Protein 8K0B (pdb70)

Nearest PDB structures (foldseek):
  8k0b-assembly1_A  TM=1.001E+00  e=1.382E-97  Mus musculus
  8ehx-assembly1_A  TM=8.683E-01  e=2.900E-38  Homo sapiens
  8wg4-assembly1_A  TM=8.291E-01  e=2.347E-38  Mus musculus
  8wua-assembly1_A  TM=8.352E-01  e=6.625E-35  Homo sapiens
  8grs-assembly1_A  TM=8.278E-01  e=1.227E-29  Homo sapiens

GO terms:
  GO:0005886 plasma membrane (C, IDA)
  GO:1990760 osmolarity-sensing monoatomic cation channel activity (F, IDA)
  GO:0005886 plasma membrane (C, EXP)

InterPro domains:
  IPR003864 CSC1/OSCA1-like, 7TM region [PF02714] (407-678)
  IPR027815 CSC1/OSCA1-like, cytosolic domain [PF14703] (218-396)
  IPR032880 CSC1/OSCA1-like, N-terminal transmembrane domain [PF13967] (38-200)
  IPR045122 Calcium permeable stress-gated cation channel 1-like [PTHR13018] (34-715)

Organism: Mus musculus (NCBI:txid10090)

Solvent-accessible surface area: 38012 Å² total; per-residue (Å²): 123,107,32,66,25,27,80,130,8,0,16,64,57,0,56,71,56,1,93,95,46,95,85,124,20,34,95,106,38,12,144,55,30,72,43,46,187,40,74,32,14,74,6,33,48,42,37,96,90,72,49,131,52,57,58,141,59,147,170,85,155,183,75,90,109,88,95,114,45,95,109,29,28,179,125,9,168,23,122,97,46,46,107,150,156,23,91,110,29,181,113,157,32,24,74,128,88,25,39,53,13,13,132,25,7,38,47,2,1,65,45,0,20,76,3,5,85,68,0,20,114,25,0,46,48,86,0,26,62,38,0,88,132,17,117,33,15,60,204,133,15,52,24,0,34,5,6,6,1,0,5,35,73,160,38,152,66,18,99,51,0,5,81,26,5,38,88,7,0,78,58,0,52,64,36,3,30,114,8,43,153,53,11,94,29,136,94,66,62,123,100,37,155,40,0,39,0,22,101,1,25,58,142,4,144,60,49,126,48,0,35,105,0,0,106,77,7,0,101,74,3,83,26,75,181,33,87,18,7,73,29,27,97,74,25,62,54,18,30,90,83,84,122,54,1,57,51,1,88,85,79,4,27,46,74,28,176,176,111,34,179,35,122,22,67,62,93,88,64,10,121,152,56,191,39,205,71,204,121,61,38,155,78,52,33,1,46,101,75,9,36,81,60,29,110,112,19,40,85,108,35,70,55,12,86,115,101,9,146,150,64,33,51,36,8,0,12,0,26,0,97,70,23,198,16,0,138,116,0,54,72,26,1,97,105,18,144,107,64,167,162,11,84,116,16,73,26,14,110,90,0,77,7,119,97,1,75,1,26,44,7,39,112,84,185,44,13,65,99,70,58,28,35,64,55,151,178,69,46,184,76,113,43,107,58,33,42,58,119,8,55,113,68,6,77,157,48,4,39,49,2,17,112,61,17,73,116,43,64,124,113,70,123,167,30,150,120,169,124,54,55,50,72,67,17,7,27,97,0,0,24,50,4,31,39,44,6,24,57,7,2,111,54,0,48,118,5,1,125,113,4,4,12,114,46,32,35,41,10,69,57,43,10,8,56,8,5,13,90,9,0,4,79,5,0,3,39,13,2,5,126,26,1,58,47,47,93,32,158,78,149,24,120,118,58,117,72,155,57,138,14,27,54,27,15,24,41,18,7,16,11,16,33,7,7,1,3,6,1,0,2,3,2,0,11,0,16,14,10,4,1,38,17,18,54,45,32,12,15,74,74,14,91,69,43,64,133,163,59,47,74,31,57,8,21,89,79,63,16,104,34,64,28,4,52,46,22,68,17,14,52,6,2,4,22,1,4,3,5,7,0,6,7,6,3,11,0,6,3,6,0,32,4,0,44,37,0,39,73,10,6,58,19,3,33,63,9,2,21,27,1,32,40,14,13,18,13,83,64,186,34,57,27,72,6,5,28,5,1,3,38,20,0,10,57,0,2,21,37,6,2,120,10,13,22,63,14,10,76,77,34,31,24,79,169,83,71,10,1,71,49,0,71,42,0,22,103,74,0,56,85,56,0,129,42,21,37,123,114,16,112,98,126,43,61,108,67,104,150

B-factor: mean 89.5, std 50.49, range [33.24, 207.51]

Structure (mmCIF, N/CA/C/O backbone):
data_8K0B
#
_entry.id   8K0B
#
_cell.length_a   1.00
_cell.length_b   1.00
_cell.length_c   1.00
_cell.angle_alpha   90.00
_cell.angle_beta   90.00
_cell.angle_gamma   90.00
#
_symmetry.space_group_name_H-M   'P 1'
#
loop_
_atom_site.group_PDB
_atom_site.id
_atom_site.type_symbol
_atom_site.label_atom_id
_atom_site.label_alt_id
_atom_site.label_comp_id
_atom_site.label_asym_id
_atom_site.label_entity_id
_atom_site.label_seq_id
_atom_site.pdbx_PDB_ins_code
_atom_site.Cartn_x
_atom_site.Cartn_y
_atom_site.Cartn_z
_atom_site.occupancy
_atom_site.B_iso_or_equiv
_atom_site.auth_seq_id
_atom_site.auth_comp_id
_atom_site.auth_asym_id
_atom_site.auth_atom_id
_atom_site.pdbx_PDB_model_num
ATOM 1 N N . THR A 1 26 ? 165.562 119.073 150.520 1.00 38.19 26 THR A N 1
ATOM 2 C CA . THR A 1 26 ? 165.666 120.432 150.002 1.00 38.19 26 THR A CA 1
ATOM 3 C C . THR A 1 26 ? 164.294 121.081 149.892 1.00 38.19 26 THR A C 1
ATOM 4 O O . THR A 1 26 ? 163.576 120.873 148.915 1.00 38.19 26 THR A O 1
ATOM 8 N N . VAL A 1 27 ? 163.932 121.871 150.901 1.00 41.35 27 VAL A N 1
ATOM 9 C CA . VAL A 1 27 ? 162.647 122.559 150.949 1.00 41.35 27 VAL A CA 1
ATOM 10 C C . VAL A 1 27 ? 162.910 124.058 150.987 1.00 41.35 27 VAL A C 1
ATOM 11 O O . VAL A 1 27 ? 163.669 124.543 151.836 1.00 41.35 27 VAL A O 1
ATOM 15 N N . LEU A 1 28 ? 162.304 124.787 150.051 1.00 41.15 28 LEU A N 1
ATOM 16 C CA . LEU A 1 28 ? 162.427 126.238 150.007 1.00 41.15 28 LEU A CA 1
ATOM 17 C C . LEU A 1 28 ? 161.055 126.893 149.947 1.00 41.15 28 LEU A C 1
ATOM 18 O O . LEU A 1 28 ? 160.835 127.947 150.552 1.00 41.15 28 LEU A O 1
ATOM 23 N N . GLN A 1 29 ? 160.124 126.273 149.226 1.00 45.30 29 GLN A N 1
ATOM 24 C CA . GLN A 1 29 ? 158.789 126.823 149.058 1.00 45.30 29 GLN A CA 1
ATOM 25 C C . GLN A 1 29 ? 157.800 125.681 148.855 1.00 45.30 29 GLN A C 1
ATOM 26 O O . GLN A 1 29 ? 158.160 124.501 148.900 1.00 45.30 29 GLN A O 1
ATOM 32 N N . GLY A 1 30 ? 156.542 126.048 148.628 1.00 47.44 30 GLY A N 1
ATOM 33 C CA . GLY A 1 30 ? 155.471 125.080 148.522 1.00 47.44 30 GLY A CA 1
ATOM 34 C C . GLY A 1 30 ? 154.778 124.880 149.852 1.00 47.44 30 GLY A C 1
ATOM 35 O O . GLY A 1 30 ? 155.371 124.341 150.791 1.00 47.44 30 GLY A O 1
ATOM 36 N N . GLN A 1 31 ? 153.522 125.308 149.948 1.00 47.84 31 GLN A N 1
ATOM 37 C CA . GLN A 1 31 ? 152.782 125.214 151.199 1.00 47.84 31 GLN A CA 1
ATOM 38 C C . GLN A 1 31 ? 152.107 123.853 151.296 1.00 47.84 31 GLN A C 1
ATOM 39 O O . GLN A 1 31 ? 151.255 123.537 150.454 1.00 47.84 31 GLN A O 1
ATOM 45 N N . PRO A 1 32 ? 152.453 123.023 152.280 1.00 45.63 32 PRO A N 1
ATOM 46 C CA . PRO A 1 32 ? 151.761 121.739 152.434 1.00 45.63 32 PRO A CA 1
ATOM 47 C C . PRO A 1 32 ? 150.287 121.942 152.749 1.00 45.63 32 PRO A C 1
ATOM 48 O O . PRO A 1 32 ? 149.910 122.850 153.493 1.00 45.63 32 PRO A O 1
ATOM 52 N N . PHE A 1 33 ? 149.452 121.086 152.162 1.00 44.29 33 PHE A N 1
ATOM 53 C CA . PHE A 1 33 ? 147.999 121.100 152.313 1.00 44.29 33 PHE A CA 1
ATOM 54 C C . PHE A 1 33 ? 147.366 122.411 151.864 1.00 44.29 33 PHE A C 1
ATOM 55 O O . PHE A 1 33 ? 146.161 122.610 152.063 1.00 44.29 33 PHE A O 1
ATOM 63 N N . GLY A 1 34 ? 148.140 123.305 151.253 1.00 41.29 34 GLY A N 1
ATOM 64 C CA . GLY A 1 34 ? 147.641 124.588 150.814 1.00 41.29 34 GLY A CA 1
ATOM 65 C C . GLY A 1 34 ? 147.068 125.412 151.959 1.00 41.29 34 GLY A C 1
ATOM 66 O O . GLY A 1 34 ? 147.179 125.085 153.138 1.00 41.29 34 GLY A O 1
ATOM 67 N N . GLY A 1 35 ? 146.449 126.518 151.568 1.00 41.31 35 GLY A N 1
ATOM 68 C CA . GLY A 1 35 ? 145.696 127.344 152.483 1.00 41.31 35 GLY A CA 1
ATOM 69 C C . GLY A 1 35 ? 144.235 126.973 152.575 1.00 41.31 35 GLY A C 1
ATOM 70 O O . GLY A 1 35 ? 143.449 127.727 153.157 1.00 41.31 35 GLY A O 1
ATOM 71 N N . ILE A 1 36 ? 143.851 125.827 152.008 1.00 39.98 36 ILE A N 1
ATOM 72 C CA . ILE A 1 36 ? 142.437 125.457 151.958 1.00 39.98 36 ILE A CA 1
ATOM 73 C C . ILE A 1 36 ? 141.821 125.281 153.345 1.00 39.98 36 ILE A C 1
ATOM 74 O O . ILE A 1 36 ? 140.731 125.820 153.579 1.00 39.98 36 ILE A O 1
ATOM 79 N N . PRO A 1 37 ? 142.431 124.545 154.283 1.00 38.28 37 PRO A N 1
ATOM 80 C CA . PRO A 1 37 ? 141.757 124.374 155.584 1.00 38.28 37 PRO A CA 1
ATOM 81 C C . PRO A 1 37 ? 141.634 125.661 156.379 1.00 38.28 37 PRO A C 1
ATOM 82 O O . PRO A 1 37 ? 140.578 125.916 156.979 1.00 38.28 37 PRO A O 1
ATOM 86 N N . THR A 1 38 ? 142.690 126.476 156.417 1.00 39.65 38 THR A N 1
ATOM 87 C CA . THR A 1 38 ? 142.635 127.717 157.180 1.00 39.65 38 THR A CA 1
ATOM 88 C C . THR A 1 38 ? 141.574 128.654 156.621 1.00 39.65 38 THR A C 1
ATOM 89 O O . THR A 1 38 ? 140.745 129.191 157.367 1.00 39.65 38 THR A O 1
ATOM 93 N N . VAL A 1 39 ? 141.568 128.843 155.300 1.00 40.09 39 VAL A N 1
ATOM 94 C CA . VAL A 1 39 ? 140.557 129.704 154.699 1.00 40.09 39 VAL A CA 1
ATOM 95 C C . VAL A 1 39 ? 139.177 129.081 154.833 1.00 40.09 39 VAL A C 1
ATOM 96 O O . VAL A 1 39 ? 138.178 129.798 154.903 1.00 40.09 39 VAL A O 1
ATOM 100 N N . LEU A 1 40 ? 139.091 127.751 154.889 1.00 41.51 40 LEU A N 1
ATOM 101 C CA . LEU A 1 40 ? 137.797 127.103 155.061 1.00 41.51 40 LEU A CA 1
ATOM 102 C C . LEU A 1 40 ? 137.202 127.434 156.421 1.00 41.51 40 LEU A C 1
ATOM 103 O O . LEU A 1 40 ? 136.047 127.868 156.518 1.00 41.51 40 LEU A O 1
ATOM 108 N N . VAL A 1 41 ? 137.982 127.251 157.487 1.00 42.22 41 VAL A N 1
ATOM 109 C CA . VAL A 1 41 ? 137.469 127.589 158.812 1.00 42.22 41 VAL A CA 1
ATOM 110 C C . VAL A 1 41 ? 137.202 129.088 158.909 1.00 42.22 41 VAL A C 1
ATOM 111 O O . VAL A 1 41 ? 136.203 129.517 159.505 1.00 42.22 41 VAL A O 1
ATOM 115 N N . LEU A 1 42 ? 138.049 129.905 158.275 1.00 42.55 42 LEU A N 1
ATOM 116 C CA . LEU A 1 42 ? 137.847 131.348 158.323 1.00 42.55 42 LEU A CA 1
ATOM 117 C C . LEU A 1 42 ? 136.552 131.753 157.630 1.00 42.55 42 LEU A C 1
ATOM 118 O O . LEU A 1 42 ? 135.804 132.590 158.146 1.00 42.55 42 LEU A O 1
ATOM 123 N N . ASN A 1 43 ? 136.255 131.163 156.470 1.00 44.80 43 ASN A N 1
ATOM 124 C CA . ASN A 1 43 ? 135.055 131.562 155.748 1.00 44.80 43 ASN A CA 1
ATOM 125 C C . ASN A 1 43 ? 133.791 130.985 156.369 1.00 44.80 43 ASN A C 1
ATOM 126 O O . ASN A 1 43 ? 132.742 131.626 156.299 1.00 44.80 43 ASN A O 1
ATOM 131 N N . ILE A 1 44 ? 133.849 129.803 156.990 1.00 44.13 44 ILE A N 1
ATOM 132 C CA . ILE A 1 44 ? 132.668 129.349 157.723 1.00 44.13 44 ILE A CA 1
ATOM 133 C C . ILE A 1 44 ? 132.419 130.238 158.939 1.00 44.13 44 ILE A C 1
ATOM 134 O O . ILE A 1 44 ? 131.264 130.542 159.272 1.00 44.13 44 ILE A O 1
ATOM 139 N N . ILE A 1 45 ? 133.486 130.699 159.602 1.00 45.54 45 ILE A N 1
ATOM 140 C CA . ILE A 1 45 ? 133.310 131.656 160.692 1.00 45.54 45 ILE A CA 1
ATOM 141 C C . ILE A 1 45 ? 132.703 132.950 160.166 1.00 45.54 45 ILE A C 1
ATOM 142 O O . ILE A 1 45 ? 131.793 133.523 160.777 1.00 45.54 45 ILE A O 1
ATOM 147 N N . LEU A 1 46 ? 133.189 133.423 159.018 1.00 47.25 46 LEU A N 1
ATOM 148 C CA . LEU A 1 46 ? 132.641 134.638 158.426 1.00 47.25 46 LEU A CA 1
ATOM 149 C C . LEU A 1 46 ? 131.171 134.462 158.064 1.00 47.25 46 LEU A C 1
ATOM 150 O O . LEU A 1 46 ? 130.361 135.372 158.268 1.00 47.25 46 LEU A O 1
ATOM 155 N N . TRP A 1 47 ? 130.808 133.297 157.526 1.00 47.83 47 TRP A N 1
ATOM 156 C CA . TRP A 1 47 ? 129.428 133.058 157.120 1.00 47.83 47 TRP A CA 1
ATOM 157 C C . TRP A 1 47 ? 128.496 133.019 158.323 1.00 47.83 47 TRP A C 1
ATOM 158 O O . TRP A 1 47 ? 127.413 133.618 158.300 1.00 47.83 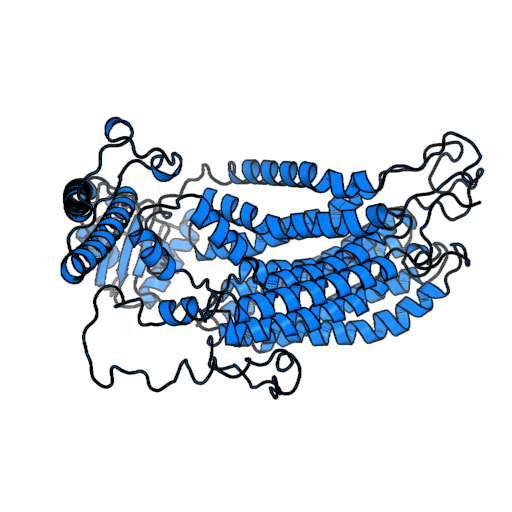47 TRP A O 1
ATOM 169 N N . VAL A 1 48 ? 128.890 132.315 159.388 1.00 49.26 48 VAL A N 1
ATOM 170 C CA . VAL A 1 48 ? 128.028 132.284 160.565 1.00 49.26 48 VAL A CA 1
ATOM 171 C C . VAL A 1 48 ? 127.941 133.672 161.189 1.00 49.26 48 VAL A C 1
ATOM 172 O O . VAL A 1 48 ? 126.871 134.093 161.649 1.00 49.26 48 VAL A O 1
ATOM 176 N N . PHE A 1 49 ? 129.045 134.426 161.174 1.00 54.20 49 PHE A N 1
ATOM 177 C CA . PHE A 1 49 ? 129.017 135.780 161.713 1.00 54.20 49 PHE A CA 1
ATOM 178 C C . PHE A 1 49 ? 128.074 136.676 160.920 1.00 54.20 49 PHE A C 1
ATOM 179 O O . PHE A 1 49 ? 127.299 137.439 161.505 1.00 54.20 49 PHE A O 1
ATOM 187 N N . VAL A 1 50 ? 128.115 136.594 159.588 1.00 54.09 50 VAL A N 1
ATOM 188 C CA . VAL A 1 50 ? 127.270 137.477 158.790 1.00 54.09 50 VAL A CA 1
ATOM 189 C C . VAL A 1 50 ? 125.808 137.053 158.864 1.00 54.09 50 VAL A C 1
ATOM 190 O O . VAL A 1 50 ? 124.913 137.904 158.833 1.00 54.09 50 VAL A O 1
ATOM 194 N N . VAL A 1 51 ? 125.527 135.752 158.977 1.00 57.93 51 VAL A N 1
ATOM 195 C CA . VAL A 1 51 ? 124.136 135.334 159.127 1.00 57.93 51 VAL A CA 1
ATOM 196 C C . VAL A 1 51 ? 123.594 135.765 160.488 1.00 57.93 51 VAL A C 1
ATOM 197 O O . VAL A 1 51 ? 122.438 136.194 160.602 1.00 57.93 51 VAL A O 1
ATOM 201 N N . LEU A 1 52 ? 124.426 135.702 161.534 1.00 65.53 52 LEU A N 1
ATOM 202 C CA . LEU A 1 52 ? 124.005 136.207 162.836 1.00 65.53 52 LEU A CA 1
ATOM 203 C C . LEU A 1 52 ? 123.795 137.715 162.796 1.00 65.53 52 LEU A C 1
ATOM 204 O O . LEU A 1 52 ? 122.854 138.233 163.408 1.00 65.53 52 LEU A O 1
ATOM 209 N N . LEU A 1 53 ? 124.665 138.434 162.084 1.00 67.16 53 LEU A N 1
ATOM 210 C CA . LEU A 1 53 ? 124.504 139.877 161.947 1.00 67.16 53 LEU A CA 1
ATOM 211 C C . LEU A 1 53 ? 123.215 140.219 161.215 1.00 67.16 53 LEU A C 1
ATOM 212 O O . LEU A 1 53 ? 122.508 141.156 161.597 1.00 67.16 53 LEU A O 1
ATOM 217 N N . TYR A 1 54 ? 122.869 139.461 160.169 1.00 76.84 54 TYR A N 1
ATOM 218 C CA . TYR A 1 54 ? 121.573 139.717 159.479 1.00 76.84 54 TYR A CA 1
ATOM 219 C C . TYR A 1 54 ? 120.457 139.503 160.476 1.00 76.84 54 TYR A C 1
ATOM 220 O O . TYR A 1 54 ? 119.619 140.385 160.686 1.00 76.84 54 TYR A O 1
ATOM 229 N N . SER A 1 55 ? 120.477 138.336 161.087 1.00 82.01 55 SER A N 1
ATOM 230 C CA . SER A 1 55 ? 119.369 138.030 161.985 1.00 82.01 55 SER A CA 1
ATOM 231 C C . SER A 1 55 ? 119.195 139.117 163.039 1.00 82.01 55 SER A C 1
ATOM 232 O O . SER A 1 55 ? 118.071 139.555 163.313 1.00 82.01 55 SER A O 1
ATOM 235 N N . PHE A 1 56 ? 120.299 139.580 163.629 1.00 85.16 56 PHE A N 1
ATOM 236 C CA . PHE A 1 56 ? 120.202 140.613 164.653 1.00 85.16 56 PHE A CA 1
ATOM 237 C C . PHE A 1 56 ? 119.794 141.956 164.062 1.00 85.16 56 PHE A C 1
ATOM 238 O O . PHE A 1 56 ? 119.158 142.760 164.748 1.00 85.16 56 PHE A O 1
ATOM 246 N N . LEU A 1 57 ? 120.152 142.221 162.805 1.00 89.59 57 LEU A N 1
ATOM 247 C CA . LEU A 1 57 ? 119.687 143.437 162.147 1.00 89.59 57 LEU A CA 1
ATOM 248 C C . LEU A 1 57 ? 118.188 143.381 161.893 1.00 89.59 57 LEU A C 1
ATOM 249 O O . LEU A 1 57 ? 117.482 144.378 162.081 1.00 89.59 57 LEU A O 1
ATOM 254 N N . ARG A 1 58 ? 117.682 142.222 161.467 1.00 97.70 58 ARG A N 1
ATOM 255 C CA . ARG A 1 58 ? 116.247 142.094 161.241 1.00 97.70 58 ARG A CA 1
ATOM 256 C C . ARG A 1 58 ? 115.458 142.044 162.543 1.00 97.70 58 ARG A C 1
ATOM 257 O O . ARG A 1 58 ? 114.259 142.342 162.537 1.00 97.70 58 ARG A O 1
ATOM 265 N N . LYS A 1 59 ? 116.098 141.676 163.655 1.00 96.83 59 LYS A N 1
ATOM 266 C CA . LYS A 1 59 ? 115.411 141.595 164.938 1.00 96.83 59 LYS A CA 1
ATOM 267 C C . LYS A 1 59 ? 115.579 142.835 165.808 1.00 96.83 59 LYS A C 1
ATOM 268 O O . LYS A 1 59 ? 114.800 143.017 166.750 1.00 96.83 59 LYS A O 1
ATOM 274 N N . ALA A 1 60 ? 116.563 143.683 165.525 1.00 102.29 60 ALA A N 1
ATOM 275 C CA . ALA A 1 60 ? 116.843 144.866 166.331 1.00 102.29 60 ALA A CA 1
ATOM 276 C C . ALA A 1 60 ? 116.656 146.167 165.572 1.00 102.29 60 ALA A C 1
ATOM 277 O O . ALA A 1 60 ? 116.089 147.116 166.118 1.00 102.29 60 ALA A O 1
ATOM 279 N N . ALA A 1 61 ? 117.122 146.243 164.326 1.00 102.47 61 ALA A N 1
ATOM 280 C CA . ALA A 1 61 ? 116.862 147.397 163.477 1.00 102.47 61 ALA A CA 1
ATOM 281 C C . ALA A 1 61 ? 115.476 147.356 162.850 1.00 102.47 61 ALA A C 1
ATOM 282 O O . ALA A 1 61 ? 115.221 148.098 161.894 1.00 102.47 61 ALA A O 1
ATOM 284 N N . TRP A 1 62 ? 114.595 146.494 163.361 1.00 109.37 62 TRP A N 1
ATOM 285 C CA . TRP A 1 62 ? 113.202 146.402 162.939 1.00 109.37 62 TRP A CA 1
ATOM 286 C C . TRP A 1 62 ? 113.091 146.028 161.467 1.00 109.37 62 TRP A C 1
ATOM 287 O O . TRP A 1 62 ? 113.953 145.326 160.930 1.00 109.37 62 TRP A O 1
ATOM 298 N N . ASP A 1 63 ? 112.033 146.497 160.808 1.00 117.05 63 ASP A N 1
ATOM 299 C CA . ASP A 1 63 ? 111.757 146.137 159.418 1.00 117.05 63 ASP A CA 1
ATOM 300 C C . ASP A 1 63 ? 112.565 147.019 158.463 1.00 117.05 63 ASP A C 1
ATOM 301 O O . ASP A 1 63 ? 112.029 147.735 157.618 1.00 117.05 63 ASP A O 1
ATOM 306 N N . TYR A 1 64 ? 113.889 146.956 158.620 1.00 117.19 64 TYR A N 1
ATOM 307 C CA . TYR A 1 64 ? 114.770 147.756 157.775 1.00 117.19 64 TYR A CA 1
ATOM 308 C C . TYR A 1 64 ? 114.698 147.316 156.318 1.00 117.19 64 TYR A C 1
ATOM 309 O O . TYR A 1 64 ? 114.647 148.155 155.411 1.00 117.19 64 TYR A O 1
ATOM 318 N N . GLY A 1 65 ? 114.692 146.010 156.073 1.00 121.52 65 GLY A N 1
ATOM 319 C CA . GLY A 1 65 ? 114.728 145.471 154.732 1.00 121.52 65 GLY A CA 1
ATOM 320 C C . GLY A 1 65 ? 113.398 145.061 154.140 1.00 121.52 65 GLY A C 1
ATOM 321 O O . GLY A 1 65 ? 113.380 144.473 153.053 1.00 121.52 65 GLY A O 1
ATOM 322 N N . ARG A 1 66 ? 112.281 145.344 154.810 1.00 120.12 66 ARG A N 1
ATOM 323 C CA . ARG A 1 66 ? 110.978 144.950 154.288 1.00 120.12 66 ARG A CA 1
ATOM 324 C C . ARG A 1 66 ? 110.027 146.138 154.206 1.00 120.12 66 ARG A C 1
ATOM 325 O O . ARG A 1 66 ? 109.174 146.194 153.313 1.00 120.12 66 ARG A O 1
ATOM 333 N N . LEU A 1 67 ? 110.160 147.093 155.131 1.00 125.03 67 LEU A N 1
ATOM 334 C CA . LEU A 1 67 ? 109.332 148.294 155.068 1.00 125.03 67 LEU A CA 1
ATOM 335 C C . LEU A 1 67 ? 109.632 149.102 153.813 1.00 125.03 67 LEU A C 1
ATOM 336 O O . LEU A 1 67 ? 108.718 149.645 153.181 1.00 125.03 67 LEU A O 1
ATOM 341 N N . ALA A 1 68 ? 110.910 149.196 153.437 1.00 127.87 68 ALA A N 1
ATOM 342 C CA . ALA A 1 68 ? 111.271 149.893 152.207 1.00 127.87 68 ALA A CA 1
ATOM 343 C C . ALA A 1 68 ? 110.677 149.200 150.987 1.00 127.87 68 ALA A C 1
ATOM 344 O O . ALA A 1 68 ? 110.185 149.861 150.065 1.00 127.87 68 ALA A O 1
ATOM 346 N N . LEU A 1 69 ? 110.718 147.865 150.965 1.00 127.66 69 LEU A N 1
ATOM 347 C CA . LEU A 1 69 ? 110.122 147.123 149.858 1.00 127.66 69 LEU A CA 1
ATOM 348 C C . LEU A 1 69 ? 108.618 147.352 149.790 1.00 127.66 69 LEU A C 1
ATOM 349 O O . LEU A 1 69 ? 108.057 147.526 148.701 1.00 127.66 69 LEU A O 1
ATOM 354 N N . LEU A 1 70 ? 107.947 147.350 150.944 1.00 132.69 70 LEU A N 1
ATOM 355 C CA . LEU A 1 70 ? 106.509 147.600 150.969 1.00 132.69 70 LEU A CA 1
ATOM 356 C C . LEU A 1 70 ? 106.183 149.007 150.483 1.00 132.69 70 LEU A C 1
ATOM 357 O O . LEU A 1 70 ? 105.208 149.209 149.749 1.00 132.69 70 LEU A O 1
ATOM 362 N N . ILE A 1 71 ? 106.985 149.994 150.888 1.00 134.79 71 ILE A N 1
ATOM 363 C CA . ILE A 1 71 ? 106.745 151.373 150.473 1.00 134.79 71 ILE A CA 1
ATOM 364 C C . ILE A 1 71 ? 106.966 151.531 148.973 1.00 134.79 71 ILE A C 1
ATOM 365 O O . ILE A 1 71 ? 106.207 152.229 148.290 1.00 134.79 71 ILE A O 1
ATOM 370 N N . HIS A 1 72 ? 108.002 150.880 148.435 1.00 135.76 72 HIS A N 1
ATOM 371 C CA . HIS A 1 72 ? 108.329 151.039 147.021 1.00 135.76 72 HIS A CA 1
ATOM 372 C C . HIS A 1 72 ? 107.202 150.541 146.124 1.00 135.76 72 HIS A C 1
ATOM 373 O O . HIS A 1 72 ? 106.880 151.173 145.111 1.00 135.76 72 HIS A O 1
ATOM 380 N N . ASN A 1 73 ? 106.589 149.414 146.477 1.00 141.80 73 ASN A N 1
ATOM 381 C CA . ASN A 1 73 ? 105.519 148.834 145.676 1.00 141.80 73 ASN A CA 1
ATOM 382 C C . ASN A 1 73 ? 104.142 149.377 146.036 1.00 141.80 73 ASN A C 1
ATOM 383 O O . ASN A 1 73 ? 103.145 148.921 145.467 1.00 141.80 73 ASN A O 1
ATOM 388 N N . ASP A 1 74 ? 104.061 150.334 146.961 1.00 147.93 74 ASP A N 1
ATOM 389 C CA . ASP A 1 74 ? 102.780 150.890 147.398 1.00 147.93 74 ASP A CA 1
ATOM 390 C C . ASP A 1 74 ? 102.322 152.004 146.452 1.00 147.93 74 ASP A C 1
ATOM 391 O O . ASP A 1 74 ? 102.124 153.155 146.841 1.00 147.93 74 ASP A O 1
ATOM 396 N N . SER A 1 75 ? 102.155 151.629 145.182 1.00 154.72 75 SER A N 1
ATOM 397 C CA . SER A 1 75 ? 101.655 152.525 144.138 1.00 154.72 75 SER A CA 1
ATOM 398 C C . SER A 1 75 ? 102.529 153.776 144.018 1.00 154.72 75 SER A C 1
ATOM 399 O O . SER A 1 75 ? 102.097 154.901 144.279 1.00 154.72 75 SER A O 1
ATOM 402 N N . LEU A 1 76 ? 103.784 153.554 143.617 1.00 155.71 76 LEU A N 1
ATOM 403 C CA . LEU A 1 76 ? 104.720 154.665 143.466 1.00 155.71 76 LEU A CA 1
ATOM 404 C C . LEU A 1 76 ? 104.270 155.644 142.389 1.00 155.71 76 LEU A C 1
ATOM 405 O O . LEU A 1 76 ? 104.648 156.821 142.426 1.00 155.71 76 LEU A O 1
ATOM 410 N N . THR A 1 77 ? 103.474 155.181 141.422 1.00 165.09 77 THR A N 1
ATOM 411 C CA . THR A 1 77 ? 102.961 156.083 140.395 1.00 165.09 77 THR A CA 1
ATOM 412 C C . THR A 1 77 ? 102.020 157.125 140.986 1.00 165.09 77 THR A C 1
ATOM 413 O O . THR A 1 77 ? 101.942 158.250 140.479 1.00 165.09 77 THR A O 1
ATOM 417 N N . SER A 1 78 ? 101.304 156.774 142.051 1.00 167.79 78 SER A N 1
ATOM 418 C CA . SER A 1 78 ? 100.382 157.675 142.737 1.00 167.79 78 SER A CA 1
ATOM 419 C C . SER A 1 78 ? 100.645 157.654 144.237 1.00 167.79 78 SER A C 1
ATOM 420 O O . SER A 1 78 ? 99.732 157.541 145.057 1.00 167.79 78 SER A O 1
ATOM 423 N N . LEU A 1 79 ? 101.920 157.756 144.613 1.00 167.16 79 LEU A N 1
ATOM 424 C CA . LEU A 1 79 ? 102.310 157.731 146.017 1.00 167.16 79 LEU A CA 1
ATOM 425 C C . LEU A 1 79 ? 102.342 159.124 146.636 1.00 167.16 79 LEU A C 1
ATOM 426 O O . LEU A 1 79 ? 102.018 159.282 147.818 1.00 167.16 79 LEU A O 1
ATOM 431 N N . ILE A 1 80 ? 102.729 160.138 145.858 1.00 169.70 80 ILE A N 1
ATOM 432 C CA . ILE A 1 80 ? 102.785 161.500 146.384 1.00 169.70 80 ILE A CA 1
ATOM 433 C C . ILE A 1 80 ? 101.391 161.988 146.757 1.00 169.70 80 ILE A C 1
ATOM 434 O O . ILE A 1 80 ? 101.192 162.596 147.816 1.00 169.70 80 ILE A O 1
ATOM 439 N N . TYR A 1 81 ? 100.408 161.730 145.900 1.00 176.32 81 TYR A N 1
ATOM 440 C CA . TYR A 1 81 ? 99.021 162.098 146.149 1.00 176.32 81 TYR A CA 1
ATOM 441 C C . TYR A 1 81 ? 98.199 160.834 146.359 1.00 176.32 81 TYR A C 1
ATOM 442 O O . TYR A 1 81 ? 98.258 159.907 145.545 1.00 176.32 81 TYR A O 1
ATOM 451 N N . GLY A 1 82 ? 97.439 160.799 147.451 1.00 186.53 82 GLY A N 1
ATOM 452 C CA . GLY A 1 82 ? 96.657 159.625 147.780 1.00 186.53 82 GLY A CA 1
ATOM 453 C C . GLY A 1 82 ? 95.172 159.894 147.908 1.00 186.53 82 GLY A C 1
ATOM 454 O O . GLY A 1 82 ? 94.760 160.856 148.562 1.00 186.53 82 GLY A O 1
ATOM 455 N N . GLU A 1 83 ? 94.359 159.045 147.285 1.00 192.87 83 GLU A N 1
ATOM 456 C CA . GLU A 1 83 ? 92.909 159.147 147.343 1.00 192.87 83 GLU A CA 1
ATOM 457 C C . GLU A 1 83 ? 92.329 157.840 147.865 1.00 192.87 83 GLU A C 1
ATOM 458 O O . GLU A 1 83 ? 92.801 156.755 147.511 1.00 192.87 83 GLU A O 1
ATOM 464 N N . GLN A 1 84 ? 91.304 157.949 148.707 1.00 199.47 84 GLN A N 1
ATOM 465 C CA . GLN A 1 84 ? 90.671 156.779 149.306 1.00 199.47 84 GLN A CA 1
ATOM 466 C C . GLN A 1 84 ? 89.753 156.128 148.278 1.00 199.47 84 GLN A C 1
ATOM 467 O O . GLN A 1 84 ? 88.691 156.669 147.951 1.00 199.47 84 GLN A O 1
ATOM 473 N N . SER A 1 85 ? 90.159 154.971 147.769 1.00 203.33 85 SER A N 1
ATOM 474 C CA . SER A 1 85 ? 89.379 154.217 146.803 1.00 203.33 85 SER A CA 1
ATOM 475 C C . SER A 1 85 ? 88.693 153.043 147.501 1.00 203.33 85 SER A C 1
ATOM 476 O O . SER A 1 85 ? 88.749 152.899 148.727 1.00 203.33 85 SER A O 1
ATOM 479 N N . GLU A 1 86 ? 88.034 152.194 146.717 1.00 207.51 86 GLU A N 1
ATOM 480 C CA . GLU A 1 86 ? 87.374 151.022 147.274 1.00 207.51 86 GLU A CA 1
ATOM 481 C C . GLU A 1 86 ? 88.405 150.026 147.790 1.00 207.51 86 GLU A C 1
ATOM 482 O O . GLU A 1 86 ? 89.410 149.750 147.129 1.00 207.51 86 GLU A O 1
ATOM 488 N N . LYS A 1 87 ? 88.145 149.486 148.983 1.00 205.58 87 LYS A N 1
ATOM 489 C CA . LYS A 1 87 ? 89.040 148.539 149.647 1.00 205.58 87 LYS A CA 1
ATOM 490 C C . LYS A 1 87 ? 90.445 149.128 149.796 1.00 205.58 87 LYS A C 1
ATOM 491 O O . LYS A 1 87 ? 91.428 148.622 149.251 1.00 205.58 87 LYS A O 1
ATOM 497 N N . SER A 1 88 ? 90.516 150.230 150.549 1.00 204.58 88 SER A N 1
ATOM 498 C CA . SER A 1 88 ? 91.794 150.903 150.760 1.00 204.58 88 SER A CA 1
ATOM 499 C C . SER A 1 88 ? 92.776 150.007 151.505 1.00 204.58 88 SER A C 1
ATOM 500 O O . SER A 1 88 ? 93.967 149.968 151.174 1.00 204.58 88 SER A O 1
ATOM 503 N N . SER A 1 89 ? 92.300 149.287 152.513 1.00 201.00 89 SER A N 1
ATOM 504 C CA . SER A 1 89 ? 93.170 148.387 153.259 1.00 201.00 89 SER A CA 1
ATOM 505 C C . SER A 1 89 ? 93.559 147.201 152.383 1.00 201.00 89 SER A C 1
ATOM 506 O O . SER A 1 89 ? 92.677 146.521 151.843 1.00 201.00 89 SER A O 1
ATOM 509 N N . PRO A 1 90 ? 94.851 146.927 152.208 1.00 192.68 90 PRO A N 1
ATOM 510 C CA . PRO A 1 90 ? 95.256 145.785 151.380 1.00 192.68 90 PRO A CA 1
ATOM 511 C C . PRO A 1 90 ? 94.808 144.467 151.993 1.00 192.68 90 PRO A C 1
ATOM 512 O O . PRO A 1 90 ? 94.716 144.320 153.213 1.00 192.68 90 PRO A O 1
ATOM 516 N N . SER A 1 91 ? 94.527 143.500 151.123 1.00 176.41 91 SER A N 1
ATOM 517 C CA . SER A 1 91 ? 94.094 142.170 151.550 1.00 176.41 91 SER A CA 1
ATOM 518 C C . SER A 1 91 ? 95.285 141.247 151.791 1.00 176.41 91 SER A C 1
ATOM 519 O O . SER A 1 91 ? 95.368 140.152 151.236 1.00 176.41 91 SER A O 1
ATOM 522 N N . GLU A 1 92 ? 96.222 141.715 152.624 1.00 165.22 92 GLU A N 1
ATOM 523 C CA . GLU A 1 92 ? 97.429 140.999 153.038 1.00 165.22 92 GLU A CA 1
ATOM 524 C C . GLU A 1 92 ? 98.124 140.283 151.883 1.00 165.22 92 GLU A C 1
ATOM 525 O O . GLU A 1 92 ? 98.725 139.220 152.074 1.00 165.22 92 GLU A O 1
ATOM 531 N N . VAL A 1 93 ? 98.067 140.867 150.684 1.00 161.55 93 VAL A N 1
ATOM 532 C CA . VAL A 1 93 ? 98.737 140.267 149.533 1.00 161.55 93 VAL A CA 1
ATOM 533 C C . VAL A 1 93 ? 100.247 140.278 149.733 1.00 161.55 93 VAL A C 1
ATOM 534 O O . VAL A 1 93 ? 100.925 139.264 149.532 1.00 161.55 93 VAL A O 1
ATOM 538 N N . SER A 1 94 ? 100.797 141.427 150.132 1.00 152.90 94 SER A N 1
ATOM 539 C CA . SER A 1 94 ? 102.220 141.505 150.438 1.00 152.90 94 SER A CA 1
ATOM 540 C C . SER A 1 94 ? 102.543 140.898 151.797 1.00 152.90 94 SER A C 1
ATOM 541 O O . SER A 1 94 ? 103.640 140.360 151.986 1.00 152.90 94 SER A O 1
ATOM 544 N N . LEU A 1 95 ? 101.609 140.977 152.748 1.00 149.22 95 LEU A N 1
ATOM 545 C CA . LEU A 1 95 ? 101.849 140.424 154.077 1.00 149.22 95 LEU A CA 1
ATOM 546 C C . LEU A 1 95 ? 101.941 138.904 154.051 1.00 149.22 95 LEU A C 1
ATOM 547 O O . LEU A 1 95 ? 102.707 138.320 154.825 1.00 149.22 95 LEU A O 1
ATOM 552 N N . GLU A 1 96 ? 101.169 138.249 153.179 1.00 146.72 96 GLU A N 1
ATOM 553 C CA . GLU A 1 96 ? 101.185 136.790 153.125 1.00 146.72 96 GLU A CA 1
ATOM 554 C C . GLU A 1 96 ? 102.559 136.262 152.732 1.00 146.72 96 GLU A C 1
ATOM 555 O O . GLU A 1 96 ? 103.049 135.288 153.315 1.00 146.72 96 GLU A O 1
ATOM 561 N N . ALA A 1 97 ? 103.196 136.890 151.742 1.00 136.74 97 ALA A N 1
ATOM 562 C CA . ALA A 1 97 ? 104.506 136.427 151.298 1.00 136.74 97 ALA A CA 1
ATOM 563 C C . ALA A 1 97 ? 105.586 136.755 152.323 1.00 136.74 97 ALA A C 1
ATOM 564 O O . ALA A 1 97 ? 106.426 135.907 152.647 1.00 136.74 97 ALA A O 1
ATOM 566 N N . GLU A 1 98 ? 105.579 137.978 152.845 1.00 124.70 98 GLU A N 1
ATOM 567 C CA . GLU A 1 98 ? 106.614 138.427 153.777 1.00 124.70 98 GLU A CA 1
ATOM 568 C C . GLU A 1 98 ? 106.210 138.205 155.233 1.00 124.70 98 GLU A C 1
ATOM 569 O O . GLU A 1 98 ? 106.272 139.112 156.061 1.00 124.70 98 GLU A O 1
ATOM 575 N N . ARG A 1 99 ? 105.784 136.979 155.557 1.00 124.78 99 ARG A N 1
ATOM 576 C CA . ARG A 1 99 ? 105.511 136.624 156.945 1.00 124.78 99 ARG A CA 1
ATOM 577 C C . ARG A 1 99 ? 105.927 135.191 157.264 1.00 124.78 99 ARG A C 1
ATOM 578 O O . ARG A 1 99 ? 105.470 134.633 158.269 1.00 124.78 99 ARG A O 1
ATOM 586 N N . ARG A 1 100 ? 106.778 134.582 156.440 1.00 112.62 100 ARG A N 1
ATOM 587 C CA . ARG A 1 100 ? 107.174 133.193 156.636 1.00 112.62 100 ARG A CA 1
ATOM 588 C C . ARG A 1 100 ? 108.484 133.073 157.408 1.00 112.62 100 ARG A C 1
ATOM 589 O O . ARG A 1 100 ? 108.558 132.342 158.400 1.00 112.62 100 ARG A O 1
ATOM 597 N N . ASP A 1 101 ? 109.521 133.783 156.967 1.00 108.47 101 ASP A N 1
ATOM 598 C CA . ASP A 1 101 ? 110.843 133.702 157.587 1.00 108.47 101 ASP A CA 1
ATOM 599 C C . ASP A 1 101 ? 110.899 134.696 158.739 1.00 108.47 101 ASP A C 1
ATOM 600 O O . ASP A 1 101 ? 111.267 135.860 158.570 1.00 108.47 101 ASP A O 1
ATOM 605 N N . ARG A 1 102 ? 110.528 134.229 159.930 1.00 109.25 102 ARG A N 1
ATOM 606 C CA . ARG A 1 102 ? 110.595 135.038 161.141 1.00 109.25 102 ARG A CA 1
ATOM 607 C C . ARG A 1 102 ? 111.546 134.455 162.172 1.00 109.25 102 ARG A C 1
ATOM 608 O O . ARG A 1 102 ? 112.361 135.190 162.742 1.00 109.25 102 ARG A O 1
ATOM 616 N N . GLY A 1 103 ? 111.466 133.151 162.431 1.00 107.99 103 GLY A N 1
ATOM 617 C CA . GLY A 1 103 ? 112.358 132.535 163.390 1.00 107.99 103 GLY A CA 1
ATOM 618 C C . GLY A 1 103 ? 113.791 132.480 162.898 1.00 107.99 103 GLY A C 1
ATOM 619 O O . GLY A 1 103 ? 114.075 132.487 161.699 1.00 107.99 103 GLY A O 1
ATOM 620 N N . PHE A 1 104 ? 114.715 132.431 163.860 1.00 107.97 104 PHE A N 1
ATOM 621 C CA . PHE A 1 104 ? 116.135 132.386 163.523 1.00 107.97 104 PHE A CA 1
ATOM 622 C C . PHE A 1 104 ? 116.493 131.099 162.789 1.00 107.97 104 PHE A C 1
ATOM 623 O O . PHE A 1 104 ? 117.268 131.122 161.826 1.00 107.97 104 PHE A O 1
ATOM 631 N N . SER A 1 105 ? 115.942 129.967 163.229 1.00 110.41 105 SER A N 1
ATOM 632 C CA . SER A 1 105 ? 116.247 128.682 162.612 1.00 110.41 105 SER A CA 1
ATOM 633 C C . SER A 1 105 ? 115.427 128.411 161.358 1.00 110.41 105 SER A C 1
ATOM 634 O O . SER A 1 105 ? 115.740 127.463 160.629 1.00 110.41 105 SER A O 1
ATOM 637 N N . SER A 1 106 ? 114.396 129.209 161.087 1.00 107.93 106 SER A N 1
ATOM 638 C CA . SER A 1 106 ? 113.557 129.020 159.904 1.00 107.93 106 SER A CA 1
ATOM 639 C C . SER A 1 106 ? 114.101 129.832 158.727 1.00 107.93 106 SER A C 1
ATOM 640 O O . SER A 1 106 ? 113.481 130.774 158.234 1.00 107.93 106 SER A O 1
ATOM 643 N N . TRP A 1 107 ? 115.293 129.442 158.278 1.00 100.15 107 TRP A N 1
ATOM 644 C CA . TRP A 1 107 ? 115.954 130.137 157.180 1.00 100.15 107 TRP A CA 1
ATOM 645 C C . TRP A 1 107 ? 116.427 129.163 156.109 1.00 100.15 107 TRP A C 1
ATOM 646 O O . TRP A 1 107 ? 116.558 129.537 154.939 1.00 100.15 107 TRP A O 1
ATOM 657 N N . PHE A 1 108 ? 116.686 127.915 156.493 1.00 97.06 108 PHE A N 1
ATOM 658 C CA . PHE A 1 108 ? 117.224 126.919 155.574 1.00 97.06 108 PHE A CA 1
ATOM 659 C C . PHE A 1 108 ? 116.276 125.753 155.343 1.00 97.06 108 PHE A C 1
ATOM 660 O O . PHE A 1 108 ? 115.977 125.425 154.188 1.00 97.06 108 PHE A O 1
ATOM 668 N N . PHE A 1 109 ? 115.794 125.116 156.404 1.00 99.96 109 PHE A N 1
ATOM 669 C CA . PHE A 1 109 ? 114.936 123.946 156.289 1.00 99.96 109 PHE A CA 1
ATOM 670 C C . PHE A 1 109 ? 113.466 124.341 156.382 1.00 99.96 109 PHE A C 1
ATOM 671 O O . PHE A 1 109 ? 113.109 125.374 156.954 1.00 99.96 109 PHE A O 1
ATOM 679 N N . ASN A 1 110 ? 112.614 123.490 155.803 1.00 96.05 110 ASN A N 1
ATOM 680 C CA . ASN A 1 110 ? 111.168 123.713 155.754 1.00 96.05 110 ASN A CA 1
ATOM 681 C C . ASN A 1 110 ? 110.827 125.055 155.114 1.00 96.05 110 ASN A C 1
ATOM 682 O O . ASN A 1 110 ? 109.884 125.732 155.530 1.00 96.05 110 ASN A O 1
ATOM 687 N N . SER A 1 111 ? 111.589 125.448 154.095 1.00 91.44 111 SER A N 1
ATOM 688 C CA . SER A 1 111 ? 111.413 126.746 153.461 1.00 91.44 111 SER A CA 1
ATOM 689 C C . SER A 1 111 ? 111.354 126.705 151.944 1.00 91.44 111 SER A C 1
ATOM 690 O O . SER A 1 111 ? 110.825 127.652 151.349 1.00 91.44 111 SER A O 1
ATOM 693 N N . LEU A 1 112 ? 111.870 125.663 151.293 1.00 94.33 112 LEU A N 1
ATOM 694 C CA . LEU A 1 112 ? 111.874 125.644 149.835 1.00 94.33 112 LEU A CA 1
ATOM 695 C C . LEU A 1 112 ? 110.639 124.943 149.275 1.00 94.33 112 LEU A C 1
ATOM 696 O O . LEU A 1 112 ? 109.791 125.588 148.651 1.00 94.33 112 LEU A O 1
ATOM 701 N N . THR A 1 113 ? 110.506 123.636 149.537 1.00 94.12 113 THR A N 1
ATOM 702 C CA . THR A 1 113 ? 109.413 122.814 149.020 1.00 94.12 113 THR A CA 1
ATOM 703 C C . THR A 1 113 ? 109.078 123.190 147.581 1.00 94.12 113 THR A C 1
ATOM 704 O O . THR A 1 113 ? 107.903 123.286 147.213 1.00 94.12 113 THR A O 1
ATOM 708 N N . MET A 1 114 ? 110.108 123.402 146.763 1.00 86.86 114 MET A N 1
ATOM 709 C CA . MET A 1 114 ? 109.982 124.177 145.534 1.00 86.86 114 MET A CA 1
ATOM 710 C C . MET A 1 114 ? 109.846 123.300 144.291 1.00 86.86 114 MET A C 1
ATOM 711 O O . MET A 1 114 ? 108.961 123.546 143.466 1.00 86.86 114 MET A O 1
ATOM 716 N N . ARG A 1 115 ? 110.688 122.271 144.157 1.00 84.27 115 ARG A N 1
ATOM 717 C CA . ARG A 1 115 ? 110.612 121.275 143.078 1.00 84.27 115 ARG A CA 1
ATOM 718 C C . ARG A 1 115 ? 110.279 121.905 141.719 1.00 84.27 115 ARG A C 1
ATOM 719 O O . ARG A 1 115 ? 109.372 121.473 141.003 1.00 84.27 115 ARG A O 1
ATOM 727 N N . ASP A 1 116 ? 111.047 122.937 141.362 1.00 87.73 116 ASP A N 1
ATOM 728 C CA . ASP A 1 116 ? 110.955 123.677 140.102 1.00 87.73 116 ASP A CA 1
ATOM 729 C C . ASP A 1 116 ? 109.700 124.534 139.996 1.00 87.73 116 ASP A C 1
ATOM 730 O O . ASP A 1 116 ? 109.386 125.020 138.901 1.00 87.73 116 ASP A O 1
ATOM 735 N N . ARG A 1 117 ? 108.968 124.741 141.094 1.00 78.36 117 ARG A N 1
ATOM 736 C CA . ARG A 1 117 ? 107.802 125.628 141.070 1.00 78.36 117 ARG A CA 1
ATOM 737 C C . ARG A 1 117 ? 107.642 126.238 142.466 1.00 78.36 117 ARG A C 1
ATOM 738 O O . ARG A 1 117 ? 106.997 125.657 143.341 1.00 78.36 117 ARG A O 1
ATOM 746 N N . ASP A 1 118 ? 108.250 127.400 142.663 1.00 72.70 118 ASP A N 1
ATOM 747 C CA . ASP A 1 118 ? 108.032 128.169 143.885 1.00 72.70 118 ASP A CA 1
ATOM 748 C C . ASP A 1 118 ? 107.721 129.635 143.627 1.00 72.70 118 ASP A C 1
ATOM 749 O O . ASP A 1 118 ? 106.908 130.220 144.347 1.00 72.70 118 ASP A O 1
ATOM 754 N N . LEU A 1 119 ? 108.347 130.243 142.616 1.00 72.25 119 LEU A N 1
ATOM 755 C CA . LEU A 1 119 ? 108.344 131.694 142.472 1.00 72.25 119 LEU A CA 1
ATOM 756 C C . LEU A 1 119 ? 108.200 132.125 141.016 1.00 72.25 119 LEU A C 1
ATOM 757 O O . LEU A 1 119 ? 108.657 133.209 140.638 1.00 72.25 119 LEU A O 1
ATOM 762 N N . ILE A 1 120 ? 107.556 131.299 140.190 1.00 74.02 120 ILE A N 1
ATOM 763 C CA . ILE A 1 120 ? 107.427 131.622 138.771 1.00 74.02 120 ILE A CA 1
ATOM 764 C C . ILE A 1 120 ? 106.652 132.920 138.584 1.00 74.02 120 ILE A C 1
ATOM 765 O O . ILE A 1 120 ? 107.026 133.772 137.767 1.00 74.02 120 ILE A O 1
ATOM 770 N N . ASN A 1 121 ? 105.567 133.096 139.333 1.00 77.73 121 ASN A N 1
ATOM 771 C CA . ASN A 1 121 ? 104.711 134.275 139.198 1.00 77.73 121 ASN A CA 1
ATOM 772 C C . ASN A 1 121 ? 105.113 135.388 140.163 1.00 77.73 121 ASN A C 1
ATOM 773 O O . ASN A 1 121 ? 104.280 135.933 140.886 1.00 77.73 121 ASN A O 1
ATOM 778 N N . LYS A 1 122 ? 106.397 135.744 140.178 1.00 73.94 122 LYS A N 1
ATOM 779 C CA . LYS A 1 122 ? 106.884 136.830 141.020 1.00 73.94 122 LYS A CA 1
ATOM 780 C C . LYS A 1 122 ? 107.491 137.970 140.220 1.00 73.94 122 LYS A C 1
ATOM 781 O O . LYS A 1 122 ? 107.092 139.127 140.398 1.00 73.94 122 LYS A O 1
ATOM 787 N N . CYS A 1 123 ? 108.446 137.678 139.339 1.00 67.55 123 CYS A N 1
ATOM 788 C CA . CYS A 1 123 ? 109.103 138.697 138.533 1.00 67.55 123 CYS A CA 1
ATOM 789 C C . CYS A 1 123 ? 108.730 138.639 137.060 1.00 67.55 123 CYS A C 1
ATOM 790 O O . CYS A 1 123 ? 108.985 139.608 136.337 1.00 67.55 123 CYS A O 1
ATOM 793 N N . GLY A 1 124 ? 108.134 137.543 136.600 1.00 68.58 124 GLY A N 1
ATOM 794 C CA . GLY A 1 124 ? 107.810 137.392 135.196 1.00 68.58 124 GLY A CA 1
ATOM 795 C C . GLY A 1 124 ? 108.672 136.351 134.515 1.00 68.58 124 GLY A C 1
ATOM 796 O O . GLY A 1 124 ? 109.189 135.441 135.169 1.00 68.58 124 GLY A O 1
ATOM 797 N N . ASP A 1 125 ? 108.837 136.475 133.197 1.00 67.09 125 ASP A N 1
ATOM 798 C CA . ASP A 1 125 ? 109.628 135.495 132.462 1.00 67.09 125 ASP A CA 1
ATOM 799 C C . ASP A 1 125 ? 111.123 135.699 132.672 1.00 67.09 125 ASP A C 1
ATOM 800 O O . ASP A 1 125 ? 111.908 134.768 132.461 1.00 67.09 125 ASP A O 1
ATOM 805 N N . ASP A 1 126 ? 111.536 136.902 133.076 1.00 61.71 126 ASP A N 1
ATOM 806 C CA . ASP A 1 126 ? 112.959 137.176 133.250 1.00 61.71 126 ASP A CA 1
ATOM 807 C C . ASP A 1 126 ? 113.547 136.319 134.365 1.00 61.71 126 ASP A C 1
ATOM 808 O O . ASP A 1 126 ? 114.630 135.740 134.218 1.00 61.71 126 ASP A O 1
ATOM 813 N N . ALA A 1 127 ? 112.835 136.213 135.485 1.00 59.71 127 ALA A N 1
ATOM 814 C CA . ALA A 1 127 ? 113.272 135.372 136.590 1.00 59.71 127 ALA A CA 1
ATOM 815 C C . ALA A 1 127 ? 113.268 133.914 136.158 1.00 59.71 127 ALA A C 1
ATOM 816 O O . ALA A 1 127 ? 114.119 133.130 136.586 1.00 59.71 127 ALA A O 1
ATOM 818 N N . ARG A 1 128 ? 112.310 133.547 135.308 1.00 56.98 128 ARG A N 1
ATOM 819 C CA . ARG A 1 128 ? 112.236 132.195 134.772 1.00 56.98 128 ARG A CA 1
ATOM 820 C C . ARG A 1 128 ? 113.510 131.860 134.007 1.00 56.98 128 ARG A C 1
ATOM 821 O O . ARG A 1 128 ? 114.149 130.838 134.274 1.00 56.98 128 ARG A O 1
ATOM 829 N N . ILE A 1 129 ? 114.073 132.785 133.249 1.00 57.00 129 ILE A N 1
ATOM 830 C CA . ILE A 1 129 ? 115.265 132.387 132.461 1.00 57.00 129 ILE A CA 1
ATOM 831 C C . ILE A 1 129 ? 116.467 132.417 133.373 1.00 57.00 129 ILE A C 1
ATOM 832 O O . ILE A 1 129 ? 117.496 131.811 133.007 1.00 57.00 129 ILE A O 1
ATOM 837 N N . TYR A 1 130 ? 116.362 133.122 134.492 1.00 57.26 130 TYR A N 1
ATOM 838 C CA . TYR A 1 130 ? 117.567 133.280 135.337 1.00 57.26 130 TYR A CA 1
ATOM 839 C C . TYR A 1 130 ? 118.004 131.927 135.745 1.00 57.26 130 TYR A C 1
ATOM 840 O O . TYR A 1 130 ? 119.098 131.577 135.471 1.00 57.26 130 TYR A O 1
ATOM 849 N N . ILE A 1 131 ? 117.124 131.272 136.457 1.00 57.11 131 ILE A N 1
ATOM 850 C CA . ILE A 1 131 ? 117.532 129.970 137.026 1.00 57.11 131 ILE A CA 1
ATOM 851 C C . ILE A 1 131 ? 117.431 128.992 135.883 1.00 57.11 131 ILE A C 1
ATOM 852 O O . ILE A 1 131 ? 117.936 127.890 136.029 1.00 57.11 131 ILE A O 1
ATOM 857 N N . THR A 1 132 ? 116.721 129.347 134.828 1.00 55.83 132 THR A N 1
ATOM 858 C CA . THR A 1 132 ? 116.823 128.345 133.754 1.00 55.83 132 THR A CA 1
ATOM 859 C C . THR A 1 132 ? 118.334 128.205 133.532 1.00 55.83 132 THR A C 1
ATOM 860 O O . THR A 1 132 ? 118.851 127.089 133.720 1.00 55.83 132 THR A O 1
ATOM 864 N N . PHE A 1 133 ? 119.034 129.314 133.248 1.00 52.59 133 PHE A N 1
ATOM 865 C CA . PHE A 1 133 ? 120.482 129.233 132.939 1.00 52.59 133 PHE A CA 1
ATOM 866 C C . PHE A 1 133 ? 121.268 128.864 134.182 1.00 52.59 133 PHE A C 1
ATOM 867 O O . PHE A 1 133 ? 122.352 128.268 134.079 1.00 52.59 133 PHE A O 1
ATOM 875 N N . GLN A 1 134 ? 120.744 129.209 135.340 1.00 54.85 134 GLN A N 1
ATOM 876 C CA . GLN A 1 134 ? 121.508 128.965 136.579 1.00 54.85 134 GLN A CA 1
ATOM 877 C C . GLN A 1 134 ? 121.661 127.483 136.726 1.00 54.85 134 GLN A C 1
ATOM 878 O O . GLN A 1 134 ? 122.669 127.035 137.240 1.00 54.85 134 GLN A O 1
ATOM 884 N N . TYR A 1 135 ? 120.616 126.790 136.362 1.00 55.78 135 TYR A N 1
ATOM 885 C CA . TYR A 1 135 ? 120.649 125.349 136.625 1.00 55.78 135 TYR A CA 1
ATOM 886 C C . TYR A 1 135 ? 121.373 124.771 135.441 1.00 55.78 135 TYR A C 1
ATOM 887 O O . TYR A 1 135 ? 122.164 123.811 135.599 1.00 55.78 135 TYR A O 1
ATOM 896 N N . HIS A 1 136 ? 121.120 125.350 134.277 1.00 47.78 136 HIS A N 1
ATOM 897 C CA . HIS A 1 136 ? 121.782 124.686 133.148 1.00 47.78 136 HIS A CA 1
ATOM 898 C C . HIS A 1 136 ? 123.263 124.822 133.512 1.00 47.78 136 HIS A C 1
ATOM 899 O O . HIS A 1 136 ? 124.095 124.106 132.888 1.00 47.78 136 HIS A O 1
ATOM 906 N N . LEU A 1 137 ? 123.564 125.636 134.543 1.00 48.73 137 LEU A N 1
ATOM 907 C CA . LEU A 1 137 ? 124.944 125.702 135.093 1.00 48.73 137 LEU A CA 1
ATOM 908 C C . LEU A 1 137 ? 125.094 124.701 136.240 1.00 48.73 137 LEU A C 1
ATOM 909 O O . LEU A 1 137 ? 125.986 123.836 136.131 1.00 48.73 137 LEU A O 1
ATOM 914 N N . ILE A 1 138 ? 124.225 124.766 137.269 1.00 48.83 138 ILE A N 1
ATOM 915 C CA . ILE A 1 138 ? 124.442 123.918 138.442 1.00 48.83 138 ILE A CA 1
ATOM 916 C C . ILE A 1 138 ? 124.571 122.452 138.037 1.00 48.83 138 ILE A C 1
ATOM 917 O O . ILE A 1 138 ? 125.521 121.767 138.430 1.00 48.83 138 ILE A O 1
ATOM 922 N N . ILE A 1 139 ? 123.622 121.949 137.243 1.00 45.94 139 ILE A N 1
ATOM 923 C CA . ILE A 1 139 ? 123.754 120.582 136.738 1.00 45.94 139 ILE A CA 1
ATOM 924 C C . ILE A 1 139 ? 124.950 120.446 135.800 1.00 45.94 139 ILE A C 1
ATOM 925 O O . ILE A 1 139 ? 125.541 119.365 135.706 1.00 45.94 139 ILE A O 1
ATOM 930 N N . PHE A 1 140 ? 125.358 121.528 135.140 1.00 43.67 140 PHE A N 1
ATOM 931 C CA . PHE A 1 140 ? 126.550 121.508 134.302 1.00 43.67 140 PHE A CA 1
ATOM 932 C C . PHE A 1 140 ? 127.808 121.287 135.138 1.00 43.67 140 PHE A C 1
ATOM 933 O O . PHE A 1 140 ? 128.634 120.421 134.828 1.00 43.67 140 PHE A O 1
ATOM 941 N N . VAL A 1 141 ? 127.956 122.047 136.222 1.00 44.54 141 VAL A N 1
ATOM 942 C CA . VAL A 1 141 ? 129.109 121.868 137.096 1.00 44.54 141 VAL A CA 1
ATOM 943 C C . VAL A 1 141 ? 129.000 120.554 137.859 1.00 44.54 141 VAL A C 1
ATOM 944 O O . VAL A 1 141 ? 130.011 120.005 138.309 1.00 44.54 141 VAL A O 1
ATOM 948 N N . LEU A 1 142 ? 127.785 120.020 138.009 1.00 43.13 142 LEU A N 1
ATOM 949 C CA . LEU A 1 142 ? 127.624 118.701 138.613 1.00 43.13 142 LEU A CA 1
ATOM 950 C C . LEU A 1 142 ? 128.134 117.608 137.683 1.00 43.13 142 LEU A C 1
ATOM 951 O O . LEU A 1 142 ? 128.853 116.698 138.110 1.00 43.13 142 LEU A O 1
ATOM 956 N N . ILE A 1 143 ? 127.767 117.683 136.401 1.00 41.68 143 ILE A N 1
ATOM 957 C CA . ILE A 1 143 ? 128.280 116.728 135.430 1.00 41.68 143 ILE A CA 1
ATOM 958 C C . ILE A 1 143 ? 129.763 116.948 135.179 1.00 41.68 143 ILE A C 1
ATOM 959 O O . ILE A 1 143 ? 130.430 116.070 134.625 1.00 41.68 143 ILE A O 1
ATOM 964 N N . LEU A 1 144 ? 130.286 118.121 135.540 1.00 39.24 144 LEU A N 1
ATOM 965 C CA . LEU A 1 144 ? 131.732 118.325 135.582 1.00 39.24 144 LEU A CA 1
ATOM 966 C C . LEU A 1 144 ? 132.364 117.688 136.812 1.00 39.24 144 LEU A C 1
ATOM 967 O O . LEU A 1 144 ? 133.500 117.211 136.747 1.00 39.24 144 LEU A O 1
ATOM 972 N N . CYS A 1 145 ? 131.650 117.658 137.936 1.00 39.13 145 CYS A N 1
ATOM 973 C CA . CYS A 1 145 ? 132.232 117.112 139.154 1.00 39.13 145 CYS A CA 1
ATOM 974 C C . CYS A 1 145 ? 132.406 115.601 139.098 1.00 39.13 145 CYS A C 1
ATOM 975 O O . CYS A 1 145 ? 133.103 115.043 139.951 1.00 39.13 145 CYS A O 1
ATOM 978 N N . ILE A 1 146 ? 131.790 114.925 138.134 1.00 42.30 146 ILE A N 1
ATOM 979 C CA . ILE A 1 146 ? 131.915 113.472 138.039 1.00 42.30 146 ILE A CA 1
ATOM 980 C C . ILE A 1 146 ? 133.258 113.094 137.416 1.00 42.30 146 ILE A C 1
ATOM 981 O O . ILE A 1 146 ? 134.009 112.322 138.030 1.00 42.30 146 ILE A O 1
ATOM 986 N N . PRO A 1 147 ? 133.626 113.595 136.215 1.00 41.38 147 PRO A N 1
ATOM 987 C CA . PRO A 1 147 ? 134.908 113.181 135.633 1.00 41.38 147 PRO A CA 1
ATOM 988 C C . PRO A 1 147 ? 136.081 114.037 136.085 1.00 41.38 147 PRO A C 1
ATOM 989 O O . PRO A 1 147 ? 137.219 113.563 136.110 1.00 41.38 147 PRO A O 1
ATOM 993 N N . SER A 1 148 ? 135.827 115.295 136.445 1.00 40.38 148 SER A N 1
ATOM 994 C CA . SER A 1 148 ? 136.910 116.160 136.896 1.00 40.38 148 SER A CA 1
ATOM 995 C C . SER A 1 148 ? 137.338 115.871 138.328 1.00 40.38 148 SER A C 1
ATOM 996 O O . SER A 1 148 ? 138.400 116.342 138.745 1.00 40.38 148 SER A O 1
ATOM 999 N N . LEU A 1 149 ? 136.541 115.119 139.088 1.00 40.92 149 LEU A N 1
ATOM 1000 C CA . LEU A 1 149 ? 136.945 114.656 140.406 1.00 40.92 149 LEU A CA 1
ATOM 1001 C C . LEU A 1 149 ? 137.244 113.168 140.451 1.00 40.92 149 LEU A C 1
ATOM 1002 O O . LEU A 1 149 ? 137.968 112.728 141.349 1.00 40.92 149 LEU A O 1
ATOM 1007 N N . GLY A 1 150 ? 136.710 112.389 139.515 1.00 47.81 150 GLY A N 1
ATOM 1008 C CA . GLY A 1 150 ? 136.880 110.952 139.542 1.00 47.81 150 GLY A CA 1
ATOM 1009 C C . GLY A 1 150 ? 137.786 110.409 138.457 1.00 47.81 150 GLY A C 1
ATOM 1010 O O . GLY A 1 150 ? 138.127 109.223 138.475 1.00 47.81 150 GLY A O 1
ATOM 1011 N N . ILE A 1 151 ? 138.183 111.251 137.504 1.00 43.51 151 ILE A N 1
ATOM 1012 C CA . ILE A 1 151 ? 139.057 110.790 136.432 1.00 43.51 151 ILE A CA 1
ATOM 1013 C C . ILE A 1 151 ? 140.346 111.602 136.406 1.00 43.51 151 ILE A C 1
ATOM 1014 O O . ILE A 1 151 ? 141.434 111.055 136.616 1.00 43.51 151 ILE A O 1
ATOM 1019 N N . ILE A 1 152 ? 140.241 112.909 136.156 1.00 39.08 152 ILE A N 1
ATOM 1020 C CA . ILE A 1 152 ? 141.448 113.717 135.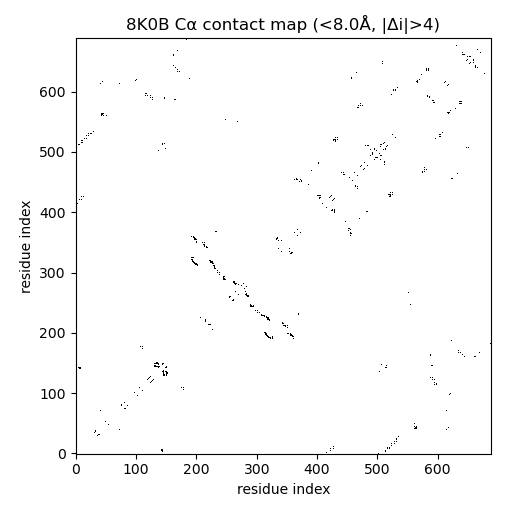999 1.00 39.08 152 ILE A CA 1
ATOM 1021 C C . ILE A 1 152 ? 142.154 113.906 137.338 1.00 39.08 152 ILE A C 1
ATOM 1022 O O . ILE A 1 152 ? 143.389 113.879 137.409 1.00 39.08 152 ILE A O 1
ATOM 1027 N N . LEU A 1 153 ? 141.395 114.101 138.417 1.00 40.29 153 LEU A N 1
ATOM 1028 C CA . LEU A 1 153 ? 142.017 114.262 139.730 1.00 40.29 153 LEU A CA 1
ATOM 1029 C C . LEU A 1 153 ? 142.746 113.001 140.178 1.00 40.29 153 LEU A C 1
ATOM 1030 O O . LEU A 1 153 ? 143.897 113.115 140.633 1.00 40.29 153 LEU A O 1
ATOM 1035 N N . PRO A 1 154 ? 142.163 111.797 140.110 1.00 43.22 154 PRO A N 1
ATOM 1036 C CA . PRO A 1 154 ? 142.941 110.609 140.503 1.00 43.22 154 PRO A CA 1
ATOM 1037 C C . PRO A 1 154 ? 144.182 110.382 139.657 1.00 43.22 154 PRO A C 1
ATOM 1038 O O . PRO A 1 154 ? 145.205 109.929 140.184 1.00 43.22 154 PRO A O 1
ATOM 1042 N N . VAL A 1 155 ? 144.130 110.684 138.356 1.00 44.19 155 VAL A N 1
ATOM 1043 C CA . VAL A 1 155 ? 145.291 110.448 137.498 1.00 44.19 155 VAL A CA 1
ATOM 1044 C C . VAL A 1 155 ? 146.315 111.565 137.579 1.00 44.19 155 VAL A C 1
ATOM 1045 O O . VAL A 1 155 ? 147.448 111.387 137.117 1.00 44.19 155 VAL A O 1
ATOM 1049 N N . ASN A 1 156 ? 145.949 112.715 138.141 1.00 44.12 156 ASN A N 1
ATOM 1050 C CA . ASN A 1 156 ? 146.925 113.759 138.420 1.00 44.12 156 ASN A CA 1
ATOM 1051 C C . ASN A 1 156 ? 147.531 113.600 139.808 1.00 44.12 156 ASN A C 1
ATOM 1052 O O . ASN A 1 156 ? 148.687 113.981 140.024 1.00 44.12 156 ASN A O 1
ATOM 1057 N N . TYR A 1 157 ? 146.770 113.031 140.743 1.00 44.04 157 TYR A N 1
ATOM 1058 C CA . TYR A 1 157 ? 147.291 112.737 142.073 1.00 44.04 157 TYR A CA 1
ATOM 1059 C C . TYR A 1 157 ? 148.414 111.711 142.008 1.00 44.04 157 TYR A C 1
ATOM 1060 O O . TYR A 1 157 ? 149.391 111.799 142.760 1.00 44.04 157 TYR A O 1
ATOM 1069 N N . ILE A 1 158 ? 148.292 110.728 141.112 1.00 43.89 158 ILE A N 1
ATOM 1070 C CA . ILE A 1 158 ? 149.291 109.672 140.999 1.00 43.89 158 ILE A CA 1
ATOM 1071 C C . ILE A 1 158 ? 150.621 110.177 140.462 1.00 43.89 158 ILE A C 1
ATOM 1072 O O . ILE A 1 158 ? 151.616 109.445 140.514 1.00 43.89 158 ILE A O 1
ATOM 1077 N N . GLY A 1 159 ? 150.667 111.405 139.951 1.00 45.10 159 GLY A N 1
ATOM 1078 C CA . GLY A 1 159 ? 151.930 111.959 139.501 1.00 45.10 159 GLY A CA 1
ATOM 1079 C C . GLY A 1 159 ? 152.918 112.099 140.643 1.00 45.10 159 GLY A C 1
ATOM 1080 O O . GLY A 1 159 ? 152.545 112.322 141.796 1.00 45.10 159 GLY A O 1
ATOM 1081 N N . THR A 1 160 ? 154.203 111.958 140.312 1.00 46.25 160 THR A N 1
ATOM 1082 C CA . THR A 1 160 ? 155.249 111.933 141.328 1.00 46.25 160 THR A CA 1
ATOM 1083 C C . THR A 1 160 ? 156.421 112.844 140.981 1.00 46.25 160 THR A C 1
ATOM 1084 O O . THR A 1 160 ? 157.490 112.718 141.586 1.00 46.25 160 THR A O 1
ATOM 1088 N N . VAL A 1 161 ? 156.251 113.757 140.021 1.00 48.27 161 VAL A N 1
ATOM 1089 C CA . VAL A 1 161 ? 157.337 114.673 139.698 1.00 48.27 161 VAL A CA 1
ATOM 1090 C C . VAL A 1 161 ? 157.628 115.602 140.868 1.00 48.27 161 VAL A C 1
ATOM 1091 O O . VAL A 1 161 ? 158.779 116.008 141.062 1.00 48.27 161 VAL A O 1
ATOM 1095 N N . LEU A 1 162 ? 156.619 115.932 141.666 1.00 46.57 162 LEU A N 1
ATOM 1096 C CA . LEU A 1 162 ? 156.799 116.720 142.871 1.00 46.57 162 LEU A CA 1
ATOM 1097 C C . LEU A 1 162 ? 157.123 115.790 144.039 1.00 46.57 162 LEU A C 1
ATOM 1098 O O . LEU A 1 162 ? 157.336 114.586 143.865 1.00 46.57 162 LEU A O 1
ATOM 1103 N N . ASP A 1 163 ? 157.160 116.346 145.246 1.00 53.12 163 ASP A N 1
ATOM 1104 C CA . ASP A 1 163 ? 157.503 115.581 146.437 1.00 53.12 163 ASP A CA 1
ATOM 1105 C C . ASP A 1 163 ? 156.257 114.979 147.075 1.00 53.12 163 ASP A C 1
ATOM 1106 O O . ASP A 1 163 ? 155.192 115.602 147.101 1.00 53.12 163 ASP A O 1
ATOM 1111 N N . TRP A 1 164 ? 156.405 113.754 147.585 1.00 52.85 164 TRP A N 1
ATOM 1112 C CA . TRP A 1 164 ? 155.290 113.064 148.229 1.00 52.85 164 TRP A CA 1
ATOM 1113 C C . TRP A 1 164 ? 154.832 113.803 149.481 1.00 52.85 164 TRP A C 1
ATOM 1114 O O . TRP A 1 164 ? 153.628 113.924 149.734 1.00 52.85 164 TRP A O 1
ATOM 1125 N N . ASN A 1 165 ? 155.780 114.312 150.273 1.00 51.68 165 ASN A N 1
ATOM 1126 C CA . ASN A 1 165 ? 155.428 114.958 151.534 1.00 51.68 165 ASN A CA 1
ATOM 1127 C C . ASN A 1 165 ? 154.548 116.183 151.323 1.00 51.68 165 ASN A C 1
ATOM 1128 O O . ASN A 1 165 ? 153.764 116.543 152.208 1.00 51.68 165 ASN A O 1
ATOM 1133 N N . SER A 1 166 ? 154.660 116.835 150.169 1.00 47.49 166 SER A N 1
ATOM 1134 C CA . SER A 1 166 ? 153.840 118.007 149.896 1.00 47.49 166 SER A CA 1
ATOM 1135 C C . SER A 1 166 ? 152.397 117.604 149.622 1.00 47.49 166 SER A C 1
ATOM 1136 O O . SER A 1 166 ? 152.128 116.565 149.014 1.00 47.49 166 SER A O 1
ATOM 1139 N N . HIS A 1 167 ? 151.466 118.439 150.077 1.00 45.57 167 HIS A N 1
ATOM 1140 C CA . HIS A 1 167 ? 150.044 118.232 149.848 1.00 45.57 167 HIS A CA 1
ATOM 1141 C C . HIS A 1 167 ? 149.453 119.489 149.231 1.00 45.57 167 HIS A C 1
ATOM 1142 O O . HIS A 1 167 ? 149.887 120.603 149.539 1.00 45.57 167 HIS A O 1
ATOM 1149 N N . PHE A 1 168 ? 148.480 119.289 148.339 1.00 41.49 168 PHE A N 1
ATOM 1150 C CA . PHE A 1 168 ? 147.860 120.331 147.524 1.00 41.49 168 PHE A CA 1
ATOM 1151 C C . PHE A 1 168 ? 148.826 120.889 146.487 1.00 41.49 168 PHE A C 1
ATOM 1152 O O . PHE A 1 168 ? 148.436 121.704 145.646 1.00 41.49 168 PHE A O 1
ATOM 1160 N N . GLY A 1 169 ? 150.082 120.459 146.533 1.00 44.67 169 GLY A N 1
ATOM 1161 C CA . GLY A 1 169 ? 151.040 120.831 145.515 1.00 44.67 169 GLY A CA 1
ATOM 1162 C C . GLY A 1 169 ? 151.106 119.770 144.441 1.00 44.67 169 GLY A C 1
ATOM 1163 O O . GLY A 1 169 ? 151.336 120.067 143.265 1.00 44.67 169 GLY A O 1
ATOM 1164 N N . ARG A 1 170 ? 150.893 118.518 144.844 1.00 44.43 170 ARG A N 1
ATOM 1165 C CA . ARG A 1 170 ? 150.906 117.385 143.934 1.00 44.43 170 ARG A CA 1
ATOM 1166 C C . ARG A 1 170 ? 149.498 116.945 143.552 1.00 44.43 170 ARG A C 1
ATOM 1167 O O . ARG A 1 170 ? 149.325 115.876 142.958 1.00 44.43 170 ARG A O 1
ATOM 1175 N N . THR A 1 171 ? 148.491 117.745 143.892 1.00 40.93 171 THR A N 1
ATOM 1176 C CA . THR A 1 171 ? 147.123 117.517 143.454 1.00 40.93 171 THR A CA 1
ATOM 1177 C C . THR A 1 171 ? 146.716 118.433 142.310 1.00 40.93 171 THR A C 1
ATOM 1178 O O . THR A 1 171 ? 145.608 118.290 141.781 1.00 40.93 171 THR A O 1
ATOM 1182 N N . THR A 1 172 ? 147.581 119.355 141.906 1.00 39.89 172 THR A N 1
ATOM 1183 C CA . THR A 1 172 ? 147.310 120.281 140.821 1.00 39.89 172 THR A CA 1
ATOM 1184 C C . THR A 1 172 ? 148.089 119.864 139.577 1.00 39.89 172 THR A C 1
ATOM 1185 O O . THR A 1 172 ? 148.723 118.804 139.534 1.00 39.89 172 THR A O 1
ATOM 1189 N N . ILE A 1 173 ? 148.037 120.715 138.551 1.00 40.78 173 ILE A N 1
ATOM 1190 C CA . ILE A 1 173 ? 148.666 120.420 137.269 1.00 40.78 173 ILE A CA 1
ATOM 1191 C C . ILE A 1 173 ? 150.186 120.415 137.334 1.00 40.78 173 ILE A C 1
ATOM 1192 O O . ILE A 1 173 ? 150.839 120.028 136.360 1.00 40.78 173 ILE A O 1
ATOM 1197 N N . VAL A 1 174 ? 150.774 120.847 138.450 1.00 41.76 174 VAL A N 1
ATOM 1198 C CA . VAL A 1 174 ? 152.222 120.747 138.606 1.00 41.76 174 VAL A CA 1
ATOM 1199 C C . VAL A 1 174 ? 152.647 119.284 138.652 1.00 41.76 174 VAL A C 1
ATOM 1200 O O . VAL A 1 174 ? 153.711 118.911 138.143 1.00 41.76 174 VAL A O 1
ATOM 1204 N N . ASN A 1 175 ? 151.805 118.429 139.237 1.00 45.08 175 ASN A N 1
ATOM 1205 C CA . ASN A 1 175 ? 152.204 117.057 139.530 1.00 45.08 175 ASN A CA 1
ATOM 1206 C C . ASN A 1 175 ? 152.294 116.186 138.282 1.00 45.08 175 ASN A C 1
ATOM 1207 O O . ASN A 1 175 ? 152.924 115.123 138.324 1.00 45.08 175 ASN A O 1
ATOM 1212 N N . VAL A 1 176 ? 151.665 116.585 137.177 1.00 43.09 176 VAL A N 1
ATOM 1213 C CA . VAL A 1 176 ? 151.752 115.774 135.969 1.00 43.09 176 VAL A CA 1
ATOM 1214 C C . VAL A 1 176 ? 153.100 116.014 135.303 1.00 43.09 176 VAL A C 1
ATOM 1215 O O . VAL A 1 176 ? 153.492 117.158 135.037 1.00 43.09 176 VAL A O 1
ATOM 1219 N N . SER A 1 177 ? 153.835 114.934 135.064 1.00 46.61 177 SER A N 1
ATOM 1220 C CA . SER A 1 177 ? 155.179 115.043 134.523 1.00 46.61 177 SER A CA 1
ATOM 1221 C C . SER A 1 177 ? 155.136 115.400 133.043 1.00 46.61 177 SER A C 1
ATOM 1222 O O . SER A 1 177 ? 154.166 115.107 132.338 1.00 46.61 177 SER A O 1
ATOM 1225 N N . THR A 1 178 ? 156.203 116.054 132.580 1.00 46.09 178 THR A N 1
ATOM 1226 C CA . THR A 1 178 ? 156.303 116.400 131.167 1.00 46.09 178 THR A CA 1
ATOM 1227 C C . THR A 1 178 ? 156.322 115.149 130.299 1.00 46.09 178 THR A C 1
ATOM 1228 O O . THR A 1 178 ? 155.578 115.046 129.317 1.00 46.09 178 THR A O 1
ATOM 1232 N N . GLU A 1 179 ? 157.164 114.178 130.655 1.00 45.05 179 GLU A N 1
ATOM 1233 C CA . GLU A 1 179 ? 157.294 112.940 129.888 1.00 45.05 179 GLU A CA 1
ATOM 1234 C C . GLU A 1 179 ? 156.220 111.974 130.380 1.00 45.05 179 GLU A C 1
ATOM 1235 O O . GLU A 1 179 ? 156.472 111.034 131.138 1.00 45.05 179 GLU A O 1
ATOM 1241 N N . SER A 1 180 ? 154.990 112.229 129.943 1.00 43.74 180 SER A N 1
ATOM 1242 C CA . SER A 1 180 ? 153.863 111.374 130.278 1.00 43.74 180 SER A CA 1
ATOM 1243 C C . SER A 1 180 ? 152.761 111.603 129.257 1.00 43.74 180 SER A C 1
ATOM 1244 O O . SER A 1 180 ? 152.663 112.681 128.663 1.00 43.74 180 SER A O 1
ATOM 1247 N N . LYS A 1 181 ? 151.932 110.577 129.059 1.00 47.15 181 LYS A N 1
ATOM 1248 C CA . LYS A 1 181 ? 150.836 110.631 128.099 1.00 47.15 181 LYS A CA 1
ATOM 1249 C C . LYS A 1 181 ? 149.536 111.126 128.721 1.00 47.15 181 LYS A C 1
ATOM 1250 O O . LYS A 1 181 ? 148.452 110.829 128.201 1.00 47.15 181 LYS A O 1
ATOM 1256 N N . PHE A 1 182 ? 149.614 111.878 129.818 1.00 44.53 182 PHE A N 1
ATOM 1257 C CA . PHE A 1 182 ? 148.428 112.316 130.541 1.00 44.53 182 PHE A CA 1
ATOM 1258 C C . PHE A 1 182 ? 148.068 113.772 130.298 1.00 44.53 182 PHE A C 1
ATOM 1259 O O . PHE A 1 182 ? 146.895 114.135 130.421 1.00 44.53 182 PHE A O 1
ATOM 1267 N N . LEU A 1 183 ? 149.044 114.617 129.958 1.00 43.14 183 LEU A N 1
ATOM 1268 C CA . LEU A 1 183 ? 148.713 115.965 129.512 1.00 43.14 183 LEU A CA 1
ATOM 1269 C C . LEU A 1 183 ? 147.850 115.929 128.257 1.00 43.14 183 LEU A C 1
ATOM 1270 O O . LEU A 1 183 ? 147.032 116.832 128.034 1.00 43.14 183 LEU A O 1
ATOM 1275 N N . TRP A 1 184 ? 148.018 114.893 127.430 1.00 42.78 184 TRP A N 1
ATOM 1276 C CA . TRP A 1 184 ? 147.108 114.686 126.310 1.00 42.78 184 TRP A CA 1
ATOM 1277 C C . TRP A 1 184 ? 145.688 114.474 126.806 1.00 42.78 184 TRP A C 1
ATOM 1278 O O . TRP A 1 184 ? 144.735 115.017 126.237 1.00 42.78 184 TRP A O 1
ATOM 1289 N N . LEU A 1 185 ? 145.529 113.685 127.872 1.00 40.54 185 LEU A N 1
ATOM 1290 C CA . LEU A 1 185 ? 144.212 113.505 128.469 1.00 40.54 185 LEU A CA 1
ATOM 1291 C C . LEU A 1 185 ? 143.665 114.832 128.973 1.00 40.54 185 LEU A C 1
ATOM 1292 O O . LEU A 1 185 ? 142.480 115.130 128.794 1.00 40.54 185 LEU A O 1
ATOM 1297 N N . HIS A 1 186 ? 144.520 115.651 129.587 1.00 39.48 186 HIS A N 1
ATOM 1298 C CA . HIS A 1 186 ? 144.075 116.947 130.091 1.00 39.48 186 HIS A CA 1
ATOM 1299 C C . HIS A 1 186 ? 143.547 117.825 128.959 1.00 39.48 186 HIS A C 1
ATOM 1300 O O . HIS A 1 186 ? 142.443 118.380 129.044 1.00 39.48 186 HIS A O 1
ATOM 1307 N N . SER A 1 187 ? 144.325 117.954 127.881 1.00 39.33 187 SER A N 1
ATOM 1308 C CA . SER A 1 187 ? 143.920 118.812 126.769 1.00 39.33 187 SER A CA 1
ATOM 1309 C C . SER A 1 187 ? 142.675 118.273 126.068 1.00 39.33 187 SER A C 1
ATOM 1310 O O . SER A 1 187 ? 141.764 119.040 125.719 1.00 39.33 187 SER A O 1
ATOM 1313 N N . LEU A 1 188 ? 142.619 116.957 125.848 1.00 39.95 188 LEU A N 1
ATOM 1314 C CA . LEU A 1 188 ? 141.453 116.363 125.208 1.00 39.95 188 LEU A CA 1
ATOM 1315 C C . LEU A 1 188 ? 140.209 116.570 126.057 1.00 39.95 188 LEU A C 1
ATOM 1316 O O . LEU A 1 188 ? 139.128 116.863 125.531 1.00 39.95 188 LEU A O 1
ATOM 1321 N N . PHE A 1 189 ? 140.345 116.426 127.378 1.00 39.00 189 PHE A N 1
ATOM 1322 C CA . PHE A 1 189 ? 139.225 116.676 128.273 1.00 39.00 189 PHE A CA 1
ATOM 1323 C C . PHE A 1 189 ? 138.784 118.128 128.202 1.00 39.00 189 PHE A C 1
ATOM 1324 O O . PHE A 1 189 ? 137.585 118.418 128.246 1.00 39.00 189 PHE A O 1
ATOM 1332 N N . ALA A 1 190 ? 139.736 119.056 128.098 1.00 37.74 190 ALA A N 1
ATOM 1333 C CA . ALA A 1 190 ? 139.363 120.459 127.946 1.00 37.74 190 ALA A CA 1
ATOM 1334 C C . ALA A 1 190 ? 138.546 120.675 126.677 1.00 37.74 190 ALA A C 1
ATOM 1335 O O . ALA A 1 190 ? 137.544 121.404 126.686 1.00 37.74 190 ALA A O 1
ATOM 1337 N N . PHE A 1 191 ? 138.956 120.043 125.576 1.00 41.38 191 PHE A N 1
ATOM 1338 C CA . PHE A 1 191 ? 138.220 120.200 124.322 1.00 41.38 191 PHE A CA 1
ATOM 1339 C C . PHE A 1 191 ? 136.806 119.633 124.435 1.00 41.38 191 PHE A C 1
ATOM 1340 O O . PHE A 1 191 ? 135.818 120.312 124.113 1.00 41.38 191 PHE A O 1
ATOM 1348 N N . LEU A 1 192 ? 136.687 118.383 124.893 1.00 38.25 192 LEU A N 1
ATOM 1349 C CA . LEU A 1 192 ? 135.357 117.802 125.047 1.00 38.25 192 LEU A CA 1
ATOM 1350 C C . LEU A 1 192 ? 134.523 118.547 126.073 1.00 38.25 192 LEU A C 1
ATOM 1351 O O . LEU A 1 192 ? 133.292 118.525 125.985 1.00 38.25 192 LEU A O 1
ATOM 1356 N N . TYR A 1 193 ? 135.147 119.231 127.028 1.00 37.67 193 TYR A N 1
ATOM 1357 C CA . TYR A 1 193 ? 134.331 119.973 127.974 1.00 37.67 193 TYR A CA 1
ATOM 1358 C C . TYR A 1 193 ? 133.854 121.299 127.396 1.00 37.67 193 TYR A C 1
ATOM 1359 O O . TYR A 1 193 ? 132.743 121.741 127.707 1.00 37.67 193 TYR A O 1
ATOM 1368 N N . PHE A 1 194 ? 134.647 121.941 126.540 1.00 37.49 194 PHE A N 1
ATOM 1369 C CA . PHE A 1 194 ? 134.075 123.045 125.776 1.00 37.49 194 PHE A CA 1
ATOM 1370 C C . PHE A 1 194 ? 132.889 122.557 124.955 1.00 37.49 194 PHE A C 1
ATOM 1371 O O . PHE A 1 194 ? 131.854 123.233 124.877 1.00 37.49 194 PHE A O 1
ATOM 1379 N N . LEU A 1 195 ? 133.016 121.373 124.352 1.00 36.14 195 LEU A N 1
ATOM 1380 C CA . LEU A 1 195 ? 131.912 120.820 123.570 1.00 36.14 195 LEU A CA 1
ATOM 1381 C C . LEU A 1 195 ? 130.673 120.593 124.433 1.00 36.14 195 LEU A C 1
ATOM 1382 O O . LEU A 1 195 ? 129.550 120.917 124.028 1.00 36.14 195 LEU A O 1
ATOM 1387 N N . ILE A 1 196 ? 130.854 120.028 125.630 1.00 35.13 196 ILE A N 1
ATOM 1388 C CA . ILE A 1 196 ? 129.697 119.728 126.471 1.00 35.13 196 ILE A CA 1
ATOM 1389 C C . ILE A 1 196 ? 129.079 121.007 127.021 1.00 35.13 196 ILE A C 1
ATOM 1390 O O . ILE A 1 196 ? 127.860 121.077 127.216 1.00 35.13 196 ILE A O 1
ATOM 1395 N N . ASN A 1 197 ? 129.887 122.038 127.283 1.00 36.58 197 ASN A N 1
ATOM 1396 C CA . ASN A 1 197 ? 129.309 123.308 127.706 1.00 36.58 197 ASN A CA 1
ATOM 1397 C C . ASN A 1 197 ? 128.501 123.913 126.565 1.00 36.58 197 ASN A C 1
ATOM 1398 O O . ASN A 1 197 ? 127.422 124.477 126.786 1.00 36.58 197 ASN A O 1
ATOM 1403 N N . LEU A 1 198 ? 128.999 123.784 125.332 1.00 36.48 198 LEU A N 1
ATOM 1404 C CA . LEU A 1 198 ? 128.218 124.218 124.179 1.00 36.48 198 LEU A CA 1
ATOM 1405 C C . LEU A 1 198 ? 126.901 123.461 124.095 1.00 36.48 198 LEU A C 1
ATOM 1406 O O . LEU A 1 198 ? 125.862 124.046 123.777 1.00 36.48 198 LEU A O 1
ATOM 1411 N N . ALA A 1 199 ? 126.928 122.155 124.365 1.00 35.71 199 ALA A N 1
ATOM 1412 C CA . ALA A 1 199 ? 125.695 121.370 124.349 1.00 35.71 199 ALA A CA 1
ATOM 1413 C C . ALA A 1 199 ? 124.720 121.843 125.423 1.00 35.71 199 ALA A C 1
ATOM 1414 O O . ALA A 1 199 ? 123.512 121.949 125.176 1.00 35.71 199 ALA A O 1
ATOM 1416 N N . PHE A 1 200 ? 125.227 122.123 126.625 1.00 38.93 200 PHE A N 1
ATOM 1417 C CA . PHE A 1 200 ? 124.374 122.622 127.701 1.00 38.93 200 PHE A CA 1
ATOM 1418 C C . PHE A 1 200 ? 123.745 123.957 127.323 1.00 38.93 200 PHE A C 1
ATOM 1419 O O . PHE A 1 200 ? 122.547 124.185 127.539 1.00 38.93 200 PHE A O 1
ATOM 1427 N N . MET A 1 201 ? 124.544 124.857 126.753 1.00 38.87 201 MET A N 1
ATOM 1428 C CA . MET A 1 201 ? 124.012 126.155 126.365 1.00 38.87 201 MET A CA 1
ATOM 1429 C C . MET A 1 201 ? 123.050 126.027 125.194 1.00 38.87 201 MET A C 1
ATOM 1430 O O . MET A 1 201 ? 122.115 126.822 125.070 1.00 38.87 201 MET A O 1
ATOM 1435 N N . GLY A 1 202 ? 123.251 125.027 124.336 1.00 39.04 202 GLY A N 1
ATOM 1436 C CA . GLY A 1 202 ? 122.281 124.763 123.289 1.00 39.04 202 GLY A CA 1
ATOM 1437 C C . GLY A 1 202 ? 120.960 124.273 123.847 1.00 39.04 202 GLY A C 1
ATOM 1438 O O . GLY A 1 202 ? 119.892 124.650 123.359 1.00 39.04 202 GLY A O 1
ATOM 1439 N N . HIS A 1 203 ? 121.014 123.428 124.877 1.00 41.10 203 HIS A N 1
ATOM 1440 C CA . HIS A 1 203 ? 119.784 123.014 125.544 1.00 41.10 203 HIS A CA 1
ATOM 1441 C C . HIS A 1 203 ? 119.083 124.209 126.176 1.00 41.10 203 HIS A C 1
ATOM 1442 O O . HIS A 1 203 ? 117.852 124.315 126.127 1.00 41.10 203 HIS A O 1
ATOM 1449 N N . HIS A 1 204 ? 119.854 125.112 126.785 1.00 44.44 204 HIS A N 1
ATOM 1450 C CA . HIS A 1 204 ? 119.266 126.329 127.340 1.00 44.44 204 HIS A CA 1
ATOM 1451 C C . HIS A 1 204 ? 118.625 127.177 126.248 1.00 44.44 204 HIS A C 1
ATOM 1452 O O . HIS A 1 204 ? 117.524 127.708 126.429 1.00 44.44 204 HIS A O 1
ATOM 1459 N N . CYS A 1 205 ? 119.299 127.308 125.103 1.00 44.83 205 CYS A N 1
ATOM 1460 C CA . CYS A 1 205 ? 118.790 128.146 124.022 1.00 44.83 205 CYS A CA 1
ATOM 1461 C C . CYS A 1 205 ? 117.576 127.528 123.343 1.00 44.83 205 CYS A C 1
ATOM 1462 O O . CYS A 1 205 ? 116.749 128.253 122.778 1.00 44.83 205 CYS A O 1
ATOM 1465 N N . LEU A 1 206 ? 117.454 126.200 123.379 1.00 43.15 206 LEU A N 1
ATOM 1466 C CA . LEU A 1 206 ? 116.315 125.538 122.756 1.00 43.15 206 LEU A CA 1
ATOM 1467 C C . LEU A 1 206 ? 114.993 125.920 123.410 1.00 43.15 206 LEU A C 1
ATOM 1468 O O . LEU A 1 206 ? 113.934 125.701 122.811 1.00 43.15 206 LEU A O 1
ATOM 1473 N N . GLY A 1 207 ? 115.027 126.482 124.616 1.00 44.48 207 GLY A N 1
ATOM 1474 C CA . GLY A 1 207 ? 113.811 126.864 125.305 1.00 44.48 207 GLY A CA 1
ATOM 1475 C C . GLY A 1 207 ? 113.742 128.337 125.650 1.00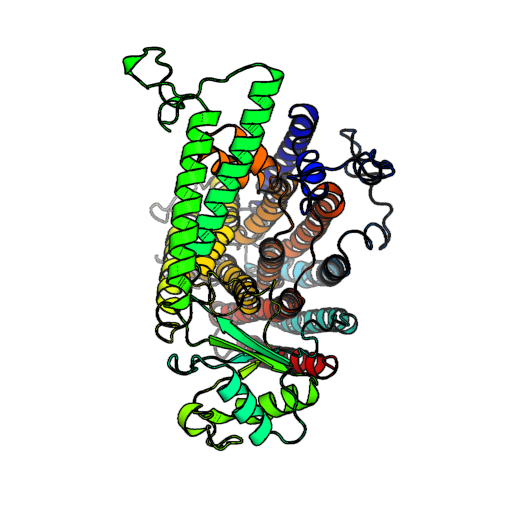 44.48 207 GLY A C 1
ATOM 1476 O O . GLY A 1 207 ? 112.978 128.736 126.535 1.00 44.48 207 GLY A O 1
ATOM 1477 N N . PHE A 1 208 ? 114.542 129.157 124.966 1.00 48.45 208 PHE A N 1
ATOM 1478 C CA . PHE A 1 208 ? 114.503 130.596 125.204 1.00 48.45 208 PHE A CA 1
ATOM 1479 C C . PHE A 1 208 ? 113.130 131.174 124.895 1.00 48.45 208 PHE A C 1
ATOM 1480 O O . PHE A 1 208 ? 112.511 131.817 125.750 1.00 48.45 208 PHE A O 1
ATOM 1488 N N . VAL A 1 209 ? 112.631 130.922 123.684 1.00 56.71 209 VAL A N 1
ATOM 1489 C CA . VAL A 1 209 ? 111.449 131.557 123.091 1.00 56.71 209 VAL A CA 1
ATOM 1490 C C . VAL A 1 209 ? 111.359 132.997 123.595 1.00 56.71 209 VAL A C 1
ATOM 1491 O O . VAL A 1 209 ? 110.407 133.362 124.300 1.00 56.71 209 VAL A O 1
ATOM 1495 N N . PRO A 1 210 ? 112.346 133.840 123.290 1.00 63.51 210 PRO A N 1
ATOM 1496 C CA . PRO A 1 210 ? 112.359 135.190 123.862 1.00 63.51 210 PRO A CA 1
ATOM 1497 C C . PRO A 1 210 ? 111.165 136.004 123.390 1.00 63.51 210 PRO A C 1
ATOM 1498 O O . PRO A 1 210 ? 110.698 135.861 122.258 1.00 63.51 210 PRO A O 1
ATOM 1502 N N . LYS A 1 211 ? 110.668 136.858 124.280 1.00 83.69 211 LYS A N 1
ATOM 1503 C CA . LYS A 1 211 ? 109.601 137.773 123.906 1.00 83.69 211 LYS A CA 1
ATOM 1504 C C . LYS A 1 211 ? 110.096 138.733 122.834 1.00 83.69 211 LYS A C 1
ATOM 1505 O O . LYS A 1 211 ? 111.254 139.160 122.846 1.00 83.69 211 LYS A O 1
ATOM 1511 N N . LYS A 1 212 ? 109.212 139.073 121.899 1.00 92.85 212 LYS A N 1
ATOM 1512 C CA . LYS A 1 212 ? 109.604 139.939 120.796 1.00 92.85 212 LYS A CA 1
ATOM 1513 C C . LYS A 1 212 ? 109.772 141.367 121.294 1.00 92.85 212 LYS A C 1
ATOM 1514 O O . LYS A 1 212 ? 108.844 142.178 121.211 1.00 92.85 212 LYS A O 1
ATOM 1520 N N . SER A 1 213 ? 110.961 141.674 121.822 1.00 102.34 213 SER A N 1
ATOM 1521 C CA . SER A 1 213 ? 111.222 143.011 122.343 1.00 102.34 213 SER A CA 1
ATOM 1522 C C . SER A 1 213 ? 111.117 144.066 121.252 1.00 102.34 213 SER A C 1
ATOM 1523 O O . SER A 1 213 ? 110.580 145.153 121.490 1.00 102.34 213 SER A O 1
ATOM 1526 N N . LEU A 1 214 ? 111.621 143.768 120.054 1.00 109.92 214 LEU A N 1
ATOM 1527 C CA . LEU A 1 214 ? 111.494 144.682 118.920 1.00 109.92 214 LEU A CA 1
ATOM 1528 C C . LEU A 1 214 ? 110.123 144.467 118.287 1.00 109.92 214 LEU A C 1
ATOM 1529 O O . LEU A 1 214 ? 109.966 143.811 117.254 1.00 109.92 214 LEU A O 1
ATOM 1534 N N . HIS A 1 215 ? 109.106 145.020 118.942 1.00 120.17 215 HIS A N 1
ATOM 1535 C CA . HIS A 1 215 ? 107.781 145.068 118.344 1.00 120.17 215 HIS A CA 1
ATOM 1536 C C . HIS A 1 215 ? 107.824 145.939 117.096 1.00 120.17 215 HIS A C 1
ATOM 1537 O O . HIS A 1 215 ? 108.645 146.854 116.989 1.00 120.17 215 HIS A O 1
ATOM 1544 N N . PHE A 1 216 ? 106.940 145.651 116.146 1.00 135.65 216 PHE A N 1
ATOM 1545 C CA . PHE A 1 216 ? 106.940 146.387 114.885 1.00 135.65 216 PHE A CA 1
ATOM 1546 C C . PHE A 1 216 ? 106.495 147.813 115.175 1.00 135.65 216 PHE A C 1
ATOM 1547 O O . PHE A 1 216 ? 105.301 148.104 115.269 1.00 135.65 216 PHE A O 1
ATOM 1555 N N . THR A 1 217 ? 107.469 148.708 115.317 1.00 146.51 217 THR A N 1
ATOM 1556 C CA . THR A 1 217 ? 107.195 150.058 115.788 1.00 146.51 217 THR A CA 1
ATOM 1557 C C . THR A 1 217 ? 106.625 150.915 114.667 1.00 146.51 217 THR A C 1
ATOM 1558 O O . THR A 1 217 ? 107.103 150.871 113.529 1.00 146.51 217 THR A O 1
ATOM 1562 N N . ARG A 1 218 ? 105.599 151.698 114.995 1.00 156.17 218 ARG A N 1
ATOM 1563 C CA . ARG A 1 218 ? 105.036 152.655 114.055 1.00 156.17 218 ARG A CA 1
ATOM 1564 C C . ARG A 1 218 ? 105.825 153.955 113.998 1.00 156.17 218 ARG A C 1
ATOM 1565 O O . ARG A 1 218 ? 105.534 154.800 113.144 1.00 156.17 218 ARG A O 1
ATOM 1573 N N . THR A 1 219 ? 106.811 154.131 114.875 1.00 150.97 219 THR A N 1
ATOM 1574 C CA . THR A 1 219 ? 107.626 155.335 114.930 1.00 150.97 219 THR A CA 1
ATOM 1575 C C . THR A 1 219 ? 109.090 154.971 114.722 1.00 150.97 219 THR A C 1
ATOM 1576 O O . THR A 1 219 ? 109.567 153.959 115.245 1.00 150.97 219 THR A O 1
ATOM 1580 N N . LEU A 1 220 ? 109.795 155.796 113.953 1.00 147.19 220 LEU A N 1
ATOM 1581 C CA . LEU A 1 220 ? 111.201 155.587 113.646 1.00 147.19 220 LEU A CA 1
ATOM 1582 C C . LEU A 1 220 ? 112.029 156.739 114.202 1.00 147.19 220 LEU A C 1
ATOM 1583 O O . LEU A 1 220 ? 111.507 157.811 114.518 1.00 147.19 220 LEU A O 1
ATOM 1588 N N . MET A 1 221 ? 113.334 156.505 114.317 1.00 142.42 221 MET A N 1
ATOM 1589 C CA . MET A 1 221 ? 114.278 157.510 114.783 1.00 142.42 221 MET A CA 1
ATOM 1590 C C . MET A 1 221 ? 115.162 157.935 113.618 1.00 142.42 221 MET A C 1
ATOM 1591 O O . MET A 1 221 ? 115.645 157.093 112.854 1.00 142.42 221 MET A O 1
ATOM 1596 N N . ILE A 1 222 ? 115.349 159.246 113.468 1.00 142.76 222 ILE A N 1
ATOM 1597 C CA . ILE A 1 222 ? 116.121 159.803 112.360 1.00 142.76 222 ILE A CA 1
ATOM 1598 C C . ILE A 1 222 ? 117.121 160.804 112.921 1.00 142.76 222 ILE A C 1
ATOM 1599 O O . ILE A 1 222 ? 116.740 161.714 113.664 1.00 142.76 222 ILE A O 1
ATOM 1604 N N . THR A 1 223 ? 118.390 160.650 112.553 1.00 145.44 223 THR A N 1
ATOM 1605 C CA . THR A 1 223 ? 119.454 161.539 112.992 1.00 145.44 223 THR A CA 1
ATOM 1606 C C . THR A 1 223 ? 119.954 162.398 111.833 1.00 145.44 223 THR A C 1
ATOM 1607 O O . THR A 1 223 ? 119.608 162.185 110.668 1.00 145.44 223 THR A O 1
ATOM 1611 N N . TYR A 1 224 ? 120.780 163.389 112.179 1.00 142.85 224 TYR A N 1
ATOM 1612 C CA . TYR A 1 224 ? 121.444 164.265 111.209 1.00 142.85 224 TYR A CA 1
ATOM 1613 C C . TYR A 1 224 ? 120.446 165.042 110.351 1.00 142.85 224 TYR A C 1
ATOM 1614 O O . TYR A 1 224 ? 120.742 165.401 109.209 1.00 142.85 224 TYR A O 1
ATOM 1623 N N . VAL A 1 225 ? 119.264 165.307 110.889 1.00 149.34 225 VAL A N 1
ATOM 1624 C CA . VAL A 1 225 ? 118.246 166.065 110.157 1.00 149.34 225 VAL A CA 1
ATOM 1625 C C . VAL A 1 225 ? 118.557 167.554 110.281 1.00 149.34 225 VAL A C 1
ATOM 1626 O O . VAL A 1 225 ? 118.753 168.042 111.403 1.00 149.34 225 VAL A O 1
ATOM 1630 N N . PRO A 1 226 ? 118.609 168.300 109.177 1.00 155.62 226 PRO A N 1
ATOM 1631 C CA . PRO A 1 226 ? 118.929 169.730 109.272 1.00 155.62 226 PRO A CA 1
ATOM 1632 C C . PRO A 1 226 ? 117.959 170.461 110.190 1.00 155.62 226 PRO A C 1
ATOM 1633 O O . PRO A 1 226 ? 116.751 170.215 110.175 1.00 155.62 226 PRO A O 1
ATOM 1637 N N . THR A 1 227 ? 118.507 171.371 110.997 1.00 157.58 227 THR A N 1
ATOM 1638 C CA . THR A 1 227 ? 117.729 172.066 112.014 1.00 157.58 227 THR A CA 1
ATOM 1639 C C . THR A 1 227 ? 116.879 173.198 111.452 1.00 157.58 227 THR A C 1
ATOM 1640 O O . THR A 1 227 ? 116.072 173.768 112.194 1.00 157.58 227 THR A O 1
ATOM 1644 N N . GLU A 1 228 ? 117.036 173.537 110.173 1.00 162.01 228 GLU A N 1
ATOM 1645 C CA . GLU A 1 228 ? 116.261 174.615 109.575 1.00 162.01 228 GLU A CA 1
ATOM 1646 C C . GLU A 1 228 ? 114.857 174.187 109.167 1.00 162.01 228 GLU A C 1
ATOM 1647 O O . GLU A 1 228 ? 114.037 175.051 108.838 1.00 162.01 228 GLU A O 1
ATOM 1653 N N . ILE A 1 229 ? 114.560 172.891 109.180 1.00 162.12 229 ILE A N 1
ATOM 1654 C CA . ILE A 1 229 ? 113.228 172.400 108.781 1.00 162.12 229 ILE A CA 1
ATOM 1655 C C . ILE A 1 229 ? 112.387 172.376 110.052 1.00 162.12 229 ILE A C 1
ATOM 1656 O O . ILE A 1 229 ? 112.235 171.357 110.729 1.00 162.12 229 ILE A O 1
ATOM 1661 N N . GLN A 1 230 ? 111.814 173.534 110.380 1.00 161.71 230 GLN A N 1
ATOM 1662 C CA . GLN A 1 230 ? 110.966 173.650 111.559 1.00 161.71 230 GLN A CA 1
ATOM 1663 C C . GLN A 1 230 ? 109.538 173.181 111.314 1.00 161.71 230 GLN A C 1
ATOM 1664 O O . GLN A 1 230 ? 108.765 173.082 112.273 1.00 161.71 230 GLN A O 1
ATOM 1670 N N . ASP A 1 231 ? 109.171 172.890 110.067 1.00 165.20 231 ASP A N 1
ATOM 1671 C CA . ASP A 1 231 ? 107.814 172.477 109.745 1.00 165.20 231 ASP A CA 1
ATOM 1672 C C . ASP A 1 231 ? 107.770 170.969 109.556 1.00 165.20 231 ASP A C 1
ATOM 1673 O O . ASP A 1 231 ? 108.389 170.456 108.611 1.00 165.20 231 ASP A O 1
ATOM 1678 N N . PRO A 1 232 ? 107.071 170.222 110.414 1.00 163.41 232 PRO A N 1
ATOM 1679 C CA . PRO A 1 232 ? 106.927 168.776 110.178 1.00 163.41 232 PRO A CA 1
ATOM 1680 C C . PRO A 1 232 ? 106.145 168.444 108.919 1.00 163.41 232 PRO A C 1
ATOM 1681 O O . PRO A 1 232 ? 106.243 167.313 108.425 1.00 163.41 232 PRO A O 1
ATOM 1685 N N . GLU A 1 233 ? 105.366 169.393 108.392 1.00 165.67 233 GLU A N 1
ATOM 1686 C CA . GLU A 1 233 ? 104.613 169.142 107.168 1.00 165.67 233 GLU A CA 1
ATOM 1687 C C . GLU A 1 233 ? 105.535 168.869 105.988 1.00 165.67 233 GLU A C 1
ATOM 1688 O O . GLU A 1 233 ? 105.185 168.086 105.099 1.00 165.67 233 GLU A O 1
ATOM 1694 N N . ILE A 1 234 ? 106.712 169.497 105.961 1.00 161.79 234 ILE A N 1
ATOM 1695 C CA . ILE A 1 234 ? 107.674 169.231 104.893 1.00 161.79 234 ILE A CA 1
ATOM 1696 C C . ILE A 1 234 ? 108.121 167.775 104.937 1.00 161.79 234 ILE A C 1
ATOM 1697 O O . ILE A 1 234 ? 108.182 167.092 103.907 1.00 161.79 234 ILE A O 1
ATOM 1702 N N . ILE A 1 235 ? 108.431 167.276 106.135 1.00 163.11 235 ILE A N 1
ATOM 1703 C CA . ILE A 1 235 ? 108.856 165.888 106.282 1.00 163.11 235 ILE A CA 1
ATOM 1704 C C . ILE A 1 235 ? 107.716 164.939 105.931 1.00 163.11 235 ILE A C 1
ATOM 1705 O O . ILE A 1 235 ? 107.929 163.899 105.294 1.00 163.11 235 ILE A O 1
ATOM 1710 N N . SER A 1 236 ? 106.491 165.279 106.341 1.00 163.58 236 SER A N 1
ATOM 1711 C CA . SER A 1 236 ? 105.343 164.440 106.006 1.00 163.58 236 SER A CA 1
ATOM 1712 C C . SER A 1 236 ? 105.125 164.376 104.498 1.00 163.58 236 SER A C 1
ATOM 1713 O O . SER A 1 236 ? 104.858 163.301 103.946 1.00 163.58 236 SER A O 1
ATOM 1716 N N . LYS A 1 237 ? 105.238 165.518 103.815 1.00 160.51 237 LYS A N 1
ATOM 1717 C CA . LYS A 1 237 ? 105.092 165.539 102.363 1.00 160.51 237 LYS A CA 1
ATOM 1718 C C . LYS A 1 237 ? 106.202 164.746 101.686 1.00 160.51 237 LYS A C 1
ATOM 1719 O O . LYS A 1 237 ? 105.957 164.033 100.706 1.00 160.51 237 LYS A O 1
ATOM 1725 N N . HIS A 1 238 ? 107.434 164.866 102.190 1.00 159.28 238 HIS A N 1
ATOM 1726 C CA . HIS A 1 238 ? 108.539 164.092 101.635 1.00 159.28 238 HIS A CA 1
ATOM 1727 C C . HIS A 1 238 ? 108.291 162.596 101.782 1.00 159.28 238 HIS A C 1
ATOM 1728 O O . HIS A 1 238 ? 108.512 161.827 100.839 1.00 159.28 238 HIS A O 1
ATOM 1735 N N . PHE A 1 239 ? 107.825 162.167 102.957 1.00 158.24 239 PHE A N 1
ATOM 1736 C CA . PHE A 1 239 ? 107.533 160.753 103.166 1.00 158.24 239 PHE A CA 1
ATOM 1737 C C . PHE A 1 239 ? 106.392 160.282 102.271 1.00 158.24 239 PHE A C 1
ATOM 1738 O O . PHE A 1 239 ? 106.446 159.176 101.720 1.00 158.24 239 PHE A O 1
ATOM 1746 N N . HIS A 1 240 ? 105.349 161.102 102.121 1.00 159.04 240 HIS A N 1
ATOM 1747 C CA . HIS A 1 240 ? 104.213 160.714 101.291 1.00 159.04 240 HIS A CA 1
ATOM 1748 C C . HIS A 1 240 ? 104.614 160.585 99.826 1.00 159.04 240 HIS A C 1
ATOM 1749 O O . HIS A 1 240 ? 104.235 159.621 99.151 1.00 159.04 240 HIS A O 1
ATOM 1756 N N . GLU A 1 241 ? 105.380 161.552 99.314 1.00 158.00 241 GLU A N 1
ATOM 1757 C CA . GLU A 1 241 ? 105.791 161.502 97.914 1.00 158.00 241 GLU A CA 1
ATOM 1758 C C . GLU A 1 241 ? 106.786 160.376 97.666 1.00 158.00 241 GLU A C 1
ATOM 1759 O O . GLU A 1 241 ? 106.714 159.694 96.636 1.00 158.00 241 GLU A O 1
ATOM 1765 N N . ALA A 1 242 ? 107.726 160.170 98.591 1.00 155.66 242 ALA A N 1
ATOM 1766 C CA . ALA A 1 242 ? 108.706 159.103 98.424 1.00 155.66 242 ALA A CA 1
ATOM 1767 C C . ALA A 1 242 ? 108.043 157.732 98.455 1.00 155.66 242 ALA A C 1
ATOM 1768 O O . ALA A 1 242 ? 108.405 156.842 97.677 1.00 155.66 242 ALA A O 1
ATOM 1770 N N . TYR A 1 243 ? 107.071 157.544 99.343 1.00 156.30 243 TYR A N 1
ATOM 1771 C CA . TYR A 1 243 ? 106.413 156.250 99.522 1.00 156.30 243 TYR A CA 1
ATOM 1772 C C . TYR A 1 243 ? 104.928 156.375 99.215 1.00 156.30 243 TYR A C 1
ATOM 1773 O O . TYR A 1 243 ? 104.153 156.843 100.069 1.00 156.30 243 TYR A O 1
ATOM 1782 N N . PRO A 1 244 ? 104.485 155.993 98.018 1.00 161.14 244 PRO A N 1
ATOM 1783 C CA . PRO A 1 244 ? 103.046 156.012 97.726 1.00 161.14 244 PRO A CA 1
ATOM 1784 C C . PRO A 1 244 ? 102.286 155.069 98.647 1.00 161.14 244 PRO A C 1
ATOM 1785 O O . PRO A 1 244 ? 102.768 153.991 99.001 1.00 161.14 244 PRO A O 1
ATOM 1789 N N . GLY A 1 245 ? 101.084 155.488 99.036 1.00 162.09 245 GLY A N 1
ATOM 1790 C CA . GLY A 1 245 ? 100.269 154.699 99.936 1.00 162.09 245 GLY A CA 1
ATOM 1791 C C . GLY A 1 245 ? 100.704 154.724 101.383 1.00 162.09 245 GLY A C 1
ATOM 1792 O O . GLY A 1 245 ? 100.210 153.913 102.175 1.00 162.09 245 GLY A O 1
ATOM 1793 N N . CYS A 1 246 ? 101.611 155.623 101.754 1.00 160.51 246 CYS A N 1
ATOM 1794 C CA . CYS A 1 246 ? 102.123 155.714 103.115 1.00 160.51 246 CYS A CA 1
ATOM 1795 C C . CYS A 1 246 ? 101.469 156.886 103.833 1.00 160.51 246 CYS A C 1
ATOM 1796 O O . CYS A 1 246 ? 101.352 157.979 103.270 1.00 160.51 246 CYS A O 1
ATOM 1799 N N . VAL A 1 247 ? 101.047 156.655 105.073 1.00 160.07 247 VAL A N 1
ATOM 1800 C CA . VAL A 1 247 ? 100.392 157.665 105.896 1.00 160.07 247 VAL A CA 1
ATOM 1801 C C . VAL A 1 247 ? 101.283 157.960 107.094 1.00 160.07 247 VAL A C 1
ATOM 1802 O O . VAL A 1 247 ? 101.700 157.040 107.809 1.00 160.07 247 VAL A O 1
ATOM 1806 N N . VAL A 1 248 ? 101.572 159.239 107.312 1.00 160.88 248 VAL A N 1
ATOM 1807 C CA . VAL A 1 248 ? 102.408 159.686 108.420 1.00 160.88 248 VAL A CA 1
ATOM 1808 C C . VAL A 1 248 ? 101.484 160.101 109.557 1.00 160.88 248 VAL A C 1
ATOM 1809 O O . VAL A 1 248 ? 100.805 161.131 109.474 1.00 160.88 248 VAL A O 1
ATOM 1813 N N . THR A 1 249 ? 101.450 159.296 110.621 1.00 161.79 249 THR A N 1
ATOM 1814 C CA . THR A 1 249 ? 100.574 159.597 111.749 1.00 161.79 249 THR A CA 1
ATOM 1815 C C . THR A 1 249 ? 101.024 160.857 112.481 1.00 161.79 249 THR A C 1
ATOM 1816 O O . THR A 1 249 ? 100.226 161.774 112.705 1.00 161.79 249 THR A O 1
ATOM 1820 N N . ARG A 1 250 ? 102.303 160.926 112.848 1.00 161.19 250 ARG A N 1
ATOM 1821 C CA . ARG A 1 250 ? 102.824 162.051 113.611 1.00 161.19 250 ARG A CA 1
ATOM 1822 C C . ARG A 1 250 ? 104.298 162.244 113.291 1.00 161.19 250 ARG A C 1
ATOM 1823 O O . ARG A 1 250 ? 104.983 161.325 112.836 1.00 161.19 250 ARG A O 1
ATOM 1831 N N . VAL A 1 251 ? 104.778 163.462 113.537 1.00 158.40 251 VAL A N 1
ATOM 1832 C CA . VAL A 1 251 ? 106.190 163.806 113.417 1.00 158.40 251 VAL A CA 1
ATOM 1833 C C . VAL A 1 251 ? 106.618 164.488 114.709 1.00 158.40 251 VAL A C 1
ATOM 1834 O O . VAL A 1 251 ? 105.961 165.432 115.163 1.00 158.40 251 VAL A O 1
ATOM 1838 N N . HIS A 1 252 ? 107.713 164.015 115.297 1.00 153.73 252 HIS A N 1
ATOM 1839 C CA . HIS A 1 252 ? 108.198 164.508 116.578 1.00 153.73 252 HIS A CA 1
ATOM 1840 C C . HIS A 1 252 ? 109.628 165.011 116.441 1.00 153.73 252 HIS A C 1
ATOM 1841 O O . HIS A 1 252 ? 110.442 164.416 115.727 1.00 153.73 252 HIS A O 1
ATOM 1848 N N . PHE A 1 253 ? 109.926 166.107 117.132 1.00 153.56 253 PHE A N 1
ATOM 1849 C CA . PHE A 1 253 ? 111.253 166.701 117.148 1.00 153.56 253 PHE A CA 1
ATOM 1850 C C . PHE A 1 253 ? 111.818 166.671 118.561 1.00 153.56 253 PHE A C 1
ATOM 1851 O O . PHE A 1 253 ? 111.078 166.740 119.547 1.00 153.56 253 PHE A O 1
ATOM 1859 N N . CYS A 1 254 ? 113.140 166.564 118.652 1.00 153.46 254 CYS A N 1
ATOM 1860 C CA . CYS A 1 254 ? 113.835 166.518 119.929 1.00 153.46 254 CYS A CA 1
ATOM 1861 C C . CYS A 1 254 ? 114.453 167.873 120.251 1.00 153.46 254 CYS A C 1
ATOM 1862 O O . CYS A 1 254 ? 114.814 168.642 119.357 1.00 153.46 254 CYS A O 1
ATOM 1865 N N . TYR A 1 255 ? 114.570 168.156 121.547 1.00 151.06 255 TYR A N 1
ATOM 1866 C CA . TYR A 1 255 ? 115.106 169.423 122.020 1.00 151.06 255 TYR A CA 1
ATOM 1867 C C . TYR A 1 255 ? 116.048 169.170 123.188 1.00 151.06 255 TYR A C 1
ATOM 1868 O O . TYR A 1 255 ? 115.975 168.140 123.862 1.00 151.06 255 TYR A O 1
ATOM 1877 N N . ASP A 1 256 ? 116.939 170.131 123.419 1.00 149.78 256 ASP A N 1
ATOM 1878 C CA . ASP A 1 256 ? 117.862 170.084 124.552 1.00 149.78 256 ASP A CA 1
ATOM 1879 C C . ASP A 1 256 ? 117.067 170.305 125.832 1.00 149.78 256 ASP A C 1
ATOM 1880 O O . ASP A 1 256 ? 116.677 171.431 126.149 1.00 149.78 256 ASP A O 1
ATOM 1885 N N . VAL A 1 257 ? 116.821 169.229 126.576 1.00 148.45 257 VAL A N 1
ATOM 1886 C CA . VAL A 1 257 ? 115.981 169.280 127.764 1.00 148.45 257 VAL A CA 1
ATOM 1887 C C . VAL A 1 257 ? 116.721 168.775 129.003 1.00 148.45 257 VAL A C 1
ATOM 1888 O O . VAL A 1 257 ? 116.093 168.416 129.993 1.00 148.45 257 VAL A O 1
ATOM 1892 N N . ARG A 1 258 ? 118.054 168.738 128.958 1.00 146.17 258 ARG A N 1
ATOM 1893 C CA . ARG A 1 258 ? 118.823 168.331 130.131 1.00 146.17 258 ARG A CA 1
ATOM 1894 C C . ARG A 1 258 ? 118.609 169.304 131.284 1.00 146.17 258 ARG A C 1
ATOM 1895 O O . ARG A 1 258 ? 118.320 168.895 132.417 1.00 146.17 258 ARG A O 1
ATOM 1903 N N . ASN A 1 259 ? 118.737 170.604 131.007 1.00 150.49 259 ASN A N 1
ATOM 1904 C CA . ASN A 1 259 ? 118.447 171.609 132.022 1.00 150.49 259 ASN A CA 1
ATOM 1905 C C . ASN A 1 259 ? 116.983 171.552 132.436 1.00 150.49 259 ASN A C 1
ATOM 1906 O O . ASN A 1 259 ? 116.654 171.739 133.613 1.00 150.49 259 ASN A O 1
ATOM 1911 N N . LEU A 1 260 ? 116.091 171.289 131.478 1.00 154.44 260 LEU A N 1
ATOM 1912 C CA . LEU A 1 260 ? 114.676 171.142 131.797 1.00 154.44 260 LEU A CA 1
ATOM 1913 C C . LEU A 1 260 ? 114.442 169.965 132.736 1.00 154.44 260 LEU A C 1
ATOM 1914 O O . LEU A 1 260 ? 113.665 170.069 133.691 1.00 154.44 260 LEU A O 1
ATOM 1919 N N . ILE A 1 261 ? 115.112 168.838 132.482 1.00 150.93 261 ILE A N 1
ATOM 1920 C CA . ILE A 1 261 ? 114.962 167.668 133.346 1.00 150.93 261 ILE A CA 1
ATOM 1921 C C . ILE A 1 261 ? 115.494 167.963 134.743 1.00 150.93 261 ILE A C 1
ATOM 1922 O O . ILE A 1 261 ? 114.872 167.598 135.751 1.00 150.93 261 ILE A O 1
ATOM 1927 N N . ASP A 1 262 ? 116.651 168.625 134.829 1.00 151.81 262 ASP A N 1
ATOM 1928 C CA . ASP A 1 262 ? 117.206 168.965 136.137 1.00 151.81 262 ASP A CA 1
ATOM 1929 C C . ASP A 1 262 ? 116.280 169.902 136.904 1.00 151.81 262 ASP A C 1
ATOM 1930 O O . ASP A 1 262 ? 116.060 169.724 138.111 1.00 151.81 262 ASP A O 1
ATOM 1935 N N . LEU A 1 263 ? 115.727 170.906 136.220 1.00 152.84 263 LEU A N 1
ATOM 1936 C CA . LEU A 1 263 ? 114.808 171.832 136.872 1.00 152.84 263 LEU A CA 1
ATOM 1937 C C . LEU A 1 263 ? 113.538 171.123 137.320 1.00 152.84 263 LEU A C 1
ATOM 1938 O O . LEU A 1 263 ? 113.009 171.410 138.399 1.00 152.84 263 LEU A O 1
ATOM 1943 N N . ASP A 1 264 ? 113.033 170.195 136.504 1.00 154.97 264 ASP A N 1
ATOM 1944 C CA . ASP A 1 264 ? 111.852 169.432 136.893 1.00 154.97 264 ASP A CA 1
ATOM 1945 C C . ASP A 1 264 ? 112.127 168.585 138.129 1.00 154.97 264 ASP A C 1
ATOM 1946 O O . ASP A 1 264 ? 111.286 168.501 139.031 1.00 154.97 264 ASP A O 1
ATOM 1951 N N . ASP A 1 265 ? 113.301 167.951 138.190 1.00 158.35 265 ASP A N 1
ATOM 1952 C CA . ASP A 1 265 ? 113.648 167.152 139.363 1.00 158.35 265 ASP A CA 1
ATOM 1953 C C . ASP A 1 265 ? 113.765 168.021 140.611 1.00 158.35 265 ASP A C 1
ATOM 1954 O O . ASP A 1 265 ? 113.272 167.651 141.687 1.00 158.35 265 ASP A O 1
ATOM 1959 N N . GLN A 1 266 ? 114.413 169.183 140.487 1.00 156.40 266 GLN A N 1
ATOM 1960 C CA . GLN A 1 266 ? 114.537 170.082 141.631 1.00 156.40 266 GLN A CA 1
ATOM 1961 C C . GLN A 1 266 ? 113.172 170.577 142.093 1.00 156.40 266 GLN A C 1
ATOM 1962 O O . GLN A 1 266 ? 112.902 170.649 143.299 1.00 156.40 266 GLN A O 1
ATOM 1968 N N . ARG A 1 267 ? 112.295 170.916 141.145 1.00 157.88 267 ARG A N 1
ATOM 1969 C CA . ARG A 1 267 ? 110.954 171.367 141.498 1.00 157.88 267 ARG A CA 1
ATOM 1970 C C . ARG A 1 267 ? 110.158 170.256 142.169 1.00 157.88 267 ARG A C 1
ATOM 1971 O O . ARG A 1 267 ? 109.406 170.511 143.114 1.00 157.88 267 ARG A O 1
ATOM 1979 N N . ARG A 1 268 ? 110.307 169.017 141.693 1.00 154.42 268 ARG A N 1
ATOM 1980 C CA . ARG A 1 268 ? 109.623 167.893 142.325 1.00 154.42 268 ARG A CA 1
ATOM 1981 C C . ARG A 1 268 ? 110.100 167.694 143.758 1.00 154.42 268 ARG A C 1
ATOM 1982 O O . ARG A 1 268 ? 109.288 167.466 144.666 1.00 154.42 268 ARG A O 1
ATOM 1990 N N . HIS A 1 269 ? 111.415 167.770 143.979 1.00 154.28 269 HIS A N 1
ATOM 1991 C CA . HIS A 1 269 ? 111.945 167.633 145.333 1.00 154.28 269 HIS A CA 1
ATOM 1992 C C . HIS A 1 269 ? 111.420 168.741 146.239 1.00 154.28 269 HIS A C 1
ATOM 1993 O O . HIS A 1 269 ? 110.991 168.486 147.373 1.00 154.28 269 HIS A O 1
ATOM 2000 N N . ALA A 1 270 ? 111.434 169.983 145.744 1.00 158.37 270 ALA A N 1
ATOM 2001 C CA . ALA A 1 270 ? 110.943 171.104 146.538 1.00 158.37 270 ALA A CA 1
ATOM 2002 C C . ALA A 1 270 ? 109.458 170.956 146.844 1.00 158.37 270 ALA A C 1
ATOM 2003 O O . ALA A 1 270 ? 109.013 171.261 147.954 1.00 158.37 270 ALA A O 1
ATOM 2005 N N . MET A 1 271 ? 108.677 170.486 145.870 1.00 155.76 271 MET A N 1
ATOM 2006 C CA . MET A 1 271 ? 107.238 170.323 146.053 1.00 155.76 271 MET A CA 1
ATOM 2007 C C . MET A 1 271 ? 106.930 169.230 147.074 1.00 155.76 271 MET A C 1
ATOM 2008 O O . MET A 1 271 ? 106.064 169.407 147.943 1.00 155.76 271 MET A O 1
ATOM 2013 N N . ARG A 1 272 ? 107.644 168.103 147.000 1.00 156.60 272 ARG A N 1
ATOM 2014 C CA . ARG A 1 272 ? 107.456 167.047 147.993 1.00 156.60 272 ARG A CA 1
ATOM 2015 C C . ARG A 1 272 ? 107.841 167.524 149.389 1.00 156.60 272 ARG A C 1
ATOM 2016 O O . ARG A 1 272 ? 107.124 167.261 150.365 1.00 156.60 272 ARG A O 1
ATOM 2024 N N . GLY A 1 273 ? 108.966 168.234 149.505 1.00 157.75 273 GLY A N 1
ATOM 2025 C CA . GLY A 1 273 ? 109.351 168.772 150.799 1.00 157.75 273 GLY A CA 1
ATOM 2026 C C . GLY A 1 273 ? 108.352 169.784 151.327 1.00 157.75 273 GLY A C 1
ATOM 2027 O O . GLY A 1 273 ? 108.088 169.844 152.531 1.00 157.75 273 GLY A O 1
ATOM 2028 N N . ARG A 1 274 ? 107.783 170.594 150.430 1.00 158.29 274 ARG A N 1
ATOM 2029 C CA . ARG A 1 274 ? 106.777 171.565 150.838 1.00 158.29 274 ARG A CA 1
ATOM 2030 C C . ARG A 1 274 ? 105.530 170.874 151.368 1.00 158.29 274 ARG A C 1
ATOM 2031 O O . ARG A 1 274 ? 104.964 171.303 152.377 1.00 158.29 274 ARG A O 1
ATOM 2039 N N . LEU A 1 275 ? 105.085 169.801 150.706 1.00 161.44 275 LEU A N 1
ATOM 2040 C CA . LEU A 1 275 ? 103.950 169.049 151.240 1.00 161.44 275 LEU A CA 1
ATOM 2041 C C . LEU A 1 275 ? 104.275 168.436 152.597 1.00 161.44 275 LEU A C 1
ATOM 2042 O O . LEU A 1 275 ? 103.441 168.461 153.511 1.00 161.44 275 LEU A O 1
ATOM 2047 N N . TYR A 1 276 ? 105.476 167.871 152.745 1.00 159.55 276 TYR A N 1
ATOM 2048 C CA . TYR A 1 276 ? 105.846 167.265 154.021 1.00 159.55 276 TYR A CA 1
ATOM 2049 C C . TYR A 1 276 ? 105.838 168.300 155.142 1.00 159.55 276 TYR A C 1
ATOM 2050 O O . TYR A 1 276 ? 105.288 168.061 156.226 1.00 159.55 276 TYR A O 1
ATOM 2059 N N . TYR A 1 277 ? 106.423 169.472 154.887 1.00 160.91 277 TYR A N 1
ATOM 2060 C CA . TYR A 1 277 ? 106.473 170.501 155.919 1.00 160.91 277 TYR A CA 1
ATOM 2061 C C . TYR A 1 277 ? 105.106 171.127 156.162 1.00 160.91 277 TYR A C 1
ATOM 2062 O O . TYR A 1 277 ? 104.811 171.533 157.289 1.00 160.91 277 TYR A O 1
ATOM 2071 N N . THR A 1 278 ? 104.256 171.202 155.135 1.00 162.91 278 THR A N 1
ATOM 2072 C CA . THR A 1 278 ? 102.890 171.670 155.339 1.00 162.91 278 THR A CA 1
ATOM 2073 C C . THR A 1 278 ? 102.11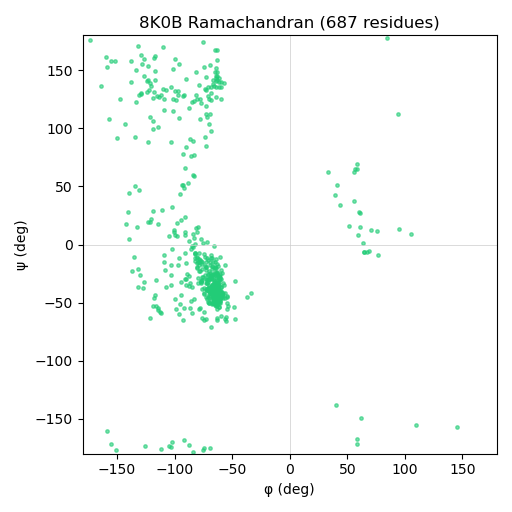7 170.719 156.241 1.00 162.91 278 THR A C 1
ATOM 2074 O O . THR A 1 278 ? 101.391 171.156 157.141 1.00 162.91 278 THR A O 1
ATOM 2078 N N . ALA A 1 279 ? 102.265 169.411 156.016 1.00 166.12 279 ALA A N 1
ATOM 2079 C CA . ALA A 1 279 ? 101.621 168.436 156.891 1.00 166.12 279 ALA A CA 1
ATOM 2080 C C . ALA A 1 279 ? 102.156 168.539 158.314 1.00 166.12 279 ALA A C 1
ATOM 2081 O O . ALA A 1 279 ? 101.385 168.489 159.282 1.00 166.12 279 ALA A O 1
ATOM 2083 N N . LYS A 1 280 ? 103.475 168.694 158.460 1.00 167.39 280 LYS A N 1
ATOM 2084 C CA . LYS A 1 280 ? 104.056 168.820 159.794 1.00 167.39 280 LYS A CA 1
ATOM 2085 C C . LYS A 1 280 ? 103.554 170.073 160.503 1.00 167.39 280 LYS A C 1
ATOM 2086 O O . LYS A 1 280 ? 103.285 170.046 161.710 1.00 167.39 280 LYS A O 1
ATOM 2092 N N . ALA A 1 281 ? 103.431 171.185 159.773 1.00 168.28 281 ALA A N 1
ATOM 2093 C CA . ALA A 1 281 ? 102.929 172.418 160.371 1.00 168.28 281 ALA A CA 1
ATOM 2094 C C . ALA A 1 281 ? 101.459 172.294 160.747 1.00 168.28 281 ALA A C 1
ATOM 2095 O O . ALA A 1 281 ? 101.036 172.798 161.794 1.00 168.28 281 ALA A O 1
ATOM 2097 N N . LYS A 1 282 ? 100.662 171.634 159.904 1.00 168.60 282 LYS A N 1
ATOM 2098 C CA . LYS A 1 282 ? 99.252 171.444 160.220 1.00 168.60 282 LYS A CA 1
ATOM 2099 C C . LYS A 1 282 ? 99.063 170.512 161.409 1.00 168.60 282 LYS A C 1
ATOM 2100 O O . LYS A 1 282 ? 98.078 170.641 162.145 1.00 168.60 282 LYS A O 1
ATOM 2106 N N . LYS A 1 283 ? 99.987 169.573 161.615 1.00 169.26 283 LYS A N 1
ATOM 2107 C CA . LYS A 1 283 ? 99.856 168.616 162.710 1.00 169.26 283 LYS A CA 1
ATOM 2108 C C . LYS A 1 283 ? 100.396 169.166 164.029 1.00 169.26 283 LYS A C 1
ATOM 2109 O O . LYS A 1 283 ? 99.660 169.256 165.017 1.00 169.26 283 LYS A O 1
ATOM 2115 N N . THR A 1 284 ? 101.678 169.540 164.062 1.00 170.01 284 THR A N 1
ATOM 2116 C CA . THR A 1 284 ? 102.344 169.919 165.305 1.00 170.01 284 THR A CA 1
ATOM 2117 C C . THR A 1 284 ? 102.888 171.344 165.274 1.00 170.01 284 THR A C 1
ATOM 2118 O O . THR A 1 284 ? 103.794 171.672 166.047 1.00 170.01 284 THR A O 1
ATOM 2122 N N . GLY A 1 285 ? 102.360 172.200 164.404 1.00 167.98 285 GLY A N 1
ATOM 2123 C CA . GLY A 1 285 ? 102.779 173.587 164.369 1.00 167.98 285 GLY A CA 1
ATOM 2124 C C . GLY A 1 285 ? 104.025 173.817 163.537 1.00 167.98 285 GLY A C 1
ATOM 2125 O O . GLY A 1 285 ? 104.645 172.898 162.994 1.00 167.98 285 GLY A O 1
ATOM 2126 N N . LYS A 1 286 ? 104.400 175.092 163.452 1.00 167.43 286 LYS A N 1
ATOM 2127 C CA . LYS A 1 286 ? 105.530 175.495 162.624 1.00 167.43 286 LYS A CA 1
ATOM 2128 C C . LYS A 1 286 ? 106.826 174.872 163.128 1.00 167.43 286 LYS A C 1
ATOM 2129 O O . LYS A 1 286 ? 107.028 174.701 164.334 1.00 167.43 286 LYS A O 1
ATOM 2135 N N . VAL A 1 287 ? 107.708 174.533 162.191 1.00 167.40 287 VAL A N 1
ATOM 2136 C CA . VAL A 1 287 ? 108.985 173.893 162.484 1.00 167.40 287 VAL A CA 1
ATOM 2137 C C . VAL A 1 287 ? 110.105 174.814 162.024 1.00 167.40 287 VAL A C 1
ATOM 2138 O O . VAL A 1 287 ? 110.082 175.313 160.892 1.00 167.40 287 VAL A O 1
ATOM 2142 N N . MET A 1 288 ? 111.081 175.039 162.899 1.00 166.41 288 MET A N 1
ATOM 2143 C CA . MET A 1 288 ? 112.231 175.883 162.601 1.00 166.41 288 MET A CA 1
ATOM 2144 C C . MET A 1 288 ? 113.409 174.997 162.213 1.00 166.41 288 MET A C 1
ATOM 2145 O O . MET A 1 288 ? 113.800 174.108 162.977 1.00 166.41 288 MET A O 1
ATOM 2150 N N . ILE A 1 289 ? 113.971 175.241 161.028 1.00 164.94 289 ILE A N 1
ATOM 2151 C CA . ILE A 1 289 ? 115.089 174.464 160.513 1.00 164.94 289 ILE A CA 1
ATOM 2152 C C . ILE A 1 289 ? 116.190 175.418 160.070 1.00 164.94 289 ILE A C 1
ATOM 2153 O O . ILE A 1 289 ? 115.973 176.617 159.884 1.00 164.94 289 ILE A O 1
ATOM 2158 N N . LYS A 1 290 ? 117.387 174.862 159.902 1.00 169.07 290 LYS A N 1
ATOM 2159 C CA . LYS A 1 290 ? 118.554 175.610 159.456 1.00 169.07 290 LYS A CA 1
ATOM 2160 C C . LYS A 1 290 ? 118.900 175.198 158.032 1.00 169.07 290 LYS A C 1
ATOM 2161 O O . LYS A 1 290 ? 119.092 174.009 157.754 1.00 169.07 290 LYS A O 1
ATOM 2167 N N . THR A 1 291 ? 118.976 176.183 157.134 1.00 167.24 291 THR A N 1
ATOM 2168 C CA . THR A 1 291 ? 119.199 175.896 155.721 1.00 167.24 291 THR A CA 1
ATOM 2169 C C . THR A 1 291 ? 120.648 175.532 155.419 1.00 167.24 291 THR A C 1
ATOM 2170 O O . THR A 1 291 ? 120.906 174.798 154.458 1.00 167.24 291 THR A O 1
ATOM 2174 N N . HIS A 1 292 ? 121.593 176.030 156.206 1.00 172.70 292 HIS A N 1
ATOM 2175 C CA . HIS A 1 292 ? 123.004 175.809 155.907 1.00 172.70 292 HIS A CA 1
ATOM 2176 C C . HIS A 1 292 ? 123.363 174.338 156.098 1.00 172.70 292 HIS A C 1
ATOM 2177 O O . HIS A 1 292 ? 123.031 173.754 157.137 1.00 172.70 292 HIS A O 1
ATOM 2184 N N . PRO A 1 293 ? 124.023 173.706 155.124 1.00 172.76 293 PRO A N 1
ATOM 2185 C CA . PRO A 1 293 ? 124.412 172.296 155.295 1.00 172.76 293 PRO A CA 1
ATOM 2186 C C . PRO A 1 293 ? 125.351 172.060 156.464 1.00 172.76 293 PRO A C 1
ATOM 2187 O O . PRO A 1 293 ? 125.321 170.978 157.063 1.00 172.76 293 PRO A O 1
ATOM 2191 N N . CYS A 1 294 ? 126.186 173.039 156.809 1.00 176.38 294 CYS A N 1
ATOM 2192 C CA . CYS A 1 294 ? 127.155 172.886 157.887 1.00 176.38 294 CYS A CA 1
ATOM 2193 C C . CYS A 1 294 ? 126.556 173.132 159.265 1.00 176.38 294 CYS A C 1
ATOM 2194 O O . CYS A 1 294 ? 127.283 173.047 160.261 1.00 176.38 294 CYS A O 1
ATOM 2197 N N . SER A 1 295 ? 125.259 173.441 159.346 1.00 173.36 295 SER A N 1
ATOM 2198 C CA . SER A 1 295 ? 124.631 173.674 160.643 1.00 173.36 295 SER A CA 1
ATOM 2199 C C . SER A 1 295 ? 124.653 172.417 161.504 1.00 173.36 295 SER A C 1
ATOM 2200 O O . SER A 1 295 ? 124.870 172.492 162.719 1.00 173.36 295 SER A O 1
ATOM 2203 N N . ARG A 1 296 ? 124.424 171.251 160.894 1.00 166.43 296 ARG A N 1
ATOM 2204 C CA . ARG A 1 296 ? 124.435 170.005 161.654 1.00 166.43 296 ARG A CA 1
ATOM 2205 C C . ARG A 1 296 ? 125.830 169.658 162.156 1.00 166.43 296 ARG A C 1
ATOM 2206 O O . ARG A 1 296 ? 125.966 168.961 163.169 1.00 166.43 296 ARG A O 1
ATOM 2214 N N . LEU A 1 297 ? 126.874 170.124 161.464 1.00 174.23 297 LEU A N 1
ATOM 2215 C CA . LEU A 1 297 ? 128.238 169.822 161.888 1.00 174.23 297 LEU A CA 1
ATOM 2216 C C . LEU A 1 297 ? 128.548 170.442 163.244 1.00 174.23 297 LEU A C 1
ATOM 2217 O O . LEU A 1 297 ? 129.190 169.811 164.092 1.00 174.23 297 LEU A O 1
ATOM 2222 N N . CYS A 1 298 ? 128.104 171.676 163.469 1.00 179.52 298 CYS A N 1
ATOM 2223 C CA . CYS A 1 298 ? 128.348 172.373 164.725 1.00 179.52 298 CYS A CA 1
ATOM 2224 C C . CYS A 1 298 ? 127.191 172.119 165.683 1.00 179.52 298 CYS A C 1
ATOM 2225 O O . CYS A 1 298 ? 126.024 172.308 165.321 1.00 179.52 298 CYS A O 1
ATOM 2228 N N . PHE A 1 299 ? 127.514 171.692 166.901 1.00 179.35 299 PHE A N 1
ATOM 2229 C CA . PHE A 1 299 ? 126.526 171.556 167.962 1.00 179.35 299 PHE A CA 1
ATOM 2230 C C . PHE A 1 299 ? 126.254 172.875 168.671 1.00 179.35 299 PHE A C 1
ATOM 2231 O O . PHE A 1 299 ? 125.526 172.892 169.670 1.00 179.35 299 PHE A O 1
ATOM 2239 N N . CYS A 1 300 ? 126.829 173.968 168.177 1.00 182.60 300 CYS A N 1
ATOM 2240 C CA . CYS A 1 300 ? 126.636 175.276 168.783 1.00 182.60 300 CYS A CA 1
ATOM 2241 C C . CYS A 1 300 ? 125.179 175.711 168.683 1.00 182.60 300 CYS A C 1
ATOM 2242 O O . CYS A 1 300 ? 124.543 175.579 167.634 1.00 182.60 300 CYS A O 1
ATOM 2245 N N . LYS A 1 301 ? 124.652 176.234 169.789 1.00 184.05 301 LYS A N 1
ATOM 2246 C CA . LYS A 1 301 ? 123.283 176.726 169.854 1.00 184.05 301 LYS A CA 1
ATOM 2247 C C . LYS A 1 301 ? 123.198 178.240 169.718 1.00 184.05 301 LYS A C 1
ATOM 2248 O O . LYS A 1 301 ? 122.117 178.809 169.905 1.00 184.05 301 LYS A O 1
ATOM 2254 N N . CYS A 1 302 ? 124.308 178.904 169.404 1.00 182.34 302 CYS A N 1
ATOM 2255 C CA . CYS A 1 302 ? 124.310 180.355 169.292 1.00 182.34 302 CYS A CA 1
ATOM 2256 C C . CYS A 1 302 ? 123.469 180.809 168.105 1.00 182.34 302 CYS A C 1
ATOM 2257 O O . CYS A 1 302 ? 123.471 180.181 167.042 1.00 182.34 302 CYS A O 1
ATOM 2260 N N . TRP A 1 303 ? 122.740 181.911 168.299 1.00 182.21 303 TRP A N 1
ATOM 2261 C CA . TRP A 1 303 ? 121.887 182.439 167.239 1.00 182.21 303 TRP A CA 1
ATOM 2262 C C . TRP A 1 303 ? 122.709 182.945 166.060 1.00 182.21 303 TRP A C 1
ATOM 2263 O O . TRP A 1 303 ? 122.325 182.754 164.900 1.00 182.21 303 TRP A O 1
ATOM 2274 N N . THR A 1 304 ? 123.844 183.592 166.334 1.00 182.69 304 THR A N 1
ATOM 2275 C CA . THR A 1 304 ? 124.638 184.195 165.270 1.00 182.69 304 THR A CA 1
ATOM 2276 C C . THR A 1 304 ? 125.367 183.163 164.418 1.00 182.69 304 THR A C 1
ATOM 2277 O O . THR A 1 304 ? 125.775 183.485 163.297 1.00 182.69 304 THR A O 1
ATOM 2281 N N . CYS A 1 305 ? 125.548 181.940 164.922 1.00 179.55 305 CYS A N 1
ATOM 2282 C CA . CYS A 1 305 ? 126.263 180.923 164.155 1.00 179.55 305 CYS A CA 1
ATOM 2283 C C . CYS A 1 305 ? 125.502 180.550 162.888 1.00 179.55 305 CYS A C 1
ATOM 2284 O O . CYS A 1 305 ? 126.090 180.445 161.805 1.00 179.55 305 CYS A O 1
ATOM 2287 N N . PHE A 1 306 ? 124.191 180.348 163.002 1.00 176.37 306 PHE A N 1
ATOM 2288 C CA . PHE A 1 306 ? 123.372 179.972 161.857 1.00 176.37 306 PHE A CA 1
ATOM 2289 C C . PHE A 1 306 ? 121.981 180.562 162.022 1.00 176.37 306 PHE A C 1
ATOM 2290 O O . PHE A 1 306 ? 121.324 180.331 163.042 1.00 176.37 306 PHE A O 1
ATOM 2298 N N . LYS A 1 307 ? 121.540 181.321 161.022 1.00 171.09 307 LYS A N 1
ATOM 2299 C CA . LYS A 1 307 ? 120.207 181.906 161.054 1.00 171.09 307 LYS A CA 1
ATOM 2300 C C . LYS A 1 307 ? 119.154 180.832 160.812 1.00 171.09 307 LYS A C 1
ATOM 2301 O O . LYS A 1 307 ? 119.289 180.009 159.901 1.00 171.09 307 LYS A O 1
ATOM 2307 N N . GLU A 1 308 ? 118.105 180.840 161.628 1.00 166.85 308 GLU A N 1
ATOM 2308 C CA . GLU A 1 308 ? 117.010 179.887 161.510 1.00 166.85 308 GLU A CA 1
ATOM 2309 C C . GLU A 1 308 ? 115.869 180.518 160.724 1.00 166.85 308 GLU A C 1
ATOM 2310 O O . GLU A 1 308 ? 115.421 181.623 161.048 1.00 166.85 308 GLU A O 1
ATOM 2316 N N . VAL A 1 309 ? 115.404 179.813 159.695 1.00 168.33 309 VAL A N 1
ATOM 2317 C CA . VAL A 1 309 ? 114.329 180.286 158.833 1.00 168.33 309 VAL A CA 1
ATOM 2318 C C . VAL A 1 309 ? 113.212 179.252 158.847 1.00 168.33 309 VAL A C 1
ATOM 2319 O O . VAL A 1 309 ? 113.446 178.062 159.086 1.00 168.33 309 VAL A O 1
ATOM 2323 N N . ASP A 1 310 ? 111.989 179.717 158.600 1.00 165.05 310 ASP A N 1
ATOM 2324 C CA . ASP A 1 310 ? 110.847 178.815 158.533 1.00 165.05 310 ASP A CA 1
ATOM 2325 C C . ASP A 1 310 ? 111.036 177.806 157.407 1.00 165.05 310 ASP A C 1
ATOM 2326 O O . ASP A 1 310 ? 111.450 178.156 156.298 1.00 165.05 310 ASP A O 1
ATOM 2331 N N . ALA A 1 311 ? 110.737 176.540 157.706 1.00 161.32 311 ALA A N 1
ATOM 2332 C CA . ALA A 1 311 ? 110.921 175.480 156.721 1.00 161.32 311 ALA A CA 1
ATOM 2333 C C . ALA A 1 311 ? 109.965 175.644 155.546 1.00 161.32 311 ALA A C 1
ATOM 2334 O O . ALA A 1 311 ? 110.384 175.620 154.383 1.00 161.32 311 ALA A O 1
ATOM 2336 N N . GLU A 1 312 ? 108.673 175.815 155.834 1.00 155.57 312 GLU A N 1
ATOM 2337 C CA . GLU A 1 312 ? 107.680 175.865 154.766 1.00 155.57 312 GLU A CA 1
ATOM 2338 C C . GLU A 1 312 ? 107.851 177.106 153.898 1.00 155.57 312 GLU A C 1
ATOM 2339 O O . GLU A 1 312 ? 107.728 177.029 152.672 1.00 155.57 312 GLU A O 1
ATOM 2345 N N . GLN A 1 313 ? 108.127 178.259 154.512 1.00 162.87 313 GLN A N 1
ATOM 2346 C CA . GLN A 1 313 ? 108.273 179.492 153.742 1.00 162.87 313 GLN A CA 1
ATOM 2347 C C . GLN A 1 313 ? 109.475 179.418 152.808 1.00 162.87 313 GLN A C 1
ATOM 2348 O O . GLN A 1 313 ? 109.384 179.776 151.626 1.00 162.87 313 GLN A O 1
ATOM 2354 N N . TYR A 1 314 ? 110.615 178.952 153.324 1.00 160.80 314 TYR A N 1
ATOM 2355 C CA . TYR A 1 314 ? 111.801 178.796 152.488 1.00 160.80 314 TYR A CA 1
ATOM 2356 C C . TYR A 1 314 ? 111.566 177.771 151.387 1.00 160.80 314 TYR A C 1
ATOM 2357 O O . TYR A 1 314 ? 112.001 177.963 150.244 1.00 160.80 314 TYR A O 1
ATOM 2366 N N . TYR A 1 315 ? 110.882 176.671 151.715 1.00 155.05 315 TYR A N 1
ATOM 2367 C CA . TYR A 1 315 ? 110.578 175.658 150.710 1.00 155.05 315 TYR A CA 1
ATOM 2368 C C . TYR A 1 315 ? 109.706 176.231 149.601 1.00 155.05 315 TYR A C 1
ATOM 2369 O O . TYR A 1 315 ? 109.960 176.000 148.413 1.00 155.05 315 TYR A O 1
ATOM 2378 N N . SER A 1 316 ? 108.679 176.998 149.972 1.00 156.28 316 SER A N 1
ATOM 2379 C CA . SER A 1 316 ? 107.798 177.600 148.978 1.00 156.28 316 SER A CA 1
ATOM 2380 C C . SER A 1 316 ? 108.547 178.601 148.110 1.00 156.28 316 SER A C 1
ATOM 2381 O O . SER A 1 316 ? 108.352 178.641 146.891 1.00 156.28 316 SER A O 1
ATOM 2384 N N . GLU A 1 317 ? 109.407 179.422 148.720 1.00 157.37 317 GLU A N 1
ATOM 2385 C CA . GLU A 1 317 ? 110.174 180.393 147.943 1.00 157.37 317 GLU A CA 1
ATOM 2386 C C . GLU A 1 317 ? 111.113 179.702 146.960 1.00 157.37 317 GLU A C 1
ATOM 2387 O O . GLU A 1 317 ? 111.204 180.098 145.789 1.00 157.37 317 GLU A O 1
ATOM 2393 N N . LEU A 1 318 ? 111.821 178.665 147.419 1.00 157.17 318 LEU A N 1
ATOM 2394 C CA . LEU A 1 318 ? 112.722 177.937 146.532 1.00 157.17 318 LEU A CA 1
ATOM 2395 C C . LEU A 1 318 ? 111.954 177.252 145.410 1.00 157.17 318 LEU A C 1
ATOM 2396 O O . LEU A 1 318 ? 112.400 177.247 144.257 1.00 157.17 318 LEU A O 1
ATOM 2401 N N . GLU A 1 319 ? 110.795 176.668 145.728 1.00 157.53 319 GLU A N 1
ATOM 2402 C CA . GLU A 1 319 ? 109.983 176.028 144.699 1.00 157.53 319 GLU A CA 1
ATOM 2403 C C . GLU A 1 319 ? 109.491 177.043 143.676 1.00 157.53 319 GLU A C 1
ATOM 2404 O O . GLU A 1 319 ? 109.468 176.758 142.476 1.00 157.53 319 GLU A O 1
ATOM 2410 N N . GLU A 1 320 ? 109.091 178.232 144.131 1.00 158.85 320 GLU A N 1
ATOM 2411 C CA . GLU A 1 320 ? 108.644 179.271 143.208 1.00 158.85 320 GLU A CA 1
ATOM 2412 C C . GLU A 1 320 ? 109.775 179.714 142.288 1.00 158.85 320 GLU A C 1
ATOM 2413 O O . GLU A 1 320 ? 109.580 179.876 141.076 1.00 158.85 320 GLU A O 1
ATOM 2419 N N . GLN A 1 321 ? 110.970 179.918 142.849 1.00 159.01 321 GLN A N 1
ATOM 2420 C CA . GLN A 1 321 ? 112.109 180.313 142.022 1.00 159.01 321 GLN A CA 1
ATOM 2421 C C . GLN A 1 321 ? 112.464 179.224 141.015 1.00 159.01 321 GLN A C 1
ATOM 2422 O O . GLN A 1 321 ? 112.744 179.514 139.843 1.00 159.01 321 GLN A O 1
ATOM 2428 N N . LEU A 1 322 ? 112.454 177.962 141.453 1.00 159.71 322 LEU A N 1
ATOM 2429 C CA . LEU A 1 322 ? 112.753 176.858 140.549 1.00 159.71 322 LEU A CA 1
ATOM 2430 C C . LEU A 1 322 ? 111.696 176.732 139.461 1.00 159.71 322 LEU A C 1
ATOM 2431 O O . LEU A 1 322 ? 112.020 176.421 138.312 1.00 159.71 322 LEU A O 1
ATOM 2436 N N . THR A 1 323 ? 110.427 176.967 139.802 1.00 162.13 323 THR A N 1
ATOM 2437 C CA . THR A 1 323 ? 109.365 176.933 138.801 1.00 162.13 323 THR A CA 1
ATOM 2438 C C . THR A 1 323 ? 109.531 178.054 137.782 1.00 162.13 323 THR A C 1
ATOM 2439 O O . THR A 1 323 ? 109.311 177.847 136.584 1.00 162.13 323 THR A O 1
ATOM 2443 N N . ASP A 1 324 ? 109.911 179.250 138.238 1.00 161.78 324 ASP A N 1
ATOM 2444 C CA . ASP A 1 324 ? 110.156 180.347 137.306 1.00 161.78 324 ASP A CA 1
ATOM 2445 C C . ASP A 1 324 ? 111.316 180.026 136.370 1.00 161.78 324 ASP A C 1
ATOM 2446 O O . ASP A 1 324 ? 111.240 180.274 135.158 1.00 161.78 324 ASP A O 1
ATOM 2451 N N . GLU A 1 325 ? 112.401 179.466 136.914 1.00 158.16 325 GLU A N 1
ATOM 2452 C CA . GLU A 1 325 ? 113.529 179.086 136.069 1.00 158.16 325 GLU A CA 1
ATOM 2453 C C . GLU A 1 325 ? 113.145 177.972 135.100 1.00 158.16 325 GLU A C 1
ATOM 2454 O O . GLU A 1 325 ? 113.599 177.959 133.950 1.00 158.16 325 GLU A O 1
ATOM 2460 N N . PHE A 1 326 ? 112.313 177.030 135.548 1.00 156.85 326 PHE A N 1
ATOM 2461 C CA . PHE A 1 326 ? 111.826 175.973 134.668 1.00 156.85 326 PHE A CA 1
ATOM 2462 C C . PHE A 1 326 ? 110.984 176.546 133.537 1.00 156.85 326 PHE A C 1
ATOM 2463 O O . PHE A 1 326 ? 111.087 176.099 132.390 1.00 156.85 326 PHE A O 1
ATOM 2471 N N . ASN A 1 327 ? 110.138 177.531 133.844 1.00 159.66 327 ASN A N 1
ATOM 2472 C CA . ASN A 1 327 ? 109.343 178.179 132.806 1.00 159.66 327 ASN A CA 1
ATOM 2473 C C . ASN A 1 327 ? 110.234 178.897 131.800 1.00 159.66 327 ASN A C 1
ATOM 2474 O O . ASN A 1 327 ? 109.999 178.822 130.588 1.00 159.66 327 ASN A O 1
ATOM 2479 N N . ALA A 1 328 ? 111.265 179.596 132.284 1.00 156.18 328 ALA A N 1
ATOM 2480 C CA . ALA A 1 328 ? 112.192 180.263 131.373 1.00 156.18 328 ALA A CA 1
ATOM 2481 C C . ALA A 1 328 ? 112.921 179.256 130.488 1.00 156.18 328 ALA A C 1
ATOM 2482 O O . ALA A 1 328 ? 113.074 179.470 129.276 1.00 156.18 328 ALA A O 1
ATOM 2484 N N . GLU A 1 329 ? 113.372 178.147 131.078 1.00 155.21 329 GLU A N 1
ATOM 2485 C CA . GLU A 1 329 ? 114.053 177.118 130.300 1.00 155.21 329 GLU A CA 1
ATOM 2486 C C . GLU A 1 329 ? 113.126 176.512 129.256 1.00 155.21 329 GLU A C 1
ATOM 2487 O O . GLU A 1 329 ? 113.534 176.288 128.114 1.00 155.21 329 GLU A O 1
ATOM 2493 N N . LEU A 1 330 ? 111.872 176.244 129.629 1.00 157.29 330 LEU A N 1
ATOM 2494 C CA . LEU A 1 330 ? 110.913 175.697 128.675 1.00 157.29 330 LEU A CA 1
ATOM 2495 C C . LEU A 1 330 ? 110.632 176.686 127.552 1.00 157.29 330 LEU A C 1
ATOM 2496 O O . LEU A 1 330 ? 110.444 176.289 126.396 1.00 157.29 330 LEU A O 1
ATOM 2501 N N . ASN A 1 331 ? 110.591 177.980 127.876 1.00 155.33 331 ASN A N 1
ATOM 2502 C CA . ASN A 1 331 ? 110.427 178.995 126.841 1.00 155.33 331 ASN A CA 1
ATOM 2503 C C . ASN A 1 331 ? 111.603 178.986 125.873 1.00 155.33 331 ASN A C 1
ATOM 2504 O O . ASN A 1 331 ? 111.418 179.120 124.657 1.00 155.33 331 ASN A O 1
ATOM 2509 N N . ARG A 1 332 ? 112.821 178.827 126.391 1.00 148.46 332 ARG A N 1
ATOM 2510 C CA . ARG A 1 332 ? 113.995 178.790 125.523 1.00 148.46 332 ARG A CA 1
ATOM 2511 C C . ARG A 1 332 ? 114.186 177.444 124.826 1.00 148.46 332 ARG A C 1
ATOM 2512 O O . ARG A 1 332 ? 115.000 177.357 123.900 1.00 148.46 332 ARG A O 1
ATOM 2520 N N . VAL A 1 333 ? 113.464 176.403 125.250 1.00 152.60 333 VAL A N 1
ATOM 2521 C CA . VAL A 1 333 ? 113.613 175.076 124.650 1.00 152.60 333 VAL A CA 1
ATOM 2522 C C . VAL A 1 333 ? 113.343 175.117 123.150 1.00 152.60 333 VAL A C 1
ATOM 2523 O O . VAL A 1 333 ? 114.058 174.487 122.360 1.00 152.60 333 VAL A O 1
ATOM 2527 N N . GLN A 1 334 ? 112.312 175.859 122.732 1.00 146.83 334 GLN A N 1
ATOM 2528 C CA . GLN A 1 334 ? 111.926 175.866 121.323 1.00 146.83 334 GLN A CA 1
ATOM 2529 C C . GLN A 1 334 ? 113.058 176.346 120.422 1.00 146.83 334 GLN A C 1
ATOM 2530 O O . GLN A 1 334 ? 113.140 175.932 119.259 1.00 146.83 334 GLN A O 1
ATOM 2536 N N . LEU A 1 335 ? 113.936 177.211 120.932 1.00 146.01 335 LEU A N 1
ATOM 2537 C CA . LEU A 1 335 ? 115.081 177.664 120.152 1.00 146.01 335 LEU A CA 1
ATOM 2538 C C . LEU A 1 335 ? 116.175 176.610 120.044 1.00 146.01 335 LEU A C 1
ATOM 2539 O O . LEU A 1 335 ? 116.915 176.606 119.055 1.00 146.01 335 LEU A O 1
ATOM 2544 N N . LYS A 1 336 ? 116.294 175.722 121.029 1.00 147.17 336 LYS A N 1
ATOM 2545 C CA . LYS A 1 336 ? 117.313 174.674 121.010 1.00 147.17 336 LYS A CA 1
ATOM 2546 C C . LYS A 1 336 ? 116.737 173.401 120.390 1.00 147.17 336 LYS A C 1
ATOM 2547 O O . LYS A 1 336 ? 116.377 172.440 121.072 1.00 147.17 336 LYS A O 1
ATOM 2553 N N . ARG A 1 337 ? 116.655 173.412 119.063 1.00 150.17 337 ARG A N 1
ATOM 2554 C CA . ARG A 1 337 ? 116.220 172.240 118.317 1.00 150.17 337 ARG A CA 1
ATOM 2555 C C . ARG A 1 337 ? 117.433 171.416 117.905 1.00 150.17 337 ARG A C 1
ATOM 2556 O O . ARG A 1 337 ? 118.378 171.944 117.311 1.00 150.17 337 ARG A O 1
ATOM 2564 N N . LEU A 1 338 ? 117.399 170.126 118.219 1.00 144.16 338 LEU A N 1
ATOM 2565 C CA . LEU A 1 338 ? 118.462 169.213 117.833 1.00 144.16 338 LEU A CA 1
ATOM 2566 C C . LEU A 1 338 ? 118.221 168.729 116.404 1.00 144.16 338 LEU A C 1
ATOM 2567 O O . LEU A 1 338 ? 117.258 169.125 115.742 1.00 144.16 338 LEU A O 1
ATOM 2572 N N . ASP A 1 339 ? 119.101 167.862 115.914 1.00 136.54 339 ASP A N 1
ATOM 2573 C CA . ASP A 1 339 ? 118.972 167.282 114.586 1.00 136.54 339 ASP A CA 1
ATOM 2574 C C . ASP A 1 339 ? 118.409 165.867 114.614 1.00 136.54 339 ASP A C 1
ATOM 2575 O O . ASP A 1 339 ? 118.464 165.170 113.596 1.00 136.54 339 ASP A O 1
ATOM 2580 N N . LEU A 1 340 ? 117.872 165.431 115.750 1.00 142.65 340 LEU A N 1
ATOM 2581 C CA . LEU A 1 340 ? 117.232 164.130 115.885 1.00 142.65 340 LEU A CA 1
ATOM 2582 C C . LEU A 1 340 ? 115.720 164.309 115.847 1.00 142.65 340 LEU A C 1
ATOM 2583 O O . LEU A 1 340 ? 115.164 165.084 116.633 1.00 142.65 340 LEU A O 1
ATOM 2588 N N . ILE A 1 341 ? 115.057 163.595 114.935 1.00 147.47 341 ILE A N 1
ATOM 2589 C CA . ILE A 1 341 ? 113.617 163.713 114.751 1.00 147.47 341 ILE A CA 1
ATOM 2590 C C . ILE A 1 341 ? 112.984 162.331 114.833 1.00 147.47 341 ILE A C 1
ATOM 2591 O O . ILE A 1 341 ? 113.644 161.303 114.664 1.00 147.47 341 ILE A O 1
ATOM 2596 N N . PHE A 1 342 ? 111.679 162.321 115.102 1.00 150.08 342 PHE A N 1
ATOM 2597 C CA . PHE A 1 342 ? 110.894 161.097 115.198 1.00 150.08 342 PHE A CA 1
ATOM 2598 C C . PHE A 1 342 ? 109.664 161.227 114.313 1.00 150.08 342 PHE A C 1
ATOM 2599 O O . PHE A 1 342 ? 108.949 162.231 114.384 1.00 150.08 342 PHE A O 1
ATOM 2607 N N . VAL A 1 343 ? 109.421 160.217 113.480 1.00 156.60 343 VAL A N 1
ATOM 2608 C CA . VAL A 1 343 ? 108.288 160.199 112.561 1.00 156.60 343 VAL A CA 1
ATOM 2609 C C . VAL A 1 343 ? 107.470 158.943 112.825 1.00 156.60 343 VAL A C 1
ATOM 2610 O O . VAL A 1 343 ? 108.024 157.840 112.899 1.00 156.60 343 VAL A O 1
ATOM 2614 N N . THR A 1 344 ? 106.157 159.112 112.960 1.00 159.53 344 THR A N 1
ATOM 2615 C CA . THR A 1 344 ? 105.236 158.015 113.226 1.00 159.53 344 THR A CA 1
ATOM 2616 C C . THR A 1 344 ? 104.424 157.716 111.973 1.00 159.53 344 THR A C 1
ATOM 2617 O O . THR A 1 344 ? 103.896 158.634 111.336 1.00 159.53 344 THR A O 1
ATOM 2621 N N . PHE A 1 345 ? 104.327 156.435 111.623 1.00 157.66 345 PHE A N 1
ATOM 2622 C CA . PHE A 1 345 ? 103.601 155.991 110.443 1.00 157.66 345 PHE A CA 1
ATOM 2623 C C . PHE A 1 345 ? 102.443 155.087 110.849 1.00 157.66 345 PHE A C 1
ATOM 2624 O O . PHE A 1 345 ? 102.417 154.530 111.949 1.00 157.66 345 PHE A O 1
ATOM 2632 N N . GLN A 1 346 ? 101.474 154.952 109.940 1.00 158.82 346 GLN A N 1
ATOM 2633 C CA . GLN A 1 346 ? 100.293 154.146 110.236 1.00 158.82 346 GLN A CA 1
ATOM 2634 C C . GLN A 1 346 ? 100.605 152.654 110.190 1.00 158.82 346 GLN A C 1
ATOM 2635 O O . GLN A 1 346 ? 100.154 151.895 111.055 1.00 158.82 346 GLN A O 1
ATOM 2641 N N . ASP A 1 347 ? 101.371 152.216 109.194 1.00 160.65 347 ASP A N 1
ATOM 2642 C CA . ASP A 1 347 ? 101.657 150.804 108.984 1.00 160.65 347 ASP A CA 1
ATOM 2643 C C . ASP A 1 347 ? 103.147 150.540 109.147 1.00 160.65 347 ASP A C 1
ATOM 2644 O O . ASP A 1 347 ? 103.981 151.351 108.733 1.00 160.65 347 ASP A O 1
ATOM 2649 N N . ALA A 1 348 ? 103.474 149.397 109.755 1.00 158.72 348 ALA A N 1
ATOM 2650 C CA . ALA A 1 348 ? 104.866 149.024 109.969 1.00 158.72 348 ALA A CA 1
ATOM 2651 C C . ALA A 1 348 ? 105.522 148.442 108.724 1.00 158.72 348 ALA A C 1
ATOM 2652 O O . ALA A 1 348 ? 106.752 148.341 108.682 1.00 158.72 348 ALA A O 1
ATOM 2654 N N . ARG A 1 349 ? 104.736 148.050 107.718 1.00 157.52 349 ARG A N 1
ATOM 2655 C CA . ARG A 1 349 ? 105.323 147.536 106.484 1.00 157.52 349 ARG A CA 1
ATOM 2656 C C . ARG A 1 349 ? 106.099 148.621 105.746 1.00 157.52 349 ARG A C 1
ATOM 2657 O O . ARG A 1 349 ? 107.202 148.374 105.243 1.00 157.52 349 ARG A O 1
ATOM 2665 N N . THR A 1 350 ? 105.545 149.834 105.678 1.00 150.33 350 THR A N 1
ATOM 2666 C CA . THR A 1 350 ? 106.286 150.933 105.072 1.00 150.33 350 THR A CA 1
ATOM 2667 C C . THR A 1 350 ? 107.479 151.334 105.928 1.00 150.33 350 THR A C 1
ATOM 2668 O O . THR A 1 350 ? 108.490 151.797 105.395 1.00 150.33 350 THR A O 1
ATOM 2672 N N . VAL A 1 351 ? 107.391 151.148 107.247 1.00 153.22 351 VAL A N 1
ATOM 2673 C CA . VAL A 1 351 ? 108.553 151.360 108.107 1.00 153.22 351 VAL A CA 1
ATOM 2674 C C . VAL A 1 351 ? 109.660 150.372 107.758 1.00 153.22 351 VAL A C 1
ATOM 2675 O O . VAL A 1 351 ? 110.841 150.737 107.681 1.00 153.22 351 VAL A O 1
ATOM 2679 N N . ARG A 1 352 ? 109.297 149.105 107.546 1.00 159.06 352 ARG A N 1
ATOM 2680 C CA . ARG A 1 352 ? 110.283 148.107 107.142 1.00 159.06 352 ARG A CA 1
ATOM 2681 C C . ARG A 1 352 ? 110.875 148.441 105.779 1.00 159.06 352 ARG A C 1
ATOM 2682 O O . ARG A 1 352 ? 112.075 148.249 105.552 1.00 159.06 352 ARG A O 1
ATOM 2690 N N . ARG A 1 353 ? 110.045 148.930 104.855 1.00 158.27 353 ARG A N 1
ATOM 2691 C CA . ARG A 1 353 ? 110.560 149.365 103.559 1.00 158.27 353 ARG A CA 1
ATOM 2692 C C . ARG A 1 353 ? 111.546 150.517 103.717 1.00 158.27 353 ARG A C 1
ATOM 2693 O O . ARG A 1 353 ? 112.601 150.537 103.070 1.00 158.27 353 ARG A O 1
ATOM 2701 N N . ILE A 1 354 ? 111.219 151.483 104.579 1.00 154.22 354 ILE A N 1
ATOM 2702 C CA . ILE A 1 354 ? 112.117 152.605 104.837 1.00 154.22 354 ILE A CA 1
ATOM 2703 C C . ILE A 1 354 ? 113.444 152.104 105.386 1.00 154.22 354 ILE A C 1
ATOM 2704 O O . ILE A 1 354 ? 114.516 152.546 104.958 1.00 154.22 354 ILE A O 1
ATOM 2709 N N . TYR A 1 355 ? 113.394 151.174 106.342 1.00 152.79 355 TYR A N 1
ATOM 2710 C CA . TYR A 1 355 ? 114.624 150.647 106.926 1.00 152.79 355 TYR A CA 1
ATOM 2711 C C . TYR A 1 355 ? 115.450 149.882 105.898 1.00 152.79 355 TYR A C 1
ATOM 2712 O O . TYR A 1 355 ? 116.677 150.031 105.846 1.00 152.79 355 TYR A O 1
ATOM 2721 N N . ASP A 1 356 ? 114.800 149.055 105.075 1.00 145.82 356 ASP A N 1
ATOM 2722 C CA . ASP A 1 356 ? 115.526 148.294 104.063 1.00 145.82 356 ASP A CA 1
ATOM 2723 C C . ASP A 1 356 ? 116.143 149.207 103.012 1.00 145.82 356 ASP A C 1
ATOM 2724 O O . ASP A 1 356 ? 117.204 148.889 102.463 1.00 145.82 356 ASP A O 1
ATOM 2729 N N . ASP A 1 357 ? 115.494 150.333 102.712 1.00 150.21 357 ASP A N 1
ATOM 2730 C CA . ASP A 1 357 ? 116.058 151.278 101.755 1.00 150.21 357 ASP A CA 1
ATOM 2731 C C . ASP A 1 357 ? 117.175 152.115 102.372 1.00 150.21 357 ASP A C 1
ATOM 2732 O O . ASP A 1 357 ? 118.122 152.496 101.677 1.00 150.21 357 ASP A O 1
ATOM 2737 N N . TYR A 1 358 ? 117.083 152.409 103.670 1.00 154.11 358 TYR A N 1
ATOM 2738 C CA . TYR A 1 358 ? 117.987 153.350 104.317 1.00 154.11 358 TYR A CA 1
ATOM 2739 C C . TYR A 1 358 ? 119.175 152.694 105.012 1.00 154.11 358 TYR A C 1
ATOM 2740 O O . TYR A 1 358 ? 120.100 153.407 105.414 1.00 154.11 358 TYR A O 1
ATOM 2749 N N . LYS A 1 359 ? 119.174 151.372 105.188 1.00 151.93 359 LYS A N 1
ATOM 2750 C CA . LYS A 1 359 ? 120.296 150.745 105.880 1.00 151.93 359 LYS A CA 1
ATOM 2751 C C . LYS A 1 359 ? 121.557 150.751 105.021 1.00 151.93 359 LYS A C 1
ATOM 2752 O O . LYS A 1 359 ? 122.670 150.866 105.546 1.00 151.93 359 LYS A O 1
ATOM 2758 N N . TYR A 1 360 ? 121.406 150.633 103.700 1.00 143.61 360 TYR A N 1
ATOM 2759 C CA . TYR A 1 360 ? 122.537 150.542 102.783 1.00 143.61 360 TYR A CA 1
ATOM 2760 C C . TYR A 1 360 ? 122.812 151.857 102.055 1.00 143.61 360 TYR A C 1
ATOM 2761 O O . TYR A 1 360 ? 123.256 151.842 100.901 1.00 143.61 360 TYR A O 1
ATOM 2770 N N . ILE A 1 361 ? 122.552 152.997 102.701 1.00 146.04 361 ILE A N 1
ATOM 2771 C CA . ILE A 1 361 ? 122.849 154.286 102.078 1.00 146.04 361 ILE A CA 1
ATOM 2772 C C . ILE A 1 361 ? 124.353 154.475 101.919 1.00 146.04 361 ILE A C 1
ATOM 2773 O O . ILE A 1 361 ? 124.822 154.981 100.892 1.00 146.04 361 ILE A O 1
ATOM 2778 N N . HIS A 1 362 ? 125.131 154.074 102.926 1.00 141.40 362 HIS A N 1
ATOM 2779 C CA . HIS A 1 362 ? 126.581 154.216 102.858 1.00 141.40 362 HIS A CA 1
ATOM 2780 C C . HIS A 1 362 ? 127.216 153.315 101.807 1.00 141.40 362 HIS A C 1
ATOM 2781 O O . HIS A 1 362 ? 128.399 153.494 101.499 1.00 141.40 362 HIS A O 1
ATOM 2788 N N . CYS A 1 363 ? 126.469 152.361 101.254 1.00 146.72 363 CYS A N 1
ATOM 2789 C CA . CYS A 1 363 ? 126.982 151.456 100.235 1.00 146.72 363 CYS A CA 1
ATOM 2790 C C . CYS A 1 363 ? 126.914 152.040 98.830 1.00 146.72 363 CYS A C 1
ATOM 2791 O O . CYS A 1 363 ? 127.351 151.381 97.881 1.00 146.72 363 CYS A O 1
ATOM 2794 N N . GLY A 1 364 ? 126.382 153.248 98.671 1.00 143.16 364 GLY A N 1
ATOM 2795 C CA . GLY A 1 364 ? 126.337 153.902 97.382 1.00 143.16 364 GLY A CA 1
ATOM 2796 C C . GLY A 1 364 ? 124.988 153.939 96.699 1.00 143.16 364 GLY A C 1
ATOM 2797 O O . GLY A 1 364 ? 124.923 154.331 95.528 1.00 143.16 364 GLY A O 1
ATOM 2798 N N . ARG A 1 365 ? 123.916 153.548 97.381 1.00 135.04 365 ARG A N 1
ATOM 2799 C CA . ARG A 1 365 ? 122.577 153.560 96.806 1.00 135.04 365 ARG A CA 1
ATOM 2800 C C . ARG A 1 365 ? 121.845 154.827 97.226 1.00 135.04 365 ARG A C 1
ATOM 2801 O O . ARG A 1 365 ? 121.847 155.189 98.407 1.00 135.04 365 ARG A O 1
ATOM 2809 N N . HIS A 1 366 ? 121.229 155.500 96.256 1.00 131.90 366 HIS A N 1
ATOM 2810 C CA . HIS A 1 366 ? 120.426 156.682 96.536 1.00 131.90 366 HIS A CA 1
ATOM 2811 C C . HIS A 1 366 ? 119.018 156.256 96.929 1.00 131.90 366 HIS A C 1
ATOM 2812 O O . HIS A 1 366 ? 118.355 155.559 96.148 1.00 131.90 366 HIS A O 1
ATOM 2819 N N . PRO A 1 367 ? 118.522 156.644 98.105 1.00 141.39 367 PRO A N 1
ATOM 2820 C CA . PRO A 1 367 ? 117.186 156.200 98.527 1.00 141.39 367 PRO A CA 1
ATOM 2821 C C . PRO A 1 367 ? 116.065 156.909 97.784 1.00 141.39 367 PRO A C 1
ATOM 2822 O O . PRO A 1 367 ? 116.314 157.687 96.859 1.00 141.39 367 PRO A O 1
ATOM 2826 N N . LYS A 1 368 ? 114.824 156.637 98.181 1.00 142.84 368 LYS A N 1
ATOM 2827 C CA . LYS A 1 368 ? 113.674 157.258 97.538 1.00 142.84 368 LYS A CA 1
ATOM 2828 C C . LYS A 1 368 ? 113.605 158.739 97.893 1.00 142.84 368 LYS A C 1
ATOM 2829 O O . LYS A 1 368 ? 113.774 159.119 99.055 1.00 142.84 368 LYS A O 1
ATOM 2835 N N . GLN A 1 369 ? 113.352 159.571 96.891 1.00 144.41 369 GLN A N 1
ATOM 2836 C CA . GLN A 1 369 ? 113.365 161.017 97.034 1.00 144.41 369 GLN A CA 1
ATOM 2837 C C . GLN A 1 369 ? 111.954 161.578 96.885 1.00 144.41 369 GLN A C 1
ATOM 2838 O O . GLN A 1 369 ? 110.972 160.843 96.752 1.00 144.41 369 GLN A O 1
ATOM 2844 N N . SER A 1 370 ? 111.867 162.905 96.907 1.00 156.93 370 SER A N 1
ATOM 2845 C CA . SER A 1 370 ? 110.604 163.618 96.761 1.00 156.93 370 SER A CA 1
ATOM 2846 C C . SER A 1 370 ? 110.904 165.015 96.227 1.00 156.93 370 SER A C 1
ATOM 2847 O O . SER A 1 370 ? 112.037 165.322 95.844 1.00 156.93 370 SER A O 1
ATOM 2850 N N . SER A 1 371 ? 109.877 165.869 96.202 1.00 161.09 371 SER A N 1
ATOM 2851 C CA . SER A 1 371 ? 110.067 167.237 95.730 1.00 161.09 371 SER A CA 1
ATOM 2852 C C . SER A 1 371 ? 110.896 168.055 96.713 1.00 161.09 371 SER A C 1
ATOM 2853 O O . SER A 1 371 ? 111.734 168.866 96.303 1.00 161.09 371 SER A O 1
ATOM 2856 N N . VAL A 1 372 ? 110.678 167.857 98.010 1.00 157.07 372 VAL A N 1
ATOM 2857 C CA . VAL A 1 372 ? 111.397 168.594 99.041 1.00 157.07 372 VAL A CA 1
ATOM 2858 C C . VAL A 1 372 ? 112.578 167.786 99.585 1.00 157.07 372 VAL A C 1
ATOM 2859 O O . VAL A 1 372 ? 113.075 168.075 100.672 1.00 157.07 372 VAL A O 1
ATOM 2863 N N . THR A 1 373 ? 113.030 166.772 98.843 1.00 154.44 373 THR A N 1
ATOM 2864 C CA . THR A 1 373 ? 114.163 165.968 99.287 1.00 154.44 373 THR A CA 1
ATOM 2865 C C . THR A 1 373 ? 115.441 166.793 99.361 1.00 154.44 373 THR A C 1
ATOM 2866 O O . THR A 1 373 ? 116.285 166.552 100.232 1.00 154.44 373 THR A O 1
ATOM 2870 N N . THR A 1 374 ? 115.590 167.783 98.476 1.00 160.92 374 THR A N 1
ATOM 2871 C CA . THR A 1 374 ? 116.772 168.640 98.517 1.00 160.92 374 THR A CA 1
ATOM 2872 C C . THR A 1 374 ? 116.896 169.337 99.866 1.00 160.92 374 THR A C 1
ATOM 2873 O O . THR A 1 374 ? 117.995 169.435 100.425 1.00 160.92 374 THR A O 1
ATOM 2877 N N . ILE A 1 375 ? 115.781 169.835 100.401 1.00 161.22 375 ILE A N 1
ATOM 2878 C CA . ILE A 1 375 ? 115.779 170.338 101.770 1.00 161.22 375 ILE A CA 1
ATOM 2879 C C . ILE A 1 375 ? 115.899 169.183 102.759 1.00 161.22 375 ILE A C 1
ATOM 2880 O O . ILE A 1 375 ? 116.596 169.287 103.775 1.00 161.22 375 ILE A O 1
ATOM 2885 N N . VAL A 1 376 ? 115.221 168.067 102.476 1.00 156.99 376 VAL A N 1
ATOM 2886 C CA . VAL A 1 376 ? 115.233 166.923 103.384 1.00 156.99 376 VAL A CA 1
ATOM 2887 C C . VAL A 1 376 ? 116.623 166.299 103.458 1.00 156.99 376 VAL A C 1
ATOM 2888 O O . VAL A 1 376 ? 117.099 165.947 104.544 1.00 156.99 376 VAL A O 1
ATOM 2892 N N . LYS A 1 377 ? 117.293 166.156 102.312 1.00 156.69 377 LYS A N 1
ATOM 2893 C CA . LYS A 1 377 ? 118.605 165.511 102.226 1.00 156.69 377 LYS A CA 1
ATOM 2894 C C . LYS A 1 377 ? 118.539 164.076 102.756 1.00 156.69 377 LYS A C 1
ATOM 2895 O O . LYS A 1 377 ? 119.154 163.722 103.765 1.00 156.69 377 LYS A O 1
ATOM 2901 N N . ASN A 1 378 ? 117.768 163.249 102.046 1.00 151.18 378 ASN A N 1
ATOM 2902 C CA . ASN A 1 378 ? 117.550 161.864 102.449 1.00 151.18 378 ASN A CA 1
ATOM 2903 C C . ASN A 1 378 ? 118.817 161.020 102.403 1.00 151.18 378 ASN A C 1
ATOM 2904 O O . ASN A 1 378 ? 118.828 159.924 102.973 1.00 151.18 378 ASN A O 1
ATOM 2909 N N . TYR A 1 379 ? 119.877 161.493 101.746 1.00 154.02 379 TYR A N 1
ATOM 2910 C CA . TYR A 1 379 ? 121.140 160.767 101.715 1.00 154.02 379 TYR A CA 1
ATOM 2911 C C . TYR A 1 379 ? 121.944 160.926 103.000 1.00 154.02 379 TYR A C 1
ATOM 2912 O O . TYR A 1 379 ? 122.908 160.179 103.203 1.00 154.02 379 TYR A O 1
ATOM 2921 N N . HIS A 1 380 ? 121.575 161.873 103.864 1.00 147.66 380 HIS A N 1
ATOM 2922 C CA . HIS A 1 380 ? 122.229 162.044 105.155 1.00 147.66 380 HIS A CA 1
ATOM 2923 C C . HIS A 1 380 ? 121.564 161.243 106.264 1.00 147.66 380 HIS A C 1
ATOM 2924 O O . HIS A 1 380 ? 122.240 160.839 107.218 1.00 147.66 380 HIS A O 1
ATOM 2931 N N . TRP A 1 381 ? 120.257 161.014 106.162 1.00 151.19 381 TRP A N 1
ATOM 2932 C CA . TRP A 1 381 ? 119.511 160.400 107.251 1.00 151.19 381 TRP A CA 1
ATOM 2933 C C . TRP A 1 381 ? 119.939 158.954 107.464 1.00 151.19 381 TRP A C 1
ATOM 2934 O O . TRP A 1 381 ? 120.149 158.200 106.509 1.00 151.19 381 TRP A O 1
ATOM 2945 N N . ARG A 1 382 ? 120.069 158.569 108.732 1.00 138.47 382 ARG A N 1
ATOM 2946 C CA . ARG A 1 382 ? 120.274 157.179 109.125 1.00 138.47 382 ARG A CA 1
ATOM 2947 C C . ARG A 1 382 ? 119.126 156.795 110.047 1.00 138.47 382 ARG A C 1
ATOM 2948 O O . ARG A 1 382 ? 119.049 157.274 111.184 1.00 138.47 382 ARG A O 1
ATOM 2956 N N . VAL A 1 383 ? 118.238 155.933 109.561 1.00 140.51 383 VAL A N 1
ATOM 2957 C CA . VAL A 1 383 ? 116.996 155.605 110.247 1.00 140.51 383 VAL A CA 1
ATOM 2958 C C . VAL A 1 383 ? 117.052 154.152 110.692 1.00 140.51 383 VAL A C 1
ATOM 2959 O O . VAL A 1 383 ? 117.317 153.258 109.880 1.00 140.51 383 VAL A O 1
ATOM 2963 N N . ALA A 1 384 ? 116.803 153.922 111.978 1.00 146.26 384 ALA A N 1
ATOM 2964 C CA . ALA A 1 384 ? 116.656 152.588 112.536 1.00 146.26 384 ALA A CA 1
ATOM 2965 C C . ALA A 1 384 ? 115.400 152.555 113.394 1.00 146.26 384 ALA A C 1
ATOM 2966 O O . ALA A 1 384 ? 114.774 153.586 113.655 1.00 146.26 384 ALA A O 1
ATOM 2968 N N . HIS A 1 385 ? 115.026 151.351 113.827 1.00 142.36 385 HIS A N 1
ATOM 2969 C CA . HIS A 1 385 ? 113.835 151.194 114.652 1.00 142.36 385 HIS A CA 1
ATOM 2970 C C . HIS A 1 385 ? 113.968 152.007 115.934 1.00 142.36 385 HIS A C 1
ATOM 2971 O O . HIS A 1 385 ? 114.938 151.856 116.684 1.00 142.36 385 HIS A O 1
ATOM 2978 N N . ALA A 1 386 ? 112.991 152.871 116.177 1.00 135.08 386 ALA A N 1
ATOM 2979 C CA . ALA A 1 386 ? 113.052 153.761 117.328 1.00 135.08 386 ALA A CA 1
ATOM 2980 C C . ALA A 1 386 ? 112.850 152.970 118.614 1.00 135.08 386 ALA A C 1
ATOM 2981 O O . ALA A 1 386 ? 111.869 152.226 118.732 1.00 135.08 386 ALA A O 1
ATOM 2983 N N . PRO A 1 387 ? 113.744 153.097 119.592 1.00 118.82 387 PRO A N 1
ATOM 2984 C CA . PRO A 1 387 ? 113.564 152.381 120.859 1.00 118.82 387 PRO A CA 1
ATOM 2985 C C . PRO A 1 387 ? 112.335 152.878 121.604 1.00 118.82 387 PRO A C 1
ATOM 2986 O O . PRO A 1 387 ? 111.733 153.901 121.270 1.00 118.82 387 PRO A O 1
ATOM 2990 N N . HIS A 1 388 ? 111.956 152.120 122.626 1.00 121.16 388 HIS A N 1
ATOM 2991 C CA . HIS A 1 388 ? 110.803 152.486 123.433 1.00 121.16 388 HIS A CA 1
ATOM 2992 C C . HIS A 1 388 ? 111.073 153.801 124.162 1.00 121.16 388 HIS A C 1
ATOM 2993 O O . HIS A 1 388 ? 112.197 154.034 124.623 1.00 121.16 388 HIS A O 1
ATOM 3000 N N . PRO A 1 389 ? 110.077 154.683 124.276 1.00 120.07 389 PRO A N 1
ATOM 3001 C CA . PRO A 1 389 ? 110.306 155.958 124.977 1.00 120.07 389 PRO A CA 1
ATOM 3002 C C . PRO A 1 389 ? 110.772 155.786 126.412 1.00 120.07 389 PRO A C 1
ATOM 3003 O O . PRO A 1 389 ? 111.547 156.615 126.902 1.00 120.07 389 PRO A O 1
ATOM 3007 N N . LYS A 1 390 ? 110.314 154.741 127.106 1.00 119.28 390 LYS A N 1
ATOM 3008 C CA . LYS A 1 390 ? 110.843 154.460 128.437 1.00 119.28 390 LYS A CA 1
ATOM 3009 C C . LYS A 1 390 ? 112.317 154.081 128.370 1.00 119.28 390 LYS A C 1
ATOM 3010 O O . LYS A 1 390 ? 113.110 154.492 129.226 1.00 119.28 390 LYS A O 1
ATOM 3016 N N . ASP A 1 391 ? 112.703 153.294 127.362 1.00 111.42 391 ASP A N 1
ATOM 3017 C CA . ASP A 1 391 ? 114.115 153.025 127.118 1.00 111.42 391 ASP A CA 1
ATOM 3018 C C . ASP A 1 391 ? 114.871 154.279 126.701 1.00 111.42 391 ASP A C 1
ATOM 3019 O O . ASP A 1 391 ? 116.085 154.358 126.913 1.00 111.42 391 ASP A O 1
ATOM 3024 N N . ILE A 1 392 ? 114.181 155.256 126.120 1.00 117.27 392 ILE A N 1
ATOM 3025 C CA . ILE A 1 392 ? 114.797 156.503 125.685 1.00 117.27 392 ILE A CA 1
ATOM 3026 C C . ILE A 1 392 ? 114.960 157.416 126.893 1.00 117.27 392 ILE A C 1
ATOM 3027 O O . ILE A 1 392 ? 113.989 157.701 127.603 1.00 117.27 392 ILE A O 1
ATOM 3032 N N . ILE A 1 393 ? 116.185 157.873 127.129 1.00 113.63 393 ILE A N 1
ATOM 3033 C CA . ILE A 1 393 ? 116.464 158.879 128.147 1.00 113.63 393 ILE A CA 1
ATOM 3034 C C . ILE A 1 393 ? 116.825 160.171 127.430 1.00 113.63 393 ILE A C 1
ATOM 3035 O O . ILE A 1 393 ? 117.836 160.237 126.721 1.00 113.63 393 ILE A O 1
ATOM 3040 N N . TRP A 1 394 ? 115.997 161.200 127.613 1.00 123.13 394 TRP A N 1
ATOM 3041 C CA . TRP A 1 394 ? 116.188 162.460 126.907 1.00 123.13 394 TRP A CA 1
ATOM 3042 C C . TRP A 1 394 ? 117.450 163.195 127.339 1.00 123.13 394 TRP A C 1
ATOM 3043 O O . TRP A 1 394 ? 117.937 164.045 126.586 1.00 123.13 394 TRP A O 1
ATOM 3054 N N . LYS A 1 395 ? 117.988 162.893 128.522 1.00 121.29 395 LYS A N 1
ATOM 3055 C CA . LYS A 1 395 ? 119.193 163.570 128.986 1.00 121.29 395 LYS A CA 1
ATOM 3056 C C . LYS A 1 395 ? 120.445 163.052 128.287 1.00 121.29 395 LYS A C 1
ATOM 3057 O O . LYS A 1 395 ? 121.350 163.833 127.975 1.00 121.29 395 LYS A O 1
ATOM 3063 N N . HIS A 1 396 ? 120.517 161.745 128.030 1.00 107.51 396 HIS A N 1
ATOM 3064 C CA . HIS A 1 396 ? 121.729 161.134 127.501 1.00 107.51 396 HIS A CA 1
ATOM 3065 C C . HIS A 1 396 ? 121.659 160.776 126.022 1.00 107.51 396 HIS A C 1
ATOM 3066 O O . HIS A 1 396 ? 122.586 160.132 125.518 1.00 107.51 396 HIS A O 1
ATOM 3073 N N . LEU A 1 397 ? 120.601 161.166 125.308 1.00 99.47 397 LEU A N 1
ATOM 3074 C CA . LEU A 1 397 ? 120.664 161.100 123.854 1.00 99.47 397 LEU A CA 1
ATOM 3075 C C . LEU A 1 397 ? 121.547 162.195 123.280 1.00 99.47 397 LEU A C 1
ATOM 3076 O O . LEU A 1 397 ? 121.866 162.157 122.089 1.00 99.47 397 LEU A O 1
ATOM 3081 N N . SER A 1 398 ? 121.944 163.170 124.096 1.00 102.23 398 SER A N 1
ATOM 3082 C CA . SER A 1 398 ? 122.834 164.232 123.645 1.00 102.23 398 SER A CA 1
ATOM 3083 C C . SER A 1 398 ? 124.247 163.698 123.449 1.00 102.23 398 SER A C 1
ATOM 3084 O O . SER A 1 398 ? 125.101 164.377 122.868 1.00 102.23 398 SER A O 1
ATOM 3087 N N . ILE A 1 399 ? 124.501 162.484 123.930 1.00 91.95 399 ILE A N 1
ATOM 3088 C CA . ILE A 1 399 ? 125.805 161.843 123.801 1.00 91.95 399 ILE A CA 1
ATOM 3089 C C . ILE A 1 399 ? 125.844 161.173 122.432 1.00 91.95 399 ILE A C 1
ATOM 3090 O O . ILE A 1 399 ? 125.473 160.008 122.285 1.00 91.95 399 ILE A O 1
ATOM 3095 N N . ARG A 1 400 ? 126.288 161.921 121.416 1.00 94.51 400 ARG A N 1
ATOM 3096 C CA . ARG A 1 400 ? 126.423 161.377 120.072 1.00 94.51 400 ARG A CA 1
ATOM 3097 C C . ARG A 1 400 ? 127.442 162.220 119.301 1.00 94.51 400 ARG A C 1
ATOM 3098 O O . ARG A 1 400 ? 127.184 163.352 118.901 1.00 94.51 400 ARG A O 1
ATOM 3106 N N . ARG A 1 401 ? 128.621 161.642 119.078 1.00 80.39 401 ARG A N 1
ATOM 3107 C CA . ARG A 1 401 ? 129.636 162.228 118.216 1.00 80.39 401 ARG A CA 1
ATOM 3108 C C . ARG A 1 401 ? 130.593 161.133 117.775 1.00 80.39 401 ARG A C 1
ATOM 3109 O O . ARG A 1 401 ? 130.659 160.066 118.390 1.00 80.39 401 ARG A O 1
ATOM 3117 N N . PHE A 1 402 ? 131.335 161.405 116.703 1.00 66.56 402 PHE A N 1
ATOM 3118 C CA . PHE A 1 402 ? 132.428 160.534 116.300 1.00 66.56 402 PHE A CA 1
ATOM 3119 C C . PHE A 1 402 ? 133.753 161.015 116.878 1.00 66.56 402 PHE A C 1
ATOM 3120 O O . PHE A 1 402 ? 134.816 160.691 116.341 1.00 66.56 402 PHE A O 1
ATOM 3128 N N . SER A 1 403 ? 133.707 161.812 117.945 1.00 65.03 403 SER A N 1
ATOM 3129 C CA . SER A 1 403 ? 134.855 161.994 118.821 1.00 65.03 403 SER A CA 1
ATOM 3130 C C . SER A 1 403 ? 134.831 160.846 119.817 1.00 65.03 403 SER A C 1
ATOM 3131 O O . SER A 1 403 ? 135.565 160.840 120.810 1.00 65.03 403 SER A O 1
ATOM 3134 N N . TRP A 1 404 ? 133.944 159.887 119.558 1.00 58.98 404 TRP A N 1
ATOM 3135 C CA . TRP A 1 404 ? 133.844 158.639 120.296 1.00 58.98 404 TRP A CA 1
ATOM 3136 C C . TRP A 1 404 ? 134.983 157.722 119.873 1.00 58.98 404 TRP A C 1
ATOM 3137 O O . TRP A 1 404 ? 135.757 158.064 118.974 1.00 58.98 404 TRP A O 1
ATOM 3148 N N . TRP A 1 405 ? 135.108 156.573 120.534 1.00 54.28 405 TRP A N 1
ATOM 3149 C CA . TRP A 1 405 ? 136.051 155.523 120.157 1.00 54.28 405 TRP A CA 1
ATOM 3150 C C . TRP A 1 405 ? 137.504 155.974 120.272 1.00 54.28 405 TRP A C 1
ATOM 3151 O O . TRP A 1 405 ? 138.422 155.205 119.966 1.00 54.28 405 TRP A O 1
ATOM 3162 N N . THR A 1 406 ? 137.726 157.212 120.709 1.00 54.58 406 THR A N 1
ATOM 3163 C CA . THR A 1 406 ? 139.038 157.657 121.158 1.00 54.58 406 THR A CA 1
ATOM 3164 C C . THR A 1 406 ? 139.050 158.039 122.626 1.00 54.58 406 THR A C 1
ATOM 3165 O O . THR A 1 406 ? 140.081 157.889 123.284 1.00 54.58 406 THR A O 1
ATOM 3169 N N . ARG A 1 407 ? 137.927 158.534 123.148 1.00 50.94 407 ARG A N 1
ATOM 3170 C CA . ARG A 1 407 ? 137.741 158.562 124.592 1.00 50.94 407 ARG A CA 1
ATOM 3171 C C . ARG A 1 407 ? 137.636 157.148 125.144 1.00 50.94 407 ARG A C 1
ATOM 3172 O O . ARG A 1 407 ? 138.115 156.868 126.248 1.00 50.94 407 ARG A O 1
ATOM 3180 N N . PHE A 1 408 ? 137.007 156.247 124.383 1.00 52.94 408 PHE A N 1
ATOM 3181 C CA . PHE A 1 408 ? 136.817 154.877 124.846 1.00 52.94 408 PHE A CA 1
ATOM 3182 C C . PHE A 1 408 ? 138.149 154.181 125.080 1.00 52.94 408 PHE A C 1
ATOM 3183 O O . PHE A 1 408 ? 138.331 153.505 126.098 1.00 52.94 408 PHE A O 1
ATOM 3191 N N . ILE A 1 409 ? 139.093 154.331 124.150 1.00 49.78 409 ILE A N 1
ATOM 3192 C CA . ILE A 1 409 ? 140.401 153.722 124.350 1.00 49.78 409 ILE A CA 1
ATOM 3193 C C . ILE A 1 409 ? 141.120 154.387 125.518 1.00 49.78 409 ILE A C 1
ATOM 3194 O O . ILE A 1 409 ? 141.802 153.719 126.303 1.00 49.78 409 ILE A O 1
ATOM 3199 N N . ALA A 1 410 ? 140.933 155.698 125.689 1.00 50.76 410 ALA A N 1
ATOM 3200 C CA . ALA A 1 410 ? 141.589 156.404 126.784 1.00 50.76 410 ALA A CA 1
ATOM 3201 C C . ALA A 1 410 ? 141.028 155.973 128.134 1.00 50.76 410 ALA A C 1
ATOM 3202 O O . ALA A 1 410 ? 141.786 155.669 129.063 1.00 50.76 410 ALA A O 1
ATOM 3204 N N . ILE A 1 411 ? 139.700 155.942 128.262 1.00 43.42 411 ILE A N 1
ATOM 3205 C CA . ILE A 1 411 ? 139.095 155.546 129.529 1.00 43.42 411 ILE A CA 1
ATOM 3206 C C . ILE A 1 411 ? 139.364 154.073 129.812 1.00 43.42 411 ILE A C 1
ATOM 3207 O O . ILE A 1 411 ? 139.565 153.678 130.966 1.00 43.42 411 ILE A O 1
ATOM 3212 N N . ASN A 1 412 ? 139.389 153.239 128.770 1.00 45.79 412 ASN A N 1
ATOM 3213 C CA . ASN A 1 412 ? 139.705 151.828 128.961 1.00 45.79 412 ASN A CA 1
ATOM 3214 C C . ASN A 1 412 ? 141.140 151.643 129.435 1.00 45.79 412 ASN A C 1
ATOM 3215 O O . ASN A 1 412 ? 141.399 150.835 130.333 1.00 45.79 412 ASN A O 1
ATOM 3220 N N . THR A 1 413 ? 142.084 152.383 128.849 1.00 46.25 413 THR A N 1
ATOM 3221 C CA . THR A 1 413 ? 143.470 152.300 129.296 1.00 46.25 413 THR A CA 1
ATOM 3222 C C . THR A 1 413 ? 143.616 152.798 130.727 1.00 46.25 413 THR A C 1
ATOM 3223 O O . THR A 1 413 ? 144.350 152.205 131.526 1.00 46.25 413 THR A O 1
ATOM 3227 N N . PHE A 1 414 ? 142.927 153.890 131.070 1.00 45.47 414 PHE A N 1
ATOM 3228 C CA . PHE A 1 414 ? 142.990 154.399 132.436 1.00 45.47 414 PHE A CA 1
ATOM 3229 C C . PHE A 1 414 ? 142.429 153.390 133.429 1.00 45.47 414 PHE A C 1
ATOM 3230 O O . PHE A 1 414 ? 143.021 153.159 134.489 1.00 45.47 414 PHE A O 1
ATOM 3238 N N . LEU A 1 415 ? 141.288 152.779 133.103 1.00 42.83 415 LEU A N 1
ATOM 3239 C CA . LEU A 1 415 ? 140.705 151.783 133.993 1.00 42.83 415 LEU A CA 1
ATOM 3240 C C . LEU A 1 415 ? 141.605 150.562 134.117 1.00 42.83 415 LEU A C 1
ATOM 3241 O O . LEU A 1 415 ? 141.768 150.018 135.214 1.00 42.83 415 LEU A O 1
ATOM 3246 N N . PHE A 1 416 ? 142.203 150.120 133.009 1.00 44.75 416 PHE A N 1
ATOM 3247 C CA . PHE A 1 416 ? 143.100 148.970 133.053 1.00 44.75 416 PHE A CA 1
ATOM 3248 C C . PHE A 1 416 ? 144.322 149.259 133.916 1.00 44.75 416 PHE A C 1
ATOM 3249 O O . PHE A 1 416 ? 144.726 148.430 134.738 1.00 44.75 416 PHE A O 1
ATOM 3257 N N . PHE A 1 417 ? 144.921 150.440 133.749 1.00 43.95 417 PHE A N 1
ATOM 3258 C CA . PHE A 1 417 ? 146.095 150.793 134.540 1.00 43.95 417 PHE A CA 1
ATOM 3259 C C . PHE A 1 417 ? 145.746 150.953 136.015 1.00 43.95 417 PHE A C 1
ATOM 3260 O O . PHE A 1 417 ? 146.512 150.525 136.889 1.00 43.95 417 PHE A O 1
ATOM 3268 N N . LEU A 1 418 ? 144.603 151.575 136.315 1.00 42.89 418 LEU A N 1
ATOM 3269 C CA . LEU A 1 418 ? 144.177 151.706 137.703 1.00 42.89 418 LEU A CA 1
ATOM 3270 C C . LEU A 1 418 ? 143.930 150.341 138.327 1.00 42.89 418 LEU A C 1
ATOM 3271 O O . LEU A 1 418 ? 144.356 150.082 139.456 1.00 42.89 418 LEU A O 1
ATOM 3276 N N . PHE A 1 419 ? 143.266 149.446 137.595 1.00 40.81 419 PHE A N 1
ATOM 3277 C CA . PHE A 1 419 ? 143.008 148.110 138.115 1.00 40.81 419 PHE A CA 1
ATOM 3278 C C . PHE A 1 419 ? 144.303 147.336 138.311 1.00 40.81 419 PHE A C 1
ATOM 3279 O O . PHE A 1 419 ? 144.428 146.560 139.262 1.00 40.81 419 PHE A O 1
ATOM 3287 N N . PHE A 1 420 ? 145.282 147.533 137.426 1.00 42.86 420 PHE A N 1
ATOM 3288 C CA . PHE A 1 420 ? 146.562 146.849 137.584 1.00 42.86 420 PHE A CA 1
ATOM 3289 C C . PHE A 1 420 ? 147.311 147.354 138.811 1.00 42.86 420 PHE A C 1
ATOM 3290 O O . PHE A 1 420 ? 147.770 146.559 139.641 1.00 42.86 420 PHE A O 1
ATOM 3298 N N . PHE A 1 421 ? 147.442 148.677 138.946 1.00 40.09 421 PHE A N 1
ATOM 3299 C CA . PHE A 1 421 ? 148.106 149.244 140.115 1.00 40.09 421 PHE A CA 1
ATOM 3300 C C . PHE A 1 421 ? 147.335 148.968 141.395 1.00 40.09 421 PHE A C 1
ATOM 3301 O O . PHE A 1 421 ? 147.911 149.045 142.486 1.00 40.09 421 PHE A O 1
ATOM 3309 N N . LEU A 1 422 ? 146.050 148.651 141.281 1.00 40.04 422 LEU A N 1
ATOM 3310 C CA . LEU A 1 422 ? 145.196 148.372 142.422 1.00 40.04 422 LEU A CA 1
ATOM 3311 C C . LEU A 1 422 ? 145.235 146.911 142.846 1.00 40.04 422 LEU A C 1
ATOM 3312 O O . LEU A 1 422 ? 145.188 146.624 144.046 1.00 40.04 422 LEU A O 1
ATOM 3317 N N . THR A 1 423 ? 145.343 145.985 141.895 1.00 39.31 423 THR A N 1
ATOM 3318 C CA . THR A 1 423 ? 145.441 144.563 142.190 1.00 39.31 423 THR A CA 1
ATOM 3319 C C . THR A 1 423 ? 146.877 144.085 142.348 1.00 39.31 423 THR A C 1
ATOM 3320 O O . THR A 1 423 ? 147.088 142.924 142.714 1.00 39.31 423 THR A O 1
ATOM 3324 N N . THR A 1 424 ? 147.861 144.940 142.069 1.00 43.25 424 THR A N 1
ATOM 3325 C CA . THR A 1 424 ? 149.248 144.578 142.345 1.00 43.25 424 THR A CA 1
ATOM 3326 C C . THR A 1 424 ? 149.502 144.190 143.800 1.00 43.25 424 THR A C 1
ATOM 3327 O O . THR A 1 424 ? 150.248 143.220 144.021 1.00 43.25 424 THR A O 1
ATOM 3331 N N . PRO A 1 425 ? 148.958 144.876 144.817 1.00 44.34 425 PRO A N 1
ATOM 3332 C CA . PRO A 1 425 ? 149.195 144.415 146.197 1.00 44.34 425 PRO A CA 1
ATOM 3333 C C . PRO A 1 425 ? 148.758 142.983 146.444 1.00 44.34 425 PRO A C 1
ATOM 3334 O O . PRO A 1 425 ? 149.420 142.271 147.210 1.00 44.34 425 PRO A O 1
ATOM 3338 N N . ALA A 1 426 ? 147.669 142.534 145.813 1.00 41.25 426 ALA A N 1
ATOM 3339 C CA . ALA A 1 426 ? 147.237 141.150 145.964 1.00 41.25 426 ALA A CA 1
ATOM 3340 C C . ALA A 1 426 ? 148.298 140.164 145.498 1.00 41.25 426 ALA A C 1
ATOM 3341 O O . ALA A 1 426 ? 148.274 139.000 145.912 1.00 41.25 426 ALA A O 1
ATOM 3343 N N . ILE A 1 427 ? 149.221 140.600 144.648 1.00 39.74 427 ILE A N 1
ATOM 3344 C CA . ILE A 1 427 ? 150.325 139.769 144.197 1.00 39.74 427 ILE A CA 1
ATOM 3345 C C . ILE A 1 427 ? 151.573 139.982 145.044 1.00 39.74 427 ILE A C 1
ATOM 3346 O O . ILE A 1 427 ? 152.247 139.018 145.411 1.00 39.74 427 ILE A O 1
ATOM 3351 N N . ILE A 1 428 ? 151.895 141.237 145.368 1.00 40.49 428 ILE A N 1
ATOM 3352 C CA . ILE A 1 428 ? 153.114 141.516 146.118 1.00 40.49 428 ILE A CA 1
ATOM 3353 C C . ILE A 1 428 ? 153.003 141.086 147.574 1.00 40.49 428 ILE A C 1
ATOM 3354 O O . ILE A 1 428 ? 154.025 140.990 148.263 1.00 40.49 428 ILE A O 1
ATOM 3359 N N . ILE A 1 429 ? 151.790 140.825 148.069 1.00 37.82 429 ILE A N 1
ATOM 3360 C CA . ILE A 1 429 ? 151.648 140.318 149.428 1.00 37.82 429 ILE A CA 1
ATOM 3361 C C . ILE A 1 429 ? 152.165 138.890 149.542 1.00 37.82 429 ILE A C 1
ATOM 3362 O O . ILE A 1 429 ? 152.399 138.403 150.654 1.00 37.82 429 ILE A O 1
ATOM 3367 N N . ASN A 1 430 ? 152.367 138.206 148.413 1.00 36.38 430 ASN A N 1
ATOM 3368 C CA . ASN A 1 430 ? 152.941 136.867 148.431 1.00 36.38 430 ASN A CA 1
ATOM 3369 C C . ASN A 1 430 ? 154.441 136.872 148.698 1.00 36.38 430 ASN A C 1
ATOM 3370 O O . ASN A 1 430 ? 155.054 135.799 148.697 1.00 36.38 430 ASN A O 1
ATOM 3375 N N . THR A 1 431 ? 155.037 138.048 148.914 1.00 41.32 431 THR A N 1
ATOM 3376 C CA . THR A 1 431 ? 156.438 138.199 149.298 1.00 41.32 431 THR A CA 1
ATOM 3377 C C . THR A 1 431 ? 157.393 137.586 148.281 1.00 41.32 431 THR A C 1
ATOM 3378 O O . THR A 1 431 ? 156.998 137.256 147.158 1.00 41.32 431 THR A O 1
ATOM 3382 N N . ILE A 1 432 ? 158.657 137.447 148.672 1.00 49.78 432 ILE A N 1
ATOM 3383 C CA . ILE A 1 432 ? 159.706 136.881 147.832 1.00 49.78 432 ILE A CA 1
ATOM 3384 C C . ILE A 1 432 ? 160.545 135.956 148.701 1.00 49.78 432 ILE A C 1
ATOM 3385 O O . ILE A 1 432 ? 160.818 136.269 149.865 1.00 49.78 432 ILE A O 1
ATOM 3390 N N . ASP A 1 433 ? 160.948 134.814 148.145 1.00 64.60 433 ASP A N 1
ATOM 3391 C CA . ASP A 1 433 ? 161.749 133.873 148.911 1.00 64.60 433 ASP A CA 1
ATOM 3392 C C . ASP A 1 433 ? 163.091 134.508 149.282 1.00 64.60 433 ASP A C 1
ATOM 3393 O O . ASP A 1 433 ? 163.480 135.561 148.771 1.00 64.60 433 ASP A O 1
ATOM 3398 N N . ILE A 1 434 ? 163.804 133.847 150.191 1.00 76.36 434 ILE A N 1
ATOM 3399 C CA . ILE A 1 434 ? 164.989 134.454 150.792 1.00 76.36 434 ILE A CA 1
ATOM 3400 C C . ILE A 1 434 ? 166.170 134.426 149.827 1.00 76.36 434 ILE A C 1
ATOM 3401 O O . ILE A 1 434 ? 166.697 135.476 149.442 1.00 76.36 434 ILE A O 1
ATOM 3406 N N . TYR A 1 435 ? 166.623 133.225 149.455 1.00 79.50 435 TYR A N 1
ATOM 3407 C CA . TYR A 1 435 ? 167.722 132.995 148.506 1.00 79.50 435 TYR A CA 1
ATOM 3408 C C . TYR A 1 435 ? 168.987 133.786 148.856 1.00 79.50 435 TYR A C 1
ATOM 3409 O O . TYR A 1 435 ? 169.895 133.909 148.027 1.00 79.50 435 TYR A O 1
ATOM 3418 N N . ASN A 1 436 ? 169.085 134.309 150.080 1.00 80.33 436 ASN A N 1
ATOM 3419 C CA . ASN A 1 436 ? 170.249 135.083 150.502 1.00 80.33 436 ASN A CA 1
ATOM 3420 C C . ASN A 1 436 ? 171.223 134.238 151.317 1.00 80.33 436 ASN A C 1
ATOM 3421 O O . ASN A 1 436 ? 172.403 134.136 150.970 1.00 80.33 436 ASN A O 1
ATOM 3426 N N . VAL A 1 437 ? 170.747 133.629 152.398 1.00 85.13 437 VAL A N 1
ATOM 3427 C CA . VAL A 1 437 ? 171.556 132.729 153.200 1.00 85.13 437 VAL A CA 1
ATOM 3428 C C . VAL A 1 437 ? 171.201 131.299 152.812 1.00 85.13 437 VAL A C 1
ATOM 3429 O O . VAL A 1 437 ? 170.145 131.024 152.237 1.00 85.13 437 VAL A O 1
ATOM 3433 N N . THR A 1 438 ? 172.103 130.372 153.124 1.00 91.52 438 THR A N 1
ATOM 3434 C CA . THR A 1 438 ? 171.979 128.986 152.695 1.00 91.52 438 THR A CA 1
ATOM 3435 C C . THR A 1 438 ? 171.229 128.114 153.695 1.00 91.52 438 THR A C 1
ATOM 3436 O O . THR A 1 438 ? 171.192 126.891 153.524 1.00 91.52 438 THR A O 1
ATOM 3440 N N . ARG A 1 439 ? 170.634 128.707 154.731 1.00 86.75 439 ARG A N 1
ATOM 3441 C CA . ARG A 1 439 ? 169.940 127.965 155.784 1.00 86.75 439 ARG A CA 1
ATOM 3442 C C . ARG A 1 439 ? 168.501 128.458 155.877 1.00 86.75 439 ARG A C 1
ATOM 3443 O O . ARG A 1 439 ? 168.198 129.377 156.654 1.00 86.75 439 ARG A O 1
ATOM 3451 N N . PRO A 1 440 ? 167.581 127.876 155.106 1.00 85.42 440 PRO A N 1
ATOM 3452 C CA . PRO A 1 440 ? 166.172 128.282 155.171 1.00 85.42 440 PRO A CA 1
ATOM 3453 C C . PRO A 1 440 ? 165.391 127.674 156.326 1.00 85.42 440 PRO A C 1
ATOM 3454 O O . PRO A 1 440 ? 164.163 127.796 156.346 1.00 85.42 440 PRO A O 1
ATOM 3458 N N . ILE A 1 441 ? 166.064 127.027 157.281 1.00 88.37 441 ILE A N 1
ATOM 3459 C CA . ILE A 1 441 ? 165.380 126.380 158.400 1.00 88.37 441 ILE A CA 1
ATOM 3460 C C . ILE A 1 441 ? 164.902 127.385 159.438 1.00 88.37 441 ILE A C 1
ATOM 3461 O O . ILE A 1 441 ? 164.021 127.059 160.245 1.00 88.37 441 ILE A O 1
ATOM 3466 N N . GLU A 1 442 ? 165.422 128.615 159.405 1.00 83.72 442 GLU A N 1
ATOM 3467 C CA . GLU A 1 442 ? 165.125 129.598 160.444 1.00 83.72 442 GLU A CA 1
ATOM 3468 C C . GLU A 1 442 ? 163.624 129.833 160.582 1.00 83.72 442 GLU A C 1
ATOM 3469 O O . GLU A 1 442 ? 163.031 129.543 161.627 1.00 83.72 442 GLU A O 1
ATOM 3475 N N . LYS A 1 443 ? 162.991 130.357 159.536 1.00 76.37 443 LYS A N 1
ATOM 3476 C CA . LYS A 1 443 ? 161.560 130.626 159.586 1.00 76.37 443 LYS A CA 1
ATOM 3477 C C . LYS A 1 443 ? 161.001 130.623 158.172 1.00 76.37 443 LYS A C 1
ATOM 3478 O O . LYS A 1 443 ? 161.727 130.821 157.195 1.00 76.37 443 LYS A O 1
ATOM 3484 N N . LEU A 1 444 ? 159.691 130.397 158.081 1.00 62.50 444 LEU A N 1
ATOM 3485 C CA . LEU A 1 444 ? 158.995 130.408 156.800 1.00 62.50 444 LEU A CA 1
ATOM 3486 C C . LEU A 1 444 ? 157.824 131.381 156.839 1.00 62.50 444 LEU A C 1
ATOM 3487 O O . LEU A 1 444 ? 157.656 132.119 157.815 1.00 62.50 444 LEU A O 1
ATOM 3492 N N . GLN A 1 445 ? 157.012 131.390 155.787 1.00 51.85 445 GLN A N 1
ATOM 3493 C CA . GLN A 1 445 ? 155.900 132.323 155.696 1.00 51.85 445 GLN A CA 1
ATOM 3494 C C . GLN A 1 445 ? 154.701 131.826 156.494 1.00 51.85 445 GLN A C 1
ATOM 3495 O O . GLN A 1 445 ? 154.471 130.621 156.631 1.00 51.85 445 GLN A O 1
ATOM 3501 N N . SER A 1 446 ? 153.932 132.776 157.024 1.00 47.51 446 SER A N 1
ATOM 3502 C CA . SER A 1 446 ? 152.714 132.456 157.757 1.00 47.51 446 SER A CA 1
ATOM 3503 C C . SER A 1 446 ? 151.569 132.254 156.776 1.00 47.51 446 SER A C 1
ATOM 3504 O O . SER A 1 446 ? 151.281 133.162 155.985 1.00 47.51 446 SER A O 1
ATOM 3507 N N . PRO A 1 447 ? 150.898 131.099 156.787 1.00 44.42 447 PRO A N 1
ATOM 3508 C CA . PRO A 1 447 ? 149.885 130.826 155.752 1.00 44.42 447 PRO A CA 1
ATOM 3509 C C . PRO A 1 447 ? 148.719 131.799 155.748 1.00 44.42 447 PRO A C 1
ATOM 3510 O O . PRO A 1 447 ? 148.114 132.012 154.689 1.00 44.42 447 PRO A O 1
ATOM 3514 N N . ILE A 1 448 ? 148.394 132.406 156.890 1.00 40.79 448 ILE A N 1
ATOM 3515 C CA . ILE A 1 448 ? 147.184 133.222 156.983 1.00 40.79 448 ILE A CA 1
ATOM 3516 C C . ILE A 1 448 ? 147.274 134.426 156.050 1.00 40.79 448 ILE A C 1
ATOM 3517 O O . ILE A 1 448 ? 146.505 134.548 155.089 1.00 40.79 448 ILE A O 1
ATOM 3522 N N . VAL A 1 449 ? 148.235 135.320 156.296 1.00 43.36 449 VAL A N 1
ATOM 3523 C CA . VAL A 1 449 ? 148.342 136.519 155.473 1.00 43.36 449 VAL A CA 1
ATOM 3524 C C . VAL A 1 449 ? 148.901 136.204 154.095 1.00 43.36 449 VAL A C 1
ATOM 3525 O O . VAL A 1 449 ? 148.745 137.007 153.168 1.00 43.36 449 VAL A O 1
ATOM 3529 N N . THR A 1 450 ? 149.559 135.056 153.934 1.00 43.07 450 THR A N 1
ATOM 3530 C CA . THR A 1 450 ? 150.100 134.682 152.633 1.00 43.07 450 THR A CA 1
ATOM 3531 C C . THR A 1 450 ? 149.021 134.173 151.685 1.00 43.07 450 THR A C 1
ATOM 3532 O O . THR A 1 450 ? 149.142 134.353 150.468 1.00 43.07 450 THR A O 1
ATOM 3536 N N . GLN A 1 451 ? 147.974 133.535 152.207 1.00 38.62 451 GLN A N 1
ATOM 3537 C CA . GLN A 1 451 ? 146.947 132.927 151.370 1.00 38.62 451 GLN A CA 1
ATOM 3538 C C . GLN A 1 451 ? 145.581 133.581 151.512 1.00 38.62 451 GLN A C 1
ATOM 3539 O O . GLN A 1 451 ? 144.987 133.983 150.507 1.00 38.62 451 GLN A O 1
ATOM 3545 N N . PHE A 1 452 ? 145.048 133.688 152.732 1.00 38.77 452 PHE A N 1
ATOM 3546 C CA . PHE A 1 452 ? 143.701 134.225 152.886 1.00 38.77 452 PHE A CA 1
ATOM 3547 C C . PHE A 1 452 ? 143.659 135.718 152.585 1.00 38.77 452 PHE A C 1
ATOM 3548 O O . PHE A 1 452 ? 142.731 136.194 151.922 1.00 38.77 452 PHE A O 1
ATOM 3556 N N . PHE A 1 453 ? 144.649 136.470 153.067 1.00 41.30 453 PHE A N 1
ATOM 3557 C CA . PHE A 1 453 ? 144.636 137.920 152.877 1.00 41.30 453 PHE A CA 1
ATOM 3558 C C . PHE A 1 453 ? 144.654 138.331 151.410 1.00 41.30 453 PHE A C 1
ATOM 3559 O O . PHE A 1 453 ? 143.833 139.182 151.027 1.00 41.30 453 PHE A O 1
ATOM 3567 N N . PRO A 1 454 ? 145.533 137.799 150.548 1.00 41.86 454 PRO A N 1
ATOM 3568 C CA . PRO A 1 454 ? 145.410 138.144 149.122 1.00 41.86 454 PRO A CA 1
ATOM 3569 C C . PRO A 1 454 ? 144.072 137.746 148.540 1.00 41.86 454 PRO A C 1
ATOM 3570 O O . PRO A 1 454 ? 143.512 138.479 147.719 1.00 41.86 454 PRO A O 1
ATOM 3574 N N . SER A 1 455 ? 143.530 136.606 148.968 1.00 41.34 455 SER A N 1
ATOM 3575 C CA . SER A 1 455 ? 142.267 136.128 148.418 1.00 41.34 455 SER A CA 1
ATOM 3576 C C . SER A 1 455 ? 141.113 137.047 148.800 1.00 41.34 455 SER A C 1
ATOM 3577 O O . SER A 1 455 ? 140.339 137.480 147.937 1.00 41.34 455 SER A O 1
ATOM 3580 N N . VAL A 1 456 ? 140.989 137.371 150.089 1.00 39.84 456 VAL A N 1
ATOM 3581 C CA . VAL A 1 456 ? 139.911 138.253 150.521 1.00 39.84 456 VAL A CA 1
ATOM 3582 C C . VAL A 1 456 ? 140.105 139.653 149.956 1.00 39.84 456 VAL A C 1
ATOM 3583 O O . VAL A 1 456 ? 139.129 140.339 149.628 1.00 39.84 456 VAL A O 1
ATOM 3587 N N . LEU A 1 457 ? 141.354 140.098 149.818 1.00 39.31 457 LEU A N 1
ATOM 3588 C CA . LEU A 1 457 ? 141.609 141.438 149.305 1.00 39.31 457 LEU A CA 1
ATOM 3589 C C . LEU A 1 457 ? 141.233 141.518 147.825 1.00 39.31 457 LEU A C 1
ATOM 3590 O O . LEU A 1 457 ? 140.615 142.496 147.379 1.00 39.31 457 LEU A O 1
ATOM 3595 N N . LEU A 1 458 ? 141.577 140.481 147.053 1.00 38.50 458 LEU A N 1
ATOM 3596 C CA . LEU A 1 458 ? 141.153 140.407 145.659 1.00 38.50 458 LEU A CA 1
ATOM 3597 C C . LEU A 1 458 ? 139.640 140.317 145.552 1.00 38.50 458 LEU A C 1
ATOM 3598 O O . LEU A 1 458 ? 139.042 140.872 144.625 1.00 38.50 458 LEU A O 1
ATOM 3603 N N . TRP A 1 459 ? 139.002 139.602 146.481 1.00 38.53 459 TRP A N 1
ATOM 3604 C CA . TRP A 1 459 ? 137.544 139.555 146.488 1.00 38.53 459 TRP A CA 1
ATOM 3605 C C . TRP A 1 459 ? 136.953 140.938 146.707 1.00 38.53 459 TRP A C 1
ATOM 3606 O O . TRP A 1 459 ? 135.964 141.307 146.065 1.00 38.53 459 TRP A O 1
ATOM 3617 N N . ALA A 1 460 ? 137.533 141.707 147.629 1.00 40.98 460 ALA A N 1
ATOM 3618 C CA . ALA A 1 460 ? 137.056 143.065 147.866 1.00 40.98 460 ALA A CA 1
ATOM 3619 C C . ALA A 1 460 ? 137.222 143.925 146.622 1.00 40.98 460 ALA A C 1
ATOM 3620 O O . ALA A 1 460 ? 136.331 144.712 146.273 1.00 40.98 460 ALA A O 1
ATOM 3622 N N . PHE A 1 461 ? 138.358 143.785 145.936 1.00 41.53 461 PHE A N 1
ATOM 3623 C CA . PHE A 1 461 ? 138.559 144.531 144.697 1.00 41.53 461 PHE A CA 1
ATOM 3624 C C . PHE A 1 461 ? 137.543 144.135 143.631 1.00 41.53 461 PHE A C 1
ATOM 3625 O O . PHE A 1 461 ? 136.994 144.999 142.937 1.00 41.53 461 PHE A O 1
ATOM 3633 N N . THR A 1 462 ? 137.279 142.836 143.485 1.00 40.76 462 THR A N 1
ATOM 3634 C CA . THR A 1 462 ? 136.285 142.393 142.512 1.00 40.76 462 THR A CA 1
ATOM 3635 C C . THR A 1 462 ? 134.902 142.923 142.865 1.00 40.76 462 THR A C 1
ATOM 3636 O O . THR A 1 462 ? 134.135 143.314 141.980 1.00 40.76 462 THR A O 1
ATOM 3640 N N . VAL A 1 463 ? 134.571 142.945 144.156 1.00 40.48 463 VAL A N 1
ATOM 3641 C CA . VAL A 1 463 ? 133.273 143.449 144.591 1.00 40.48 463 VAL A CA 1
ATOM 3642 C C . VAL A 1 463 ? 133.142 144.937 144.289 1.00 40.48 463 VAL A C 1
ATOM 3643 O O . VAL A 1 463 ? 132.077 145.406 143.868 1.00 40.48 463 VAL A O 1
ATOM 3647 N N . THR A 1 464 ? 134.211 145.705 144.497 1.00 41.51 464 THR A N 1
ATOM 3648 C CA . THR A 1 464 ? 134.145 147.137 144.229 1.00 41.51 464 THR A CA 1
ATOM 3649 C C . THR A 1 464 ? 134.311 147.477 142.752 1.00 41.51 464 THR A C 1
ATOM 3650 O O . THR A 1 464 ? 134.059 148.624 142.367 1.00 41.51 464 THR A O 1
ATOM 3654 N N . MET A 1 465 ? 134.729 146.518 141.926 1.00 40.77 465 MET A N 1
ATOM 3655 C CA . MET A 1 465 ? 134.915 146.784 140.500 1.00 40.77 465 MET A CA 1
ATOM 3656 C C . MET A 1 465 ? 133.643 147.217 139.775 1.00 40.77 465 MET A C 1
ATOM 3657 O O . MET A 1 465 ? 133.699 148.208 139.024 1.00 40.77 465 MET A O 1
ATOM 3662 N N . PRO A 1 466 ? 132.493 146.542 139.920 1.00 43.27 466 PRO A N 1
ATOM 3663 C CA . PRO A 1 466 ? 131.322 146.940 139.120 1.00 43.27 466 PRO A CA 1
ATOM 3664 C C . PRO A 1 466 ? 130.855 148.360 139.374 1.00 43.27 466 PRO A C 1
ATOM 3665 O O . PRO A 1 466 ? 130.273 148.968 138.470 1.00 43.27 466 PRO A O 1
ATOM 3669 N N . LEU A 1 467 ? 131.085 148.914 140.566 1.00 44.95 467 LEU A N 1
ATOM 3670 C CA . LEU A 1 467 ? 130.742 150.315 140.796 1.00 44.95 467 LEU A CA 1
ATOM 3671 C C . LEU A 1 467 ? 131.541 151.225 139.870 1.00 44.95 467 LEU A C 1
ATOM 3672 O O . LEU A 1 467 ? 130.985 152.123 139.223 1.00 44.95 467 LEU A O 1
ATOM 3677 N N . LEU A 1 468 ? 132.850 150.988 139.774 1.00 45.70 468 LEU A N 1
ATOM 3678 C CA . LEU A 1 468 ? 133.685 151.783 138.882 1.00 45.70 468 LEU A CA 1
ATOM 3679 C C . LEU A 1 468 ? 133.330 151.532 137.421 1.00 45.70 468 LEU A C 1
ATOM 3680 O O . LEU A 1 468 ? 133.370 152.456 136.600 1.00 45.70 468 LEU A O 1
ATOM 3685 N N . VAL A 1 469 ? 132.983 150.289 137.076 1.00 43.19 469 VAL A N 1
ATOM 3686 C CA . VAL A 1 469 ? 132.590 149.994 135.700 1.00 43.19 469 VAL A CA 1
ATOM 3687 C C . VAL A 1 469 ? 131.310 150.739 135.338 1.00 43.19 469 VAL A C 1
ATOM 3688 O O . VAL A 1 469 ? 131.190 151.306 134.244 1.00 43.19 469 VAL A O 1
ATOM 3692 N N . TYR A 1 470 ? 130.335 150.750 136.249 1.00 48.92 470 TYR A N 1
ATOM 3693 C CA . TYR A 1 470 ? 129.106 151.499 136.021 1.00 48.92 470 TYR A CA 1
ATOM 3694 C C . TYR A 1 470 ? 129.387 152.988 135.894 1.00 48.92 470 TYR A C 1
ATOM 3695 O O . TYR A 1 470 ? 128.786 153.670 135.057 1.00 48.92 470 TYR A O 1
ATOM 3704 N N . LEU A 1 471 ? 130.288 153.516 136.728 1.00 51.07 471 LEU A N 1
ATOM 3705 C CA . LEU A 1 471 ? 130.631 154.931 136.627 1.00 51.07 471 LEU A CA 1
ATOM 3706 C C . LEU A 1 471 ? 131.254 155.252 135.273 1.00 51.07 471 LEU A C 1
ATOM 3707 O O . LEU A 1 471 ? 130.902 156.255 134.639 1.00 51.07 471 LEU A O 1
ATOM 3712 N N . SER A 1 472 ? 132.170 154.401 134.805 1.00 50.88 472 SER A N 1
ATOM 3713 C CA . SER A 1 472 ? 132.793 154.628 133.504 1.00 50.88 472 SER A CA 1
ATOM 3714 C C . SER A 1 472 ? 131.768 154.556 132.380 1.00 50.88 472 SER A C 1
ATOM 3715 O O . SER A 1 472 ? 131.781 155.382 131.458 1.00 50.88 472 SER A O 1
ATOM 3718 N N . ALA A 1 473 ? 130.869 153.573 132.438 1.00 53.07 473 ALA A N 1
ATOM 3719 C CA . ALA A 1 473 ? 129.855 153.443 131.398 1.00 53.07 473 ALA A CA 1
ATOM 3720 C C . ALA A 1 473 ? 128.912 154.639 131.394 1.00 53.07 473 ALA A C 1
ATOM 3721 O O . ALA A 1 473 ? 128.530 155.134 130.326 1.00 53.07 473 ALA A O 1
ATOM 3723 N N . PHE A 1 474 ? 128.520 155.115 132.579 1.00 57.54 474 PHE A N 1
ATOM 3724 C CA . PHE A 1 474 ? 127.696 156.315 132.659 1.00 57.54 474 PHE A CA 1
ATOM 3725 C C . PHE A 1 474 ? 128.434 157.527 132.112 1.00 57.54 474 PHE A C 1
ATOM 3726 O O . PHE A 1 474 ? 127.813 158.422 131.527 1.00 57.54 474 PHE A O 1
ATOM 3734 N N . LEU A 1 475 ? 129.754 157.577 132.301 1.00 58.61 475 LEU A N 1
ATOM 3735 C CA . LEU A 1 475 ? 130.543 158.630 131.673 1.00 58.61 475 LEU A CA 1
ATOM 3736 C C . LEU A 1 475 ? 130.471 158.534 130.155 1.00 58.61 475 LEU A C 1
ATOM 3737 O O . LEU A 1 475 ? 130.325 159.552 129.467 1.00 58.61 475 LEU A O 1
ATOM 3742 N N . GLU A 1 476 ? 130.573 157.319 129.612 1.00 60.86 476 GLU A N 1
ATOM 3743 C CA . GLU A 1 476 ? 130.492 157.150 128.163 1.00 60.86 476 GLU A CA 1
ATOM 3744 C C . GLU A 1 476 ? 129.078 157.396 127.649 1.00 60.86 476 GLU A C 1
ATOM 3745 O O . GLU A 1 476 ? 128.883 158.118 126.665 1.00 60.86 476 GLU A O 1
ATOM 3751 N N . ALA A 1 477 ? 128.084 156.761 128.277 1.00 69.41 477 ALA A N 1
ATOM 3752 C CA . ALA A 1 477 ? 126.661 156.969 128.010 1.00 69.41 477 ALA A CA 1
ATOM 3753 C C . ALA A 1 477 ? 126.231 156.493 126.623 1.00 69.41 477 ALA A C 1
ATOM 3754 O O . ALA A 1 477 ? 125.034 156.486 126.319 1.00 69.41 477 ALA A O 1
ATOM 3756 N N . HIS A 1 478 ? 127.193 156.074 125.794 1.00 66.73 478 HIS A N 1
ATOM 3757 C CA . HIS A 1 478 ? 126.959 155.483 124.477 1.00 66.73 478 HIS A CA 1
ATOM 3758 C C . HIS A 1 478 ? 125.842 156.149 123.679 1.00 66.73 478 HIS A C 1
ATOM 3759 O O . HIS A 1 478 ? 125.729 157.380 123.659 1.00 66.73 478 HIS A O 1
ATOM 3766 N N . TRP A 1 479 ? 125.015 155.339 123.016 1.00 66.88 479 TRP A N 1
ATOM 3767 C CA . TRP A 1 479 ? 123.946 155.830 122.155 1.00 66.88 479 TRP A CA 1
ATOM 3768 C C . TRP A 1 479 ? 122.568 155.529 122.730 1.00 66.88 479 TRP A C 1
ATOM 3769 O O . TRP A 1 479 ? 121.778 156.445 122.975 1.00 66.88 479 TRP A O 1
ATOM 3780 N N . THR A 1 480 ? 122.263 154.254 122.960 1.00 69.92 480 THR A N 1
ATOM 3781 C CA . THR A 1 480 ? 120.971 153.824 123.469 1.00 69.92 480 THR A CA 1
ATOM 3782 C C . THR A 1 480 ? 121.186 152.931 124.681 1.00 69.92 480 THR A C 1
ATOM 3783 O O . THR A 1 480 ? 122.241 152.308 124.833 1.00 69.92 480 THR A O 1
ATOM 3787 N N . ARG A 1 481 ? 120.170 152.872 125.542 1.00 74.53 481 ARG A N 1
ATOM 3788 C CA . ARG A 1 481 ? 120.309 152.157 126.805 1.00 74.53 481 ARG A CA 1
ATOM 3789 C C . ARG A 1 481 ? 120.408 150.650 126.620 1.00 74.53 481 ARG A C 1
ATOM 3790 O O . ARG A 1 481 ? 120.971 149.973 127.485 1.00 74.53 481 ARG A O 1
ATOM 3798 N N . SER A 1 482 ? 119.879 150.107 125.522 1.00 67.07 482 SER A N 1
ATOM 3799 C CA . SER A 1 482 ? 120.088 148.691 125.238 1.00 67.07 482 SER A CA 1
ATOM 3800 C C . SER A 1 482 ? 121.563 148.409 124.991 1.00 67.07 482 SER A C 1
ATOM 3801 O O . SER A 1 482 ? 122.143 147.482 125.573 1.00 67.07 482 SER A O 1
ATOM 3804 N N . SER A 1 483 ? 122.193 149.218 124.136 1.00 62.00 483 SER A N 1
ATOM 3805 C CA . SER A 1 483 ? 123.630 149.104 123.935 1.00 62.00 483 SER A CA 1
ATOM 3806 C C . SER A 1 483 ? 124.391 149.413 125.214 1.00 62.00 483 SER A C 1
ATOM 3807 O O . SER A 1 483 ? 125.454 148.837 125.453 1.00 62.00 483 SER A O 1
ATOM 3810 N N . GLN A 1 484 ? 123.862 150.310 126.047 1.00 60.73 484 GLN A N 1
ATOM 3811 C CA . GLN A 1 484 ? 124.512 150.622 127.317 1.00 60.73 484 GLN A CA 1
ATOM 3812 C C . GLN A 1 484 ? 124.550 149.400 128.227 1.00 60.73 484 GLN A C 1
ATOM 3813 O O . GLN A 1 484 ? 125.592 149.069 128.803 1.00 60.73 484 GLN A O 1
ATOM 3819 N N . ASN A 1 485 ? 123.417 148.710 128.365 1.00 58.42 485 ASN A N 1
ATOM 3820 C CA . ASN A 1 485 ? 123.380 147.511 129.195 1.00 58.42 485 ASN A CA 1
ATOM 3821 C C . ASN A 1 485 ? 124.238 146.403 128.599 1.00 58.42 485 ASN A C 1
ATOM 3822 O O . ASN A 1 485 ? 124.911 145.667 129.334 1.00 58.42 485 ASN A O 1
ATOM 3827 N N . LEU A 1 486 ? 124.224 146.263 127.271 1.00 53.51 486 LEU A N 1
ATOM 3828 C CA . LEU A 1 486 ? 125.064 145.254 126.635 1.00 53.51 486 LEU A CA 1
ATOM 3829 C C . LEU A 1 486 ? 126.542 145.534 126.878 1.00 53.51 486 LEU A C 1
ATOM 3830 O O . LEU A 1 486 ? 127.309 144.622 127.206 1.00 53.51 486 LEU A O 1
ATOM 3835 N N . ILE A 1 487 ? 126.960 146.793 126.737 1.00 52.28 487 ILE A N 1
ATOM 3836 C CA . ILE A 1 487 ? 128.363 147.119 126.944 1.00 52.28 487 ILE A CA 1
ATOM 3837 C C . ILE A 1 487 ? 128.728 147.000 128.416 1.00 52.28 487 ILE A C 1
ATOM 3838 O O . ILE A 1 487 ? 129.868 146.671 128.744 1.00 52.28 487 ILE A O 1
ATOM 3843 N N . ILE A 1 488 ? 127.779 147.233 129.327 1.00 48.49 488 ILE A N 1
ATOM 3844 C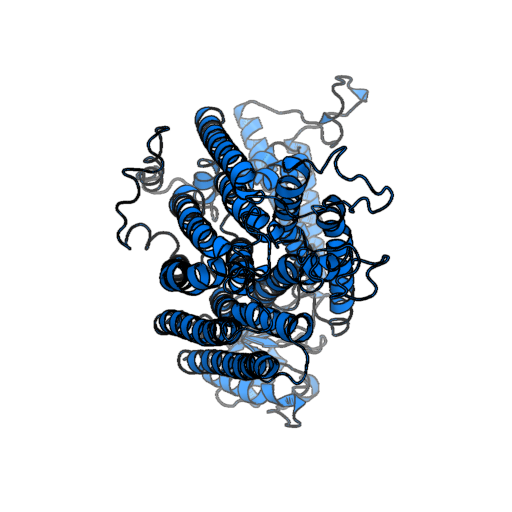 CA . ILE A 1 488 ? 128.044 146.976 130.742 1.00 48.49 488 ILE A CA 1
ATOM 3845 C C . ILE A 1 488 ? 128.319 145.495 130.962 1.00 48.49 488 ILE A C 1
ATOM 3846 O O . ILE A 1 488 ? 129.380 145.107 131.468 1.00 48.49 488 ILE A O 1
ATOM 3851 N N . VAL A 1 489 ? 127.384 144.641 130.535 1.00 43.00 489 VAL A N 1
ATOM 3852 C CA . VAL A 1 489 ? 127.506 143.213 130.799 1.00 43.00 489 VAL A CA 1
ATOM 3853 C C . VAL A 1 489 ? 128.685 142.611 130.049 1.00 43.00 489 VAL A C 1
ATOM 3854 O O . VAL A 1 489 ? 129.170 141.536 130.418 1.00 43.00 489 VAL A O 1
ATOM 3858 N N . HIS A 1 490 ? 129.170 143.285 129.007 1.00 42.86 490 HIS A N 1
ATOM 3859 C CA . HIS A 1 490 ? 130.351 142.812 128.297 1.00 42.86 490 HIS A CA 1
ATOM 3860 C C . HIS A 1 490 ? 131.643 143.309 128.938 1.00 42.86 490 HIS A C 1
ATOM 3861 O O . HIS A 1 490 ? 132.518 142.506 129.278 1.00 42.86 490 HIS A O 1
ATOM 3868 N N . LYS A 1 491 ? 131.776 144.625 129.114 1.00 43.30 491 LYS A N 1
ATOM 3869 C CA . LYS A 1 491 ? 133.038 145.204 129.554 1.00 43.30 491 LYS A CA 1
ATOM 3870 C C . LYS A 1 491 ? 133.313 144.907 131.021 1.00 43.30 491 LYS A C 1
ATOM 3871 O O . LYS A 1 491 ? 134.466 144.661 131.395 1.00 43.30 491 LYS A O 1
ATOM 3877 N N . CYS A 1 492 ? 132.286 144.936 131.877 1.00 39.25 492 CYS A N 1
ATOM 3878 C CA . CYS A 1 492 ? 132.507 144.576 133.272 1.00 39.25 492 CYS A CA 1
ATOM 3879 C C . CYS A 1 492 ? 133.016 143.148 133.376 1.00 39.25 492 CYS A C 1
ATOM 3880 O O . CYS A 1 492 ? 133.999 142.871 134.075 1.00 39.25 492 CYS A O 1
ATOM 3883 N N . TYR A 1 493 ? 132.381 142.233 132.642 1.00 39.84 493 TYR A N 1
ATOM 3884 C CA . TYR A 1 493 ? 132.831 140.849 132.640 1.00 39.84 493 TYR A CA 1
ATOM 3885 C C . TYR A 1 493 ? 134.249 140.732 132.105 1.00 39.84 493 TYR A C 1
ATOM 3886 O O . TYR A 1 493 ? 135.060 139.988 132.661 1.00 39.84 493 TYR A O 1
ATOM 3895 N N . ILE A 1 494 ? 134.566 141.451 131.025 1.00 38.86 494 ILE A N 1
ATOM 3896 C CA . ILE A 1 494 ? 135.874 141.282 130.398 1.00 38.86 494 ILE A CA 1
ATOM 3897 C C . ILE A 1 494 ? 136.978 141.825 131.300 1.00 38.86 494 ILE A C 1
ATOM 3898 O O . ILE A 1 494 ? 138.023 141.185 131.471 1.00 38.86 494 ILE A O 1
ATOM 3903 N N . PHE A 1 495 ? 136.749 142.979 131.934 1.00 40.24 495 PHE A N 1
ATOM 3904 C CA . PHE A 1 495 ? 137.724 143.497 132.885 1.00 40.24 495 PHE A CA 1
ATOM 3905 C C . PHE A 1 495 ? 137.876 142.556 134.067 1.00 40.24 495 PHE A C 1
ATOM 3906 O O . PHE A 1 495 ? 138.991 142.331 134.553 1.00 40.24 495 PHE A O 1
ATOM 3914 N N . LEU A 1 496 ? 136.764 141.988 134.539 1.00 39.83 496 LEU A N 1
ATOM 3915 C CA . LEU A 1 496 ? 136.829 141.120 135.705 1.00 39.83 496 LEU A CA 1
ATOM 3916 C C . LEU A 1 496 ? 137.604 139.845 135.392 1.00 39.83 496 LEU A C 1
ATOM 3917 O O . LEU A 1 496 ? 138.469 139.434 136.172 1.00 39.83 496 LEU A O 1
ATOM 3922 N N . VAL A 1 497 ? 137.331 139.216 134.244 1.00 39.73 497 VAL A N 1
ATOM 3923 C CA . VAL A 1 497 ? 138.046 137.984 133.918 1.00 39.73 497 VAL A CA 1
ATOM 3924 C C . VAL A 1 497 ? 139.511 138.292 133.654 1.00 39.73 497 VAL A C 1
ATOM 3925 O O . VAL A 1 497 ? 140.396 137.525 134.046 1.00 39.73 497 VAL A O 1
ATOM 3929 N N . PHE A 1 498 ? 139.795 139.428 133.013 1.00 42.08 498 PHE A N 1
ATOM 3930 C CA . PHE A 1 498 ? 141.174 139.851 132.810 1.00 42.08 498 PHE A CA 1
ATOM 3931 C C . PHE A 1 498 ? 141.905 139.912 134.149 1.00 42.08 498 PHE A C 1
ATOM 3932 O O . PHE A 1 498 ? 142.836 139.132 134.408 1.00 42.08 498 PHE A O 1
ATOM 3940 N N . MET A 1 499 ? 141.426 140.793 135.042 1.00 41.25 499 MET A N 1
ATOM 3941 C CA . MET A 1 499 ? 142.052 141.039 136.339 1.00 41.25 499 MET A CA 1
ATOM 3942 C C . MET A 1 499 ? 142.042 139.827 137.261 1.00 41.25 499 MET A C 1
ATOM 3943 O O . MET A 1 499 ? 142.799 139.808 138.235 1.00 41.25 499 MET A O 1
ATOM 3948 N N . VAL A 1 500 ? 141.171 138.848 137.028 1.00 38.42 500 VAL A N 1
ATOM 3949 C CA . VAL A 1 500 ? 141.052 137.711 137.933 1.00 38.42 500 VAL A CA 1
ATOM 3950 C C . VAL A 1 500 ? 141.721 136.457 137.403 1.00 38.42 500 VAL A C 1
ATOM 3951 O O . VAL A 1 500 ? 141.984 135.537 138.193 1.00 38.42 500 VAL A O 1
ATOM 3955 N N . VAL A 1 501 ? 142.004 136.379 136.106 1.00 41.14 501 VAL A N 1
ATOM 3956 C CA . VAL A 1 501 ? 142.606 135.197 135.503 1.00 41.14 501 VAL A CA 1
ATOM 3957 C C . VAL A 1 501 ? 144.024 135.477 135.017 1.00 41.14 501 VAL A C 1
ATOM 3958 O O . VAL A 1 501 ? 144.976 134.823 135.447 1.00 41.14 501 VAL A O 1
ATOM 3962 N N . ILE A 1 502 ? 144.191 136.452 134.120 1.00 43.16 502 ILE A N 1
ATOM 3963 C CA . ILE A 1 502 ? 145.399 136.422 133.299 1.00 43.16 502 ILE A CA 1
ATOM 3964 C C . ILE A 1 502 ? 146.516 137.304 133.846 1.00 43.16 502 ILE A C 1
ATOM 3965 O O . ILE A 1 502 ? 147.608 136.804 134.138 1.00 43.16 502 ILE A O 1
ATOM 3970 N N . LEU A 1 503 ? 146.280 138.608 133.986 1.00 42.48 503 LEU A N 1
ATOM 3971 C CA . LEU A 1 503 ? 147.376 139.413 134.518 1.00 42.48 503 LEU A CA 1
ATOM 3972 C C . LEU A 1 503 ? 147.679 139.107 135.985 1.00 42.48 503 LEU A C 1
ATOM 3973 O O . LEU A 1 503 ? 148.834 139.269 136.396 1.00 42.48 503 LEU A O 1
ATOM 3978 N N . PRO A 1 504 ? 146.721 138.667 136.812 1.00 40.89 504 PRO A N 1
ATOM 3979 C CA . PRO A 1 504 ? 147.107 138.182 138.145 1.00 40.89 504 PRO A CA 1
ATOM 3980 C C . PRO A 1 504 ? 148.016 136.974 138.095 1.00 40.89 504 PRO A C 1
ATOM 3981 O O . PRO A 1 504 ? 148.675 136.676 139.097 1.00 40.89 504 PRO A O 1
ATOM 3985 N N . SER A 1 505 ? 148.061 136.263 136.971 1.00 39.83 505 SER A N 1
ATOM 3986 C CA . SER A 1 505 ? 148.998 135.168 136.754 1.00 39.83 505 SER A CA 1
ATOM 3987 C C . SER A 1 505 ? 150.167 135.552 135.862 1.00 39.83 505 SER A C 1
ATOM 3988 O O . SER A 1 505 ? 151.287 135.074 136.074 1.00 39.83 505 SER A O 1
ATOM 3991 N N . MET A 1 506 ? 149.933 136.412 134.868 1.00 42.37 506 MET A N 1
ATOM 3992 C CA . MET A 1 506 ? 151.032 136.909 134.049 1.00 42.37 506 MET A CA 1
ATOM 3993 C C . MET A 1 506 ? 152.035 137.677 134.897 1.00 42.37 506 MET A C 1
ATOM 3994 O O . MET A 1 506 ? 153.248 137.564 134.692 1.00 42.37 506 MET A O 1
ATOM 3999 N N . GLY A 1 507 ? 151.548 138.475 135.850 1.00 43.72 507 GLY A N 1
ATOM 4000 C CA . GLY A 1 507 ? 152.427 139.074 136.835 1.00 43.72 507 GLY A CA 1
ATOM 4001 C C . GLY A 1 507 ? 152.827 138.135 137.950 1.00 43.72 507 GLY A C 1
ATOM 4002 O O . GLY A 1 507 ? 153.778 138.430 138.682 1.00 43.72 507 GLY A O 1
ATOM 4003 N N . LEU A 1 508 ? 152.124 137.013 138.098 1.00 41.51 508 LEU A N 1
ATOM 4004 C CA . LEU A 1 508 ? 152.503 135.998 139.070 1.00 41.51 508 LEU A CA 1
ATOM 4005 C C . LEU A 1 508 ? 153.592 135.076 138.549 1.00 41.51 508 LEU A C 1
ATOM 4006 O O . LEU A 1 508 ? 154.101 134.249 139.313 1.00 41.51 508 LEU A O 1
ATOM 4011 N N . THR A 1 509 ? 153.958 135.196 137.273 1.00 41.85 509 THR A N 1
ATOM 4012 C CA . THR A 1 509 ? 155.194 134.574 136.812 1.00 41.85 509 THR A CA 1
ATOM 4013 C C . THR A 1 509 ? 156.428 135.198 137.455 1.00 41.85 509 THR A C 1
ATOM 4014 O O . THR A 1 509 ? 157.546 134.739 137.193 1.00 41.85 509 THR A O 1
ATOM 4018 N N . SER A 1 510 ? 156.245 136.208 138.301 1.00 41.52 510 SER A N 1
ATOM 4019 C CA . SER A 1 510 ? 157.334 136.826 139.043 1.00 41.52 510 SER A CA 1
ATOM 4020 C C . SER A 1 510 ? 157.848 135.838 140.090 1.00 41.52 510 SER A C 1
ATOM 4021 O O . SER A 1 510 ? 157.419 134.684 140.161 1.00 41.52 510 SER A O 1
ATOM 4024 N N . LEU A 1 511 ? 158.789 136.297 140.919 1.00 45.94 511 LEU A N 1
ATOM 4025 C CA . LEU A 1 511 ? 159.564 135.427 141.806 1.00 45.94 511 LEU A CA 1
ATOM 4026 C C . LEU A 1 511 ? 160.360 134.404 141.005 1.00 45.94 511 LEU A C 1
ATOM 4027 O O . LEU A 1 511 ? 160.669 133.317 141.498 1.00 45.94 511 LEU A O 1
ATOM 4032 N N . HIS A 1 512 ? 160.693 134.759 139.764 1.00 45.83 512 HIS A N 1
ATOM 4033 C CA . HIS A 1 512 ? 161.411 133.854 138.879 1.00 45.83 512 HIS A CA 1
ATOM 4034 C C . HIS A 1 512 ? 162.749 133.457 139.485 1.00 45.83 512 HIS A C 1
ATOM 4035 O O . HIS A 1 512 ? 163.484 134.292 140.019 1.00 45.83 512 HIS A O 1
ATOM 4042 N N . VAL A 1 513 ? 163.062 132.166 139.398 1.00 52.27 513 VAL A N 1
ATOM 4043 C CA . VAL A 1 513 ? 164.277 131.614 139.989 1.00 52.27 513 VAL A CA 1
ATOM 4044 C C . VAL A 1 513 ? 165.459 132.081 139.143 1.00 52.27 513 VAL A C 1
ATOM 4045 O O . VAL A 1 513 ? 165.612 131.681 137.988 1.00 52.27 513 VAL A O 1
ATOM 4049 N N . PHE A 1 514 ? 166.298 132.943 139.718 1.00 59.24 514 PHE A N 1
ATOM 4050 C CA . PHE A 1 514 ? 167.493 133.455 139.049 1.00 59.24 514 PHE A CA 1
ATOM 4051 C C . PHE A 1 514 ? 168.652 133.392 140.039 1.00 59.24 514 PHE A C 1
ATOM 4052 O O . PHE A 1 514 ? 168.872 134.327 140.814 1.00 59.24 514 PHE A O 1
ATOM 4060 N N . LEU A 1 515 ? 169.385 132.286 140.002 1.00 66.57 515 LEU A N 1
ATOM 4061 C CA . LEU A 1 515 ? 170.483 132.009 140.920 1.00 66.57 515 LEU A CA 1
ATOM 4062 C C . LEU A 1 515 ? 171.384 130.973 140.250 1.00 66.57 515 LEU A C 1
ATOM 4063 O O . LEU A 1 515 ? 171.370 130.836 139.023 1.00 66.57 515 LEU A O 1
ATOM 4068 N N . ARG A 1 516 ? 172.206 130.289 141.056 1.00 67.26 516 ARG A N 1
ATOM 4069 C CA . ARG A 1 516 ? 173.061 129.204 140.575 1.00 67.26 516 ARG A CA 1
ATOM 4070 C C . ARG A 1 516 ? 172.380 128.357 139.502 1.00 67.26 516 ARG A C 1
ATOM 4071 O O . ARG A 1 516 ? 172.983 128.031 138.474 1.00 67.26 516 ARG A O 1
ATOM 4079 N N . TRP A 1 517 ? 171.117 127.995 139.726 1.00 69.68 517 TRP A N 1
ATOM 4080 C CA . TRP A 1 517 ? 170.307 127.363 138.693 1.00 69.68 517 TRP A CA 1
ATOM 4081 C C . TRP A 1 517 ? 170.000 128.379 137.598 1.00 69.68 517 TRP A C 1
ATOM 4082 O O . TRP A 1 517 ? 169.256 129.338 137.828 1.00 69.68 517 TRP A O 1
ATOM 4093 N N . LEU A 1 518 ? 170.562 128.180 136.404 1.00 72.03 518 LEU A N 1
ATOM 4094 C CA . LEU A 1 518 ? 170.510 129.222 135.382 1.00 72.03 518 LEU A CA 1
ATOM 4095 C C . LEU A 1 518 ? 169.122 129.326 134.758 1.00 72.03 518 LEU A C 1
ATOM 4096 O O . LEU A 1 518 ? 168.439 130.346 134.905 1.00 72.03 518 LEU A O 1
ATOM 4101 N N . PHE A 1 519 ? 168.680 128.282 134.061 1.00 71.18 519 PHE A N 1
ATOM 4102 C CA . PHE A 1 519 ? 167.359 128.316 133.457 1.00 71.18 519 PHE A CA 1
ATOM 4103 C C . PHE A 1 519 ? 166.382 127.492 134.295 1.00 71.18 519 PHE A C 1
ATOM 4104 O O . PHE A 1 519 ? 166.684 127.069 135.415 1.00 71.18 519 PHE A O 1
ATOM 4112 N N . ASP A 1 520 ? 165.189 127.270 133.741 1.00 67.66 520 ASP A N 1
ATOM 4113 C CA . ASP A 1 520 ? 164.079 126.719 134.512 1.00 67.66 520 ASP A CA 1
ATOM 4114 C C . ASP A 1 520 ? 164.380 125.318 135.032 1.00 67.66 520 ASP A C 1
ATOM 4115 O O . ASP A 1 520 ? 164.017 124.983 136.166 1.00 67.66 520 ASP A O 1
ATOM 4120 N N . ILE A 1 521 ? 165.034 124.483 134.226 1.00 71.10 521 ILE A N 1
ATOM 4121 C CA . ILE A 1 521 ? 165.147 123.062 134.538 1.00 71.10 521 ILE A CA 1
ATOM 4122 C C . ILE A 1 521 ? 166.582 122.692 134.898 1.00 71.10 521 ILE A C 1
ATOM 4123 O O . ILE A 1 521 ? 167.018 121.558 134.666 1.00 71.10 521 ILE A O 1
ATOM 4128 N N . TYR A 1 522 ? 167.331 123.637 135.463 1.00 70.64 522 TYR A N 1
ATOM 4129 C CA . TYR A 1 522 ? 168.642 123.321 136.018 1.00 70.64 522 TYR A CA 1
ATOM 4130 C C . TYR A 1 522 ? 168.480 122.634 137.369 1.00 70.64 522 TYR A C 1
ATOM 4131 O O . TYR A 1 522 ? 167.892 123.202 138.295 1.00 70.64 522 TYR A O 1
ATOM 4140 N N . TYR A 1 523 ? 169.017 121.422 137.486 1.00 69.14 523 TYR A N 1
ATOM 4141 C CA . TYR A 1 523 ? 169.002 120.679 138.739 1.00 69.14 523 TYR A CA 1
ATOM 4142 C C . TYR A 1 523 ? 170.108 121.111 139.696 1.00 69.14 523 TYR A C 1
ATOM 4143 O O . TYR A 1 523 ? 170.382 120.397 140.666 1.00 69.14 523 TYR A O 1
ATOM 4152 N N . LEU A 1 524 ? 170.745 122.253 139.446 1.00 71.33 524 LEU A N 1
ATOM 4153 C CA . LEU A 1 524 ? 171.846 122.722 140.282 1.00 71.33 524 LEU A CA 1
ATOM 4154 C C . LEU A 1 524 ? 171.307 123.192 141.627 1.00 71.33 524 LEU A C 1
ATOM 4155 O O . LEU A 1 524 ? 170.632 124.223 141.708 1.00 71.33 524 LEU A O 1
ATOM 4160 N N . GLU A 1 525 ? 171.596 122.427 142.682 1.00 73.08 525 GLU A N 1
ATOM 4161 C CA . GLU A 1 525 ? 171.268 122.776 144.064 1.00 73.08 525 GLU A CA 1
ATOM 4162 C C . GLU A 1 525 ? 169.766 122.923 144.298 1.00 73.08 525 GLU A C 1
ATOM 4163 O O . GLU A 1 525 ? 169.348 123.475 145.321 1.00 73.08 525 GLU A O 1
ATOM 4169 N N . HIS A 1 526 ? 168.940 122.438 143.374 1.00 67.17 526 HIS A N 1
ATOM 4170 C CA . HIS A 1 526 ? 167.493 122.489 143.512 1.00 67.17 526 HIS A CA 1
ATOM 4171 C C . HIS A 1 526 ? 166.885 121.142 143.153 1.00 67.17 526 HIS A C 1
ATOM 4172 O O . HIS A 1 526 ? 167.423 120.395 142.331 1.00 67.17 526 HIS A O 1
ATOM 4179 N N . ALA A 1 527 ? 165.754 120.842 143.784 1.00 59.60 527 ALA A N 1
ATOM 4180 C CA . ALA A 1 527 ? 164.990 119.643 143.487 1.00 59.60 527 ALA A CA 1
ATOM 4181 C C . ALA A 1 527 ? 163.951 119.963 142.413 1.00 59.60 527 ALA A C 1
ATOM 4182 O O . ALA A 1 527 ? 163.990 121.017 141.773 1.00 59.60 527 ALA A O 1
ATOM 4184 N N . THR A 1 528 ? 163.004 119.049 142.202 1.00 55.48 528 THR A N 1
ATOM 4185 C CA . THR A 1 528 ? 161.947 119.274 141.224 1.00 55.48 528 THR A CA 1
ATOM 4186 C C . THR A 1 528 ? 160.864 120.218 141.728 1.00 55.48 528 THR A C 1
ATOM 4187 O O . THR A 1 528 ? 159.868 120.415 141.024 1.00 55.48 528 THR A O 1
ATOM 4191 N N . ILE A 1 529 ? 161.030 120.796 142.920 1.00 57.10 529 ILE A N 1
ATOM 4192 C CA . ILE A 1 529 ? 160.048 121.747 143.436 1.00 57.10 529 ILE A CA 1
ATOM 4193 C C . ILE A 1 529 ? 160.008 122.997 142.567 1.00 57.10 529 ILE A C 1
ATOM 4194 O O . ILE A 1 529 ? 158.940 123.578 142.337 1.00 57.10 529 ILE A O 1
ATOM 4199 N N . ARG A 1 530 ? 161.165 123.430 142.073 1.00 63.80 530 ARG A N 1
ATOM 4200 C CA . ARG A 1 530 ? 161.245 124.609 141.218 1.00 63.80 530 ARG A CA 1
ATOM 4201 C C . ARG A 1 530 ? 160.674 124.279 139.844 1.00 63.80 530 ARG A C 1
ATOM 4202 O O . ARG A 1 530 ? 161.177 123.388 139.150 1.00 63.80 530 ARG A O 1
ATOM 4210 N N . PHE A 1 531 ? 159.616 124.988 139.453 1.00 60.17 531 PHE A N 1
ATOM 4211 C CA . PHE A 1 531 ? 158.971 124.797 138.152 1.00 60.17 531 PHE A CA 1
ATOM 4212 C C . PHE A 1 531 ? 158.537 126.169 137.646 1.00 60.17 531 PHE A C 1
ATOM 4213 O O . PHE A 1 531 ? 157.535 126.720 138.112 1.00 60.17 531 PHE A O 1
ATOM 4221 N N . GLN A 1 532 ? 159.291 126.712 136.687 1.00 56.89 532 GLN A N 1
ATOM 4222 C CA . GLN A 1 532 ? 158.995 128.041 136.165 1.00 56.89 532 GLN A CA 1
ATOM 4223 C C . GLN A 1 532 ? 157.680 128.081 135.393 1.00 56.89 532 GLN A C 1
ATOM 4224 O O . GLN A 1 532 ? 157.113 129.165 135.215 1.00 56.89 532 GLN A O 1
ATOM 4230 N N . CYS A 1 533 ? 157.169 126.925 134.956 1.00 53.85 533 CYS A N 1
ATOM 4231 C CA . CYS A 1 533 ? 155.901 126.905 134.231 1.00 53.85 533 CYS A CA 1
ATOM 4232 C C . CYS A 1 533 ? 154.800 127.575 135.045 1.00 53.85 533 CYS A C 1
ATOM 4233 O O . CYS A 1 533 ? 154.289 128.634 134.665 1.00 53.85 533 CYS A O 1
ATOM 4236 N N . VAL A 1 534 ? 154.433 126.979 136.178 1.00 46.28 534 VAL A N 1
ATOM 4237 C CA . VAL A 1 534 ? 153.653 127.676 137.196 1.00 46.28 534 VAL A CA 1
ATOM 4238 C C . VAL A 1 534 ? 154.270 127.428 138.565 1.00 46.28 534 VAL A C 1
ATOM 4239 O O . VAL A 1 534 ? 154.456 126.283 138.992 1.00 46.28 534 VAL A O 1
ATOM 4243 N N . PHE A 1 535 ? 154.623 128.514 139.241 1.00 45.67 535 PHE A N 1
ATOM 4244 C CA . PHE A 1 535 ? 155.158 128.493 140.594 1.00 45.67 535 PHE A CA 1
ATOM 4245 C C . PHE A 1 535 ? 154.560 129.642 141.390 1.00 45.67 535 PHE A C 1
ATOM 4246 O O . PHE A 1 535 ? 155.261 130.350 142.121 1.00 45.67 535 PHE A O 1
ATOM 4254 N N . LEU A 1 536 ? 153.249 129.838 141.255 1.00 43.93 536 LEU A N 1
ATOM 4255 C CA . LEU A 1 536 ? 152.619 131.067 141.715 1.00 43.93 536 LEU A CA 1
ATOM 4256 C C . LEU A 1 536 ? 152.656 131.145 143.245 1.00 43.93 536 LEU A C 1
ATOM 4257 O O . LEU A 1 536 ? 153.418 131.967 143.770 1.00 43.93 536 LEU A O 1
ATOM 4262 N N . PRO A 1 537 ? 151.884 130.335 144.028 1.00 46.63 537 PRO A N 1
ATOM 4263 C CA . PRO A 1 537 ? 152.420 129.920 145.331 1.00 46.63 537 PRO A CA 1
ATOM 4264 C C . PRO A 1 537 ? 153.091 128.562 145.221 1.00 46.63 537 PRO A C 1
ATOM 4265 O O . PRO A 1 537 ? 152.885 127.689 146.070 1.00 46.63 537 PRO A O 1
ATOM 4269 N N . ASP A 1 538 ? 153.871 128.376 144.155 1.00 49.08 538 ASP A N 1
ATOM 4270 C CA . ASP A 1 538 ? 154.552 127.123 143.837 1.00 49.08 538 ASP A CA 1
ATOM 4271 C C . ASP A 1 538 ? 153.565 126.000 143.528 1.00 49.08 538 ASP A C 1
ATOM 4272 O O . ASP A 1 538 ? 153.973 124.908 143.120 1.00 49.08 538 ASP A O 1
ATOM 4277 N N . ASN A 1 539 ? 152.267 126.254 143.712 1.00 45.44 539 ASN A N 1
ATOM 4278 C CA . ASN A 1 539 ? 151.240 125.255 143.433 1.00 45.44 539 ASN A CA 1
ATOM 4279 C C . ASN A 1 539 ? 150.013 125.794 142.717 1.00 45.44 539 ASN A C 1
ATOM 4280 O O . ASN A 1 539 ? 149.312 125.005 142.073 1.00 45.44 539 ASN A O 1
ATOM 4285 N N . GLY A 1 540 ? 149.717 127.087 142.792 1.00 41.09 540 GLY A N 1
ATOM 4286 C CA . GLY A 1 540 ? 148.481 127.624 142.264 1.00 41.09 540 GLY A CA 1
ATOM 4287 C C . GLY A 1 540 ? 147.354 127.756 143.264 1.00 41.09 540 GLY A C 1
ATOM 4288 O O . GLY A 1 540 ? 146.209 127.972 142.853 1.00 41.09 540 GLY A O 1
ATOM 4289 N N . ALA A 1 541 ? 147.641 127.638 144.563 1.00 41.47 541 ALA A N 1
ATOM 4290 C CA . ALA A 1 541 ? 146.598 127.669 145.581 1.00 41.47 541 ALA A CA 1
ATOM 4291 C C . ALA A 1 541 ? 145.917 129.026 145.691 1.00 41.47 541 ALA A C 1
ATOM 4292 O O . ALA A 1 541 ? 144.846 129.121 146.303 1.00 41.47 541 ALA A O 1
ATOM 4294 N N . PHE A 1 542 ? 146.513 130.074 145.118 1.00 37.74 542 PHE A N 1
ATOM 4295 C CA . PHE A 1 542 ? 145.958 131.414 145.268 1.00 37.74 542 PHE A CA 1
ATOM 4296 C C . PHE A 1 542 ? 144.560 131.505 144.673 1.00 37.74 542 PHE A C 1
ATOM 4297 O O . PHE A 1 542 ? 143.656 132.086 145.283 1.00 37.74 542 PHE A O 1
ATOM 4305 N N . PHE A 1 543 ? 144.354 130.917 143.496 1.00 37.95 543 PHE A N 1
ATOM 4306 C CA . PHE A 1 543 ? 143.079 131.085 142.809 1.00 37.95 543 PHE A CA 1
ATOM 4307 C C . PHE A 1 543 ? 141.964 130.275 143.461 1.00 37.95 543 PHE A C 1
ATOM 4308 O O . PHE A 1 543 ? 140.826 130.748 143.547 1.00 37.95 543 PHE A O 1
ATOM 4316 N N . ILE A 1 544 ? 142.261 129.065 143.937 1.00 38.86 544 ILE A N 1
ATOM 4317 C CA . ILE A 1 544 ? 141.242 128.291 144.642 1.00 38.86 544 ILE A CA 1
ATOM 4318 C C . ILE A 1 544 ? 140.923 128.937 145.986 1.00 38.86 544 ILE A C 1
ATOM 4319 O O . ILE A 1 544 ? 139.758 128.990 146.409 1.00 38.86 544 ILE A O 1
ATOM 4324 N N . ASN A 1 545 ? 141.949 129.440 146.676 1.00 38.30 545 ASN A N 1
ATOM 4325 C CA . ASN A 1 545 ? 141.721 130.214 147.891 1.00 38.30 545 ASN A CA 1
ATOM 4326 C C . ASN A 1 545 ? 140.794 131.389 147.613 1.00 38.30 545 ASN A C 1
ATOM 4327 O O . ASN A 1 545 ? 139.828 131.632 148.353 1.00 38.30 545 ASN A O 1
ATOM 4332 N N . TYR A 1 546 ? 141.062 132.113 146.524 1.00 35.43 546 TYR A N 1
ATOM 4333 C CA . TYR A 1 546 ? 140.216 133.238 146.153 1.00 35.43 546 TYR A CA 1
ATOM 4334 C C . TYR A 1 546 ? 138.793 132.788 145.875 1.00 35.43 546 TYR A C 1
ATOM 4335 O O . TYR A 1 546 ? 137.843 133.441 146.306 1.00 35.43 546 TYR A O 1
ATOM 4344 N N . VAL A 1 547 ? 138.621 131.686 145.144 1.00 39.12 547 VAL A N 1
ATOM 4345 C CA . VAL A 1 547 ? 137.271 131.303 144.750 1.00 39.12 547 VAL A CA 1
ATOM 4346 C C . VAL A 1 547 ? 136.458 130.879 145.967 1.00 39.12 547 VAL A C 1
ATOM 4347 O O . VAL A 1 547 ? 135.283 131.238 146.089 1.00 39.12 547 VAL A O 1
ATOM 4351 N N . ILE A 1 548 ? 137.071 130.163 146.915 1.00 38.97 548 ILE A N 1
ATOM 4352 C CA . ILE A 1 548 ? 136.300 129.734 148.081 1.00 38.97 548 ILE A CA 1
ATOM 4353 C C . ILE A 1 548 ? 135.970 130.924 148.980 1.00 38.97 548 ILE A C 1
ATOM 4354 O O . ILE A 1 548 ? 134.822 131.075 149.439 1.00 38.97 548 ILE A O 1
ATOM 4359 N N . THR A 1 549 ? 136.952 131.800 149.239 1.00 39.91 549 THR A N 1
ATOM 4360 C CA . THR A 1 549 ? 136.663 132.938 150.104 1.00 39.91 549 THR A CA 1
ATOM 4361 C C . THR A 1 549 ? 135.679 133.889 149.435 1.00 39.91 549 THR A C 1
ATOM 4362 O O . THR A 1 549 ? 134.795 134.439 150.100 1.00 39.91 549 THR A O 1
ATOM 4366 N N . ALA A 1 550 ? 135.795 134.070 148.117 1.00 41.36 550 ALA A N 1
ATOM 4367 C CA . ALA A 1 550 ? 134.853 134.908 147.393 1.00 41.36 550 ALA A CA 1
ATOM 4368 C C . ALA A 1 550 ? 133.455 134.326 147.476 1.00 41.36 550 ALA A C 1
ATOM 4369 O O . ALA A 1 550 ? 132.508 135.027 147.830 1.00 41.36 550 ALA A O 1
ATOM 4371 N N . ALA A 1 551 ? 133.318 133.027 147.207 1.00 43.23 551 ALA A N 1
ATOM 4372 C CA . ALA A 1 551 ? 132.033 132.362 147.362 1.00 43.23 551 ALA A CA 1
ATOM 4373 C C . ALA A 1 551 ? 131.399 132.709 148.700 1.00 43.23 551 ALA A C 1
ATOM 4374 O O . ALA A 1 551 ? 130.376 133.407 148.762 1.00 43.23 551 ALA A O 1
ATOM 4376 N N . LEU A 1 552 ? 132.048 132.298 149.791 1.00 45.10 552 LEU A N 1
ATOM 4377 C CA . LEU A 1 552 ? 131.372 132.381 151.082 1.00 45.10 552 LEU A CA 1
ATOM 4378 C C . LEU A 1 552 ? 131.202 133.828 151.539 1.00 45.10 552 LEU A C 1
ATOM 4379 O O . LEU A 1 552 ? 130.091 134.245 151.891 1.00 45.10 552 LEU A O 1
ATOM 4384 N N . LEU A 1 553 ? 132.276 134.624 151.518 1.00 42.78 553 LEU A N 1
ATOM 4385 C CA . LEU A 1 553 ? 132.176 135.994 152.011 1.00 42.78 553 LEU A CA 1
ATOM 4386 C C . LEU A 1 553 ? 131.292 136.856 151.115 1.00 42.78 553 LEU A C 1
ATOM 4387 O O . LEU A 1 553 ? 130.481 137.647 151.613 1.00 42.78 553 LEU A O 1
ATOM 4392 N N . GLY A 1 554 ? 131.439 136.739 149.794 1.00 51.03 554 GLY A N 1
ATOM 4393 C CA . GLY A 1 554 ? 130.642 137.548 148.895 1.00 51.03 554 GLY A CA 1
ATOM 4394 C C . GLY A 1 554 ? 129.166 137.217 148.950 1.00 51.03 554 GLY A C 1
ATOM 4395 O O . GLY A 1 554 ? 128.328 138.110 148.835 1.00 51.03 554 GLY A O 1
ATOM 4396 N N . THR A 1 555 ? 128.814 135.938 149.123 1.00 54.32 555 THR A N 1
ATOM 4397 C CA . THR A 1 555 ? 127.394 135.648 149.277 1.00 54.32 555 THR A CA 1
ATOM 4398 C C . THR A 1 555 ? 126.878 135.952 150.674 1.00 54.32 555 THR A C 1
ATOM 4399 O O . THR A 1 555 ? 125.675 136.183 150.831 1.00 54.32 555 THR A O 1
ATOM 4403 N N . GLY A 1 556 ? 127.746 135.982 151.685 1.00 55.60 556 GLY A N 1
ATOM 4404 C CA . GLY A 1 556 ? 127.348 136.585 152.945 1.00 55.60 556 GLY A CA 1
ATOM 4405 C C . GLY A 1 556 ? 127.023 138.057 152.782 1.00 55.60 556 GLY A C 1
ATOM 4406 O O . GLY A 1 556 ? 126.065 138.564 153.371 1.00 55.60 556 GLY A O 1
ATOM 4407 N N . MET A 1 557 ? 127.823 138.762 151.979 1.00 62.62 557 MET A N 1
ATOM 4408 C CA . MET A 1 557 ? 127.532 140.156 151.659 1.00 62.62 557 MET A CA 1
ATOM 4409 C C . MET A 1 557 ? 126.244 140.283 150.852 1.00 62.62 557 MET A C 1
ATOM 4410 O O . MET A 1 557 ? 125.444 141.196 151.085 1.00 62.62 557 MET A O 1
ATOM 4415 N N . GLU A 1 558 ? 126.037 139.386 149.887 1.00 67.30 558 GLU A N 1
ATOM 4416 C CA . GLU A 1 558 ? 124.829 139.411 149.071 1.00 67.30 558 GLU A CA 1
ATOM 4417 C C . GLU A 1 558 ? 123.585 139.071 149.877 1.00 67.30 558 GLU A C 1
ATOM 4418 O O . GLU A 1 558 ? 122.484 139.479 149.495 1.00 67.30 558 GLU A O 1
ATOM 4424 N N . LEU A 1 559 ? 123.732 138.320 150.970 1.00 68.14 559 LEU A N 1
ATOM 4425 C CA . LEU A 1 559 ? 122.622 138.153 151.899 1.00 68.14 559 LEU A CA 1
ATOM 4426 C C . LEU A 1 559 ? 122.260 139.488 152.536 1.00 68.14 559 LEU A C 1
ATOM 4427 O O . LEU A 1 559 ? 121.078 139.803 152.716 1.00 68.14 559 LEU A O 1
ATOM 4432 N N . MET A 1 560 ? 123.268 140.285 152.879 1.00 77.38 560 MET A N 1
ATOM 4433 C CA . MET A 1 560 ? 123.085 141.665 153.304 1.00 77.38 560 MET A CA 1
ATOM 4434 C C . MET A 1 560 ? 123.027 142.613 152.109 1.00 77.38 560 MET A C 1
ATOM 4435 O O . MET A 1 560 ? 122.776 143.810 152.284 1.00 77.38 560 MET A O 1
ATOM 4440 N N . ARG A 1 561 ? 123.220 142.078 150.902 1.00 78.76 561 ARG A N 1
ATOM 4441 C CA . ARG A 1 561 ? 122.946 142.621 149.575 1.00 78.76 561 ARG A CA 1
ATOM 4442 C C . ARG A 1 561 ? 123.967 143.652 149.101 1.00 78.76 561 ARG A C 1
ATOM 4443 O O . ARG A 1 561 ? 123.908 144.050 147.935 1.00 78.76 561 ARG A O 1
ATOM 4451 N N . LEU A 1 562 ? 124.884 144.118 149.952 1.00 86.90 562 LEU A N 1
ATOM 4452 C CA . LEU A 1 562 ? 125.962 145.018 149.545 1.00 86.90 562 LEU A CA 1
ATOM 4453 C C . LEU A 1 562 ? 125.418 146.367 149.075 1.00 86.90 562 LEU A C 1
ATOM 4454 O O . LEU A 1 562 ? 126.183 147.308 148.837 1.00 86.90 562 LEU A O 1
ATOM 4459 N N . GLY A 1 563 ? 124.096 146.485 148.972 1.00 99.34 563 GLY A N 1
ATOM 4460 C CA . GLY A 1 563 ? 123.469 147.730 148.583 1.00 99.34 563 GLY A CA 1
ATOM 4461 C C . GLY A 1 563 ? 123.162 148.564 149.804 1.00 99.34 563 GLY A C 1
ATOM 4462 O O . GLY A 1 563 ? 122.904 149.766 149.707 1.00 99.34 563 GLY A O 1
ATOM 4463 N N . SER A 1 564 ? 123.188 147.917 150.970 1.00 105.17 564 SER A N 1
ATOM 4464 C CA . SER A 1 564 ? 123.043 148.642 152.225 1.00 105.17 564 SER A CA 1
ATOM 4465 C C . SER A 1 564 ? 124.213 149.592 152.449 1.00 105.17 564 SER A C 1
ATOM 4466 O O . SER A 1 564 ? 124.020 150.717 152.922 1.00 105.17 564 SER A O 1
ATOM 4469 N N . LEU A 1 565 ? 125.434 149.159 152.120 1.00 109.35 565 LEU A N 1
ATOM 4470 C CA . LEU A 1 565 ? 126.579 150.061 152.200 1.00 109.35 565 LEU A CA 1
ATOM 4471 C C . LEU A 1 565 ? 126.429 151.221 151.224 1.00 109.35 565 LEU A C 1
ATOM 4472 O O . LEU A 1 565 ? 126.781 152.364 151.544 1.00 109.35 565 LEU A O 1
ATOM 4477 N N . CYS A 1 566 ? 125.917 150.943 150.022 1.00 109.48 566 CYS A N 1
ATOM 4478 C CA . CYS A 1 566 ? 125.671 152.008 149.057 1.00 109.48 566 CYS A CA 1
ATOM 4479 C C . CYS A 1 566 ? 124.666 153.015 149.599 1.00 109.48 566 CYS A C 1
ATOM 4480 O O . CYS A 1 566 ? 124.865 154.229 149.479 1.00 109.48 566 CYS A O 1
ATOM 4483 N N . THR A 1 567 ? 123.582 152.527 150.207 1.00 116.72 567 THR A N 1
ATOM 4484 C CA . THR A 1 567 ? 122.598 153.428 150.795 1.00 116.72 567 THR A CA 1
ATOM 4485 C C . THR A 1 567 ? 123.202 154.232 151.939 1.00 116.72 567 THR A C 1
ATOM 4486 O O . THR A 1 567 ? 122.938 155.430 152.067 1.00 116.72 567 THR A O 1
ATOM 4490 N N . TYR A 1 568 ? 124.013 153.589 152.783 1.00 120.61 568 TYR A N 1
ATOM 4491 C CA . TYR A 1 568 ? 124.649 154.302 153.886 1.00 120.61 568 TYR A CA 1
ATOM 4492 C C . TYR A 1 568 ? 125.540 155.424 153.371 1.00 120.61 568 TYR A C 1
ATOM 4493 O O . TYR A 1 568 ? 125.487 156.553 153.875 1.00 120.61 568 TYR A O 1
ATOM 4502 N N . CYS A 1 569 ? 126.360 155.131 152.359 1.00 126.39 569 CYS A N 1
ATOM 4503 C CA . CYS A 1 569 ? 127.224 156.156 151.783 1.00 126.39 569 CYS A CA 1
ATOM 4504 C C . CYS A 1 569 ? 126.406 157.276 151.153 1.00 126.39 569 CYS A C 1
ATOM 4505 O O . CYS A 1 569 ? 126.741 158.457 151.304 1.00 126.39 569 CYS A O 1
ATOM 4508 N N . THR A 1 570 ? 125.326 156.925 150.449 1.00 124.38 570 THR A N 1
ATOM 4509 C CA . THR A 1 570 ? 124.492 157.943 149.819 1.00 124.38 570 THR A CA 1
ATOM 4510 C C . THR A 1 570 ? 123.850 158.857 150.856 1.00 124.38 570 THR A C 1
ATOM 4511 O O . THR A 1 570 ? 123.813 160.079 150.673 1.00 124.38 570 THR A O 1
ATOM 4515 N N . ARG A 1 571 ? 123.337 158.289 151.951 1.00 129.57 571 ARG A N 1
ATOM 4516 C CA . ARG A 1 571 ? 122.726 159.125 152.982 1.00 129.57 571 ARG A CA 1
ATOM 4517 C C . ARG A 1 571 ? 123.771 159.988 153.677 1.00 129.57 571 ARG A C 1
ATOM 4518 O O . ARG A 1 571 ? 123.520 161.165 153.959 1.00 129.57 571 ARG A O 1
ATOM 4526 N N . LEU A 1 572 ? 124.951 159.427 153.958 1.00 130.58 572 LEU A N 1
ATOM 4527 C CA . LEU A 1 572 ? 126.016 160.221 154.557 1.00 130.58 572 LEU A CA 1
ATOM 4528 C C . LEU A 1 572 ? 126.507 161.320 153.624 1.00 130.58 572 LEU A C 1
ATOM 4529 O O . LEU A 1 572 ? 127.059 162.319 154.098 1.00 130.58 572 LEU A O 1
ATOM 4534 N N . PHE A 1 573 ? 126.325 161.156 152.312 1.00 136.20 573 PHE A N 1
ATOM 4535 C CA . PHE A 1 573 ? 126.741 162.192 151.372 1.00 136.20 573 PHE A CA 1
ATOM 4536 C C . PHE A 1 573 ? 125.910 163.461 151.534 1.00 136.20 573 PHE A C 1
ATOM 4537 O O . PHE A 1 573 ? 126.451 164.573 151.511 1.00 136.20 573 PHE A O 1
ATOM 4545 N N . LEU A 1 574 ? 124.596 163.319 151.698 1.00 141.46 574 LEU A N 1
ATOM 4546 C CA . LEU A 1 574 ? 123.685 164.462 151.750 1.00 141.46 574 LEU A CA 1
ATOM 4547 C C . LEU A 1 574 ? 122.693 164.305 152.900 1.00 141.46 574 LEU A C 1
ATOM 4548 O O . LEU A 1 574 ? 121.480 164.443 152.732 1.00 141.46 574 LEU A O 1
ATOM 4553 N N . SER A 1 575 ? 123.206 164.016 154.096 1.00 144.95 575 SER A N 1
ATOM 4554 C CA . SER A 1 575 ? 122.349 163.867 155.267 1.00 144.95 575 SER A CA 1
ATOM 4555 C C . SER A 1 575 ? 121.833 165.218 155.747 1.00 144.95 575 SER A C 1
ATOM 4556 O O . SER A 1 575 ? 122.488 165.888 156.552 1.00 144.95 575 SER A O 1
ATOM 4559 N N . LYS A 1 576 ? 120.655 165.613 155.269 1.00 148.01 576 LYS A N 1
ATOM 4560 C CA . LYS A 1 576 ? 120.037 166.887 155.620 1.00 148.01 576 LYS A CA 1
ATOM 4561 C C . LYS A 1 576 ? 118.638 166.909 155.020 1.00 148.01 576 LYS A C 1
ATOM 4562 O O . LYS A 1 576 ? 118.237 165.988 154.304 1.00 148.01 576 LYS A O 1
ATOM 4568 N N . SER A 1 577 ? 117.899 167.981 155.321 1.00 151.72 577 SER A N 1
ATOM 4569 C CA . SER A 1 577 ? 116.608 168.263 154.692 1.00 151.72 577 SER A CA 1
ATOM 4570 C C . SER A 1 577 ? 115.625 167.108 154.910 1.00 151.72 577 SER A C 1
ATOM 4571 O O . SER A 1 577 ? 115.259 166.385 153.987 1.00 151.72 577 SER A O 1
ATOM 4574 N N . GLU A 1 578 ? 115.213 166.960 156.175 1.00 152.06 578 GLU A N 1
ATOM 4575 C CA . GLU A 1 578 ? 114.397 165.862 156.699 1.00 152.06 578 GLU A CA 1
ATOM 4576 C C . GLU A 1 578 ? 113.364 165.298 155.718 1.00 152.06 578 GLU A C 1
ATOM 4577 O O . GLU A 1 578 ? 113.190 164.074 155.673 1.00 152.06 578 GLU A O 1
ATOM 4583 N N . PRO A 1 579 ? 112.643 166.117 154.939 1.00 152.69 579 PRO A N 1
ATOM 4584 C CA . PRO A 1 579 ? 111.803 165.529 153.878 1.00 152.69 579 PRO A CA 1
ATOM 4585 C C . PRO A 1 579 ? 112.586 164.705 152.864 1.00 152.69 579 PRO A C 1
ATOM 4586 O O . PRO A 1 579 ? 112.009 163.816 152.219 1.00 152.69 579 PRO A O 1
ATOM 4590 N N . GLU A 1 580 ? 113.883 164.970 152.692 1.00 147.07 580 GLU A N 1
ATOM 4591 C CA . GLU A 1 580 ? 114.691 164.100 151.846 1.00 147.07 580 GLU A CA 1
ATOM 4592 C C . GLU A 1 580 ? 114.777 162.688 152.407 1.00 147.07 580 GLU A C 1
ATOM 4593 O O . GLU A 1 580 ? 115.017 161.750 151.645 1.00 147.07 580 GLU A O 1
ATOM 4599 N N . ARG A 1 581 ? 114.574 162.508 153.715 1.00 145.27 581 ARG A N 1
ATOM 4600 C CA . ARG A 1 581 ? 114.491 161.155 154.259 1.00 145.27 581 ARG A CA 1
ATOM 4601 C C . ARG A 1 581 ? 113.281 160.412 153.704 1.00 145.27 581 ARG A C 1
ATOM 4602 O O . ARG A 1 581 ? 113.384 159.236 153.336 1.00 145.27 581 ARG A O 1
ATOM 4610 N N . VAL A 1 582 ? 112.128 161.081 153.629 1.00 144.21 582 VAL A N 1
ATOM 4611 C CA . VAL A 1 582 ? 110.953 160.470 153.013 1.00 144.21 582 VAL A CA 1
ATOM 4612 C C . VAL A 1 582 ? 111.188 160.253 151.524 1.00 144.21 582 VAL A C 1
ATOM 4613 O O . VAL A 1 582 ? 110.755 159.245 150.950 1.00 144.21 582 VAL A O 1
ATOM 4617 N N . HIS A 1 583 ? 111.880 161.193 150.876 1.00 138.87 583 HIS A N 1
ATOM 4618 C CA . HIS A 1 583 ? 112.233 161.012 149.469 1.00 138.87 583 HIS A CA 1
ATOM 4619 C C . HIS A 1 583 ? 113.077 159.757 149.270 1.00 138.87 583 HIS A C 1
ATOM 4620 O O . HIS A 1 583 ? 112.862 158.996 148.319 1.00 138.87 583 HIS A O 1
ATOM 4627 N N . ILE A 1 584 ? 114.049 159.535 150.155 1.00 135.46 584 ILE A N 1
ATOM 4628 C CA . ILE A 1 584 ? 114.896 158.348 150.076 1.00 135.46 584 ILE A CA 1
ATOM 4629 C C . ILE A 1 584 ? 114.074 157.091 150.334 1.00 135.46 584 ILE A C 1
ATOM 4630 O O . ILE A 1 584 ? 114.194 156.091 149.617 1.00 135.46 584 ILE A O 1
ATOM 4635 N N . ARG A 1 585 ? 113.222 157.126 151.363 1.00 133.47 585 ARG A N 1
ATOM 4636 C CA . ARG A 1 585 ? 112.362 155.987 151.666 1.00 133.47 585 ARG A CA 1
ATOM 4637 C C . ARG A 1 585 ? 111.419 155.658 150.518 1.00 133.47 585 ARG A C 1
ATOM 4638 O O . ARG A 1 585 ? 110.981 154.509 150.399 1.00 133.47 5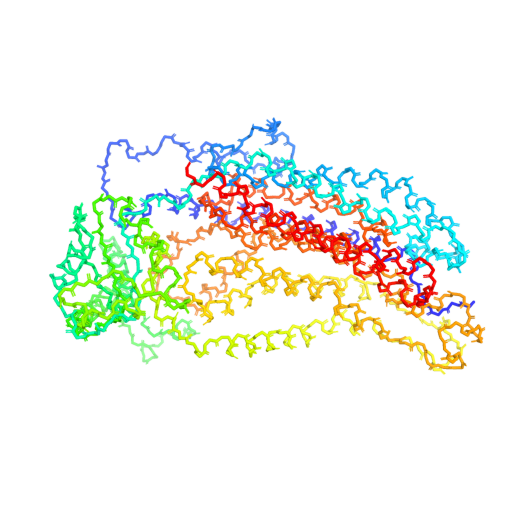85 ARG A O 1
ATOM 4646 N N . LYS A 1 586 ? 111.091 156.644 149.680 1.00 137.57 586 LYS A N 1
ATOM 4647 C CA . LYS A 1 586 ? 110.290 156.365 148.493 1.00 137.57 586 LYS A CA 1
ATOM 4648 C C . LYS A 1 586 ? 111.018 155.408 147.554 1.00 137.57 586 LYS A C 1
ATOM 4649 O O . LYS A 1 586 ? 110.399 154.515 146.963 1.00 137.57 586 LYS A O 1
ATOM 4655 N N . ASN A 1 587 ? 112.336 155.570 147.412 1.00 133.37 587 ASN A N 1
ATOM 4656 C CA . ASN A 1 587 ? 113.151 154.698 146.573 1.00 133.37 587 ASN A CA 1
ATOM 4657 C C . ASN A 1 587 ? 114.220 153.969 147.384 1.00 133.37 587 ASN A C 1
ATOM 4658 O O . ASN A 1 587 ? 115.288 153.645 146.861 1.00 133.37 587 ASN A O 1
ATOM 4663 N N . GLN A 1 588 ? 113.949 153.712 148.667 1.00 126.03 588 GLN A N 1
ATOM 4664 C CA . GLN A 1 588 ? 114.908 152.978 149.489 1.00 126.03 588 GLN A CA 1
ATOM 4665 C C . GLN A 1 588 ? 115.095 151.552 148.987 1.00 126.03 588 GLN A C 1
ATOM 4666 O O . GLN A 1 588 ? 116.217 151.033 148.974 1.00 126.03 588 GLN A O 1
ATOM 4672 N N . ALA A 1 589 ? 114.010 150.902 148.575 1.00 115.91 589 ALA A N 1
ATOM 4673 C CA . ALA A 1 589 ? 114.101 149.541 148.065 1.00 115.91 589 ALA A CA 1
ATOM 4674 C C . ALA A 1 589 ? 114.830 149.542 146.728 1.00 115.91 589 ALA A C 1
ATOM 4675 O O . ALA A 1 589 ? 114.432 150.246 145.794 1.00 115.91 589 ALA A O 1
ATOM 4677 N N . THR A 1 590 ? 115.899 148.756 146.639 1.00 93.36 590 THR A N 1
ATOM 4678 C CA . THR A 1 590 ? 116.693 148.669 145.423 1.00 93.36 590 THR A CA 1
ATOM 4679 C C . THR A 1 590 ? 116.292 147.425 144.642 1.00 93.36 590 THR A C 1
ATOM 4680 O O . THR A 1 590 ? 116.194 146.331 145.207 1.00 93.36 590 THR A O 1
ATOM 4684 N N . ASP A 1 591 ? 116.059 147.599 143.345 1.00 79.75 591 ASP A N 1
ATOM 4685 C CA . ASP A 1 591 ? 115.671 146.485 142.498 1.00 79.75 591 ASP A CA 1
ATOM 4686 C C . ASP A 1 591 ? 116.885 145.610 142.197 1.00 79.75 591 ASP A C 1
ATOM 4687 O O . ASP A 1 591 ? 117.993 145.832 142.692 1.00 79.75 591 ASP A O 1
ATOM 4692 N N . PHE A 1 592 ? 116.663 144.590 141.375 1.00 67.28 592 PHE A N 1
ATOM 4693 C CA . PHE A 1 592 ? 117.744 143.701 140.979 1.00 67.28 592 PHE A CA 1
ATOM 4694 C C . PHE A 1 592 ? 118.666 144.413 140.000 1.00 67.28 592 PHE A C 1
ATOM 4695 O O . PHE A 1 592 ? 118.208 145.043 139.041 1.00 67.28 592 PHE A O 1
ATOM 4703 N N . GLN A 1 593 ? 119.968 144.313 140.243 1.00 63.41 593 GLN A N 1
ATOM 4704 C CA . GLN A 1 593 ? 120.984 144.744 139.289 1.00 63.41 593 GLN A CA 1
ATOM 4705 C C . GLN A 1 593 ? 121.533 143.481 138.636 1.00 63.41 593 GLN A C 1
ATOM 4706 O O . GLN A 1 593 ? 122.517 142.904 139.106 1.00 63.41 593 GLN A O 1
ATOM 4712 N N . PHE A 1 594 ? 120.880 143.047 137.555 1.00 58.40 594 PHE A N 1
ATOM 4713 C CA . PHE A 1 594 ? 121.247 141.784 136.923 1.00 58.40 594 PHE A CA 1
ATOM 4714 C C . PHE A 1 594 ? 122.658 141.822 136.356 1.00 58.40 594 PHE A C 1
ATOM 4715 O O . PHE A 1 594 ? 123.325 140.783 136.293 1.00 58.40 594 PHE A O 1
ATOM 4723 N N . GLY A 1 595 ? 123.136 142.999 135.955 1.00 57.25 595 GLY A N 1
ATOM 4724 C CA . GLY A 1 595 ? 124.494 143.089 135.445 1.00 57.25 595 GLY A CA 1
ATOM 4725 C C . GLY A 1 595 ? 125.515 142.615 136.459 1.00 57.25 595 GLY A C 1
ATOM 4726 O O . GLY A 1 595 ? 126.403 141.823 136.142 1.00 57.25 595 GLY A O 1
ATOM 4727 N N . ARG A 1 596 ? 125.373 143.062 137.708 1.00 54.48 596 ARG A N 1
ATOM 4728 C CA . ARG A 1 596 ? 126.313 142.672 138.755 1.00 54.48 596 ARG A CA 1
ATOM 4729 C C . ARG A 1 596 ? 126.247 141.174 139.043 1.00 54.48 596 ARG A C 1
ATOM 4730 O O . ARG A 1 596 ? 127.286 140.522 139.207 1.00 54.48 596 ARG A O 1
ATOM 4738 N N . GLU A 1 597 ? 125.037 140.610 139.117 1.00 52.87 597 GLU A N 1
ATOM 4739 C CA . GLU A 1 597 ? 124.907 139.199 139.471 1.00 52.87 597 GLU A CA 1
ATOM 4740 C C . GLU A 1 597 ? 125.432 138.295 138.363 1.00 52.87 597 GLU A C 1
ATOM 4741 O O . GLU A 1 597 ? 126.145 137.319 138.638 1.00 52.87 597 GLU A O 1
ATOM 4747 N N . TYR A 1 598 ? 125.089 138.594 137.106 1.00 49.48 598 TYR A N 1
ATOM 4748 C CA . TYR A 1 598 ? 125.701 137.857 136.007 1.00 49.48 598 TYR A CA 1
ATOM 4749 C C . TYR A 1 598 ? 127.205 138.070 135.962 1.00 49.48 598 TYR A C 1
ATOM 4750 O O . TYR A 1 598 ? 127.942 137.151 135.597 1.00 49.48 598 TYR A O 1
ATOM 4759 N N . ALA A 1 599 ? 127.686 139.256 136.338 1.00 47.39 599 ALA A N 1
ATOM 4760 C CA . ALA A 1 599 ? 129.126 139.473 136.391 1.00 47.39 599 ALA A CA 1
ATOM 4761 C C . ALA A 1 599 ? 129.781 138.527 137.386 1.00 47.39 599 ALA A C 1
ATOM 4762 O O . ALA A 1 599 ? 130.788 137.888 137.074 1.00 47.39 599 ALA A O 1
ATOM 4764 N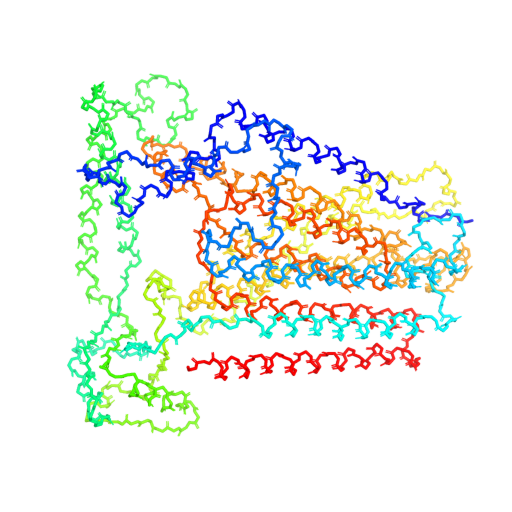 N . TRP A 1 600 ? 129.204 138.406 138.584 1.00 47.50 600 TRP A N 1
ATOM 4765 C CA . TRP A 1 600 ? 129.755 137.489 139.581 1.00 47.50 600 TRP A CA 1
ATOM 4766 C C . TRP A 1 600 ? 129.728 136.052 139.078 1.00 47.50 600 TRP A C 1
ATOM 4767 O O . TRP A 1 600 ? 130.738 135.330 139.143 1.00 47.50 600 TRP A O 1
ATOM 4778 N N . MET A 1 601 ? 128.565 135.616 138.587 1.00 45.94 601 MET A N 1
ATOM 4779 C CA . MET A 1 601 ? 128.420 134.229 138.165 1.00 45.94 601 MET A CA 1
ATOM 4780 C C . MET A 1 601 ? 129.377 133.899 137.030 1.00 45.94 601 MET A C 1
ATOM 4781 O O . MET A 1 601 ? 130.066 132.874 137.071 1.00 45.94 601 MET A O 1
ATOM 4786 N N . LEU A 1 602 ? 129.468 134.776 136.027 1.00 43.33 602 LEU A N 1
ATOM 4787 C CA . LEU A 1 602 ? 130.341 134.515 134.891 1.00 43.33 602 LEU A CA 1
ATOM 4788 C C . LEU A 1 602 ? 131.809 134.667 135.257 1.00 43.33 602 LEU A C 1
ATOM 4789 O O . LEU A 1 602 ? 132.652 133.982 134.680 1.00 43.33 602 LEU A O 1
ATOM 4794 N N . ASN A 1 603 ? 132.137 135.531 136.220 1.00 40.81 603 ASN A N 1
ATOM 4795 C CA . ASN A 1 603 ? 133.519 135.651 136.668 1.00 40.81 603 ASN A CA 1
ATOM 4796 C C . ASN A 1 603 ? 133.980 134.342 137.288 1.00 40.81 603 ASN A C 1
ATOM 4797 O O . ASN A 1 603 ? 135.024 133.790 136.910 1.00 40.81 603 ASN A O 1
ATOM 4802 N N . VAL A 1 604 ? 133.207 133.826 138.245 1.00 40.62 604 VAL A N 1
ATOM 4803 C CA . VAL A 1 604 ? 133.634 132.589 138.886 1.00 40.62 604 VAL A CA 1
ATOM 4804 C C . VAL A 1 604 ? 133.565 131.435 137.897 1.00 40.62 604 VAL A C 1
ATOM 4805 O O . VAL A 1 604 ? 134.428 130.550 137.903 1.00 40.62 604 VAL A O 1
ATOM 4809 N N . PHE A 1 605 ? 132.560 131.427 137.020 1.00 40.96 605 PHE A N 1
ATOM 4810 C CA . PHE A 1 605 ? 132.483 130.399 135.992 1.00 40.96 605 PHE A CA 1
ATOM 4811 C C . PHE A 1 605 ? 133.715 130.415 135.096 1.00 40.96 605 PHE A C 1
ATOM 4812 O O . PHE A 1 605 ? 134.279 129.359 134.785 1.00 40.96 605 PHE A O 1
ATOM 4820 N N . SER A 1 606 ? 134.156 131.605 134.686 1.00 38.82 606 SER A N 1
ATOM 4821 C CA . SER A 1 606 ? 135.327 131.716 133.830 1.00 38.82 606 SER A CA 1
ATOM 4822 C C . SER A 1 606 ? 136.584 131.254 134.547 1.00 38.82 606 SER A C 1
ATOM 4823 O O . SER A 1 606 ? 137.402 130.539 133.964 1.00 38.82 606 SER A O 1
ATOM 4826 N N . VAL A 1 607 ? 136.761 131.642 135.813 1.00 36.12 607 VAL A N 1
ATOM 4827 C CA . VAL A 1 607 ? 137.977 131.232 136.512 1.00 36.12 607 VAL A CA 1
ATOM 4828 C C . VAL A 1 607 ? 137.978 129.722 136.740 1.00 36.12 607 VAL A C 1
ATOM 4829 O O . VAL A 1 607 ? 139.017 129.058 136.594 1.00 36.12 607 VAL A O 1
ATOM 4833 N N . VAL A 1 608 ? 136.815 129.148 137.062 1.00 35.98 608 VAL A N 1
ATOM 4834 C CA . VAL A 1 608 ? 136.732 127.704 137.256 1.00 35.98 608 VAL A CA 1
ATOM 4835 C C . VAL A 1 608 ? 137.049 126.978 135.957 1.00 35.98 608 VAL A C 1
ATOM 4836 O O . VAL A 1 608 ? 137.873 126.059 135.929 1.00 35.98 608 VAL A O 1
ATOM 4840 N N . MET A 1 609 ? 136.425 127.401 134.855 1.00 36.50 609 MET A N 1
ATOM 4841 C CA . MET A 1 609 ? 136.700 126.773 133.569 1.00 36.50 609 MET A CA 1
ATOM 4842 C C . MET A 1 609 ? 138.148 126.974 133.147 1.00 36.50 609 MET A C 1
ATOM 4843 O O . MET A 1 609 ? 138.703 126.141 132.422 1.00 36.50 609 MET A O 1
ATOM 4848 N N . ALA A 1 610 ? 138.773 128.067 133.589 1.00 35.50 610 ALA A N 1
ATOM 4849 C CA . ALA A 1 610 ? 140.167 128.314 133.247 1.00 35.50 610 ALA A CA 1
ATOM 4850 C C . ALA A 1 610 ? 141.094 127.361 133.985 1.00 35.50 610 ALA A C 1
ATOM 4851 O O . ALA A 1 610 ? 142.083 126.885 133.415 1.00 35.50 610 ALA A O 1
ATOM 4853 N N . TYR A 1 611 ? 140.799 127.068 135.252 1.00 35.21 611 TYR A N 1
ATOM 4854 C CA . TYR A 1 611 ? 141.669 126.200 136.039 1.00 35.21 611 TYR A CA 1
ATOM 4855 C C . TYR A 1 611 ? 141.010 124.878 136.420 1.00 35.21 611 TYR A C 1
ATOM 4856 O O . TYR A 1 611 ? 141.489 124.199 137.333 1.00 35.21 611 TYR A O 1
ATOM 4865 N N . SER A 1 612 ? 139.923 124.493 135.747 1.00 35.67 612 SER A N 1
ATOM 4866 C CA . SER A 1 612 ? 139.267 123.229 136.073 1.00 35.67 612 SER A CA 1
ATOM 4867 C C . SER A 1 612 ? 140.171 122.044 135.767 1.00 35.67 612 SER A C 1
ATOM 4868 O O . SER A 1 612 ? 140.395 121.179 136.621 1.00 35.67 612 SER A O 1
ATOM 4871 N N . ILE A 1 613 ? 140.695 121.986 134.544 1.00 35.66 613 ILE A N 1
ATOM 4872 C CA . ILE A 1 613 ? 141.509 120.846 134.142 1.00 35.66 613 ILE A CA 1
ATOM 4873 C C . ILE A 1 613 ? 142.851 120.869 134.861 1.00 35.66 613 ILE A C 1
ATOM 4874 O O . ILE A 1 613 ? 143.386 119.820 135.242 1.00 35.66 613 ILE A O 1
ATOM 4879 N N . THR A 1 614 ? 143.420 122.060 135.051 1.00 37.44 614 THR A N 1
ATOM 4880 C CA . THR A 1 614 ? 144.711 122.208 135.711 1.00 37.44 614 THR A CA 1
ATOM 4881 C C . THR A 1 614 ? 144.665 121.729 137.157 1.00 37.44 614 THR A C 1
ATOM 4882 O O . THR A 1 614 ? 145.319 120.742 137.509 1.00 37.44 614 THR A O 1
ATOM 4886 N N . CYS A 1 615 ? 143.888 122.410 137.999 1.00 34.04 615 CYS A N 1
ATOM 4887 C CA . CYS A 1 615 ? 143.757 122.035 139.403 1.00 34.04 615 CYS A CA 1
ATOM 4888 C C . CYS A 1 615 ? 142.329 121.583 139.678 1.00 34.04 615 CYS A C 1
ATOM 4889 O O . CYS A 1 615 ? 141.430 122.423 139.832 1.00 34.04 615 CYS A O 1
ATOM 4892 N N . PRO A 1 616 ? 142.067 120.275 139.750 1.00 33.24 616 PRO A N 1
ATOM 4893 C CA . PRO A 1 616 ? 140.688 119.795 139.918 1.00 33.24 616 PRO A CA 1
ATOM 4894 C C . PRO A 1 616 ? 140.099 120.033 141.300 1.00 33.24 616 PRO A C 1
ATOM 4895 O O . PRO A 1 616 ? 138.965 119.605 141.546 1.00 33.24 616 PRO A O 1
ATOM 4899 N N . ILE A 1 617 ? 140.823 120.670 142.221 1.00 36.07 617 ILE A N 1
ATOM 4900 C CA . ILE A 1 617 ? 140.253 120.923 143.540 1.00 36.07 617 ILE A CA 1
ATOM 4901 C C . ILE A 1 617 ? 139.295 122.105 143.493 1.00 36.07 617 ILE A C 1
ATOM 4902 O O . ILE A 1 617 ? 138.395 122.221 144.333 1.00 36.07 617 ILE A O 1
ATOM 4907 N N . ILE A 1 618 ? 139.453 122.992 142.508 1.00 36.39 618 ILE A N 1
ATOM 4908 C CA . ILE A 1 618 ? 138.560 124.136 142.377 1.00 36.39 618 ILE A CA 1
ATOM 4909 C C . ILE A 1 618 ? 137.190 123.753 141.842 1.00 36.39 618 ILE A C 1
ATOM 4910 O O . ILE A 1 618 ? 136.283 124.594 141.825 1.00 36.39 618 ILE A O 1
ATOM 4915 N N . VAL A 1 619 ? 137.018 122.509 141.410 1.00 36.19 619 VAL A N 1
ATOM 4916 C CA . VAL A 1 619 ? 135.759 122.020 140.854 1.00 36.19 619 VAL A CA 1
ATOM 4917 C C . VAL A 1 619 ? 134.697 121.785 141.927 1.00 36.19 619 VAL A C 1
ATOM 4918 O O . VAL A 1 619 ? 133.608 122.371 141.830 1.00 36.19 619 VAL A O 1
ATOM 4922 N N . PRO A 1 620 ? 134.927 120.942 142.944 1.00 36.99 620 PRO A N 1
ATOM 4923 C CA . PRO A 1 620 ? 133.882 120.773 143.967 1.00 36.99 620 PRO A CA 1
ATOM 4924 C C . PRO A 1 620 ? 133.566 122.060 144.700 1.00 36.99 620 PRO A C 1
ATOM 4925 O O . PRO A 1 620 ? 132.413 122.291 145.085 1.00 36.99 620 PRO A O 1
ATOM 4929 N N . PHE A 1 621 ? 134.561 122.924 144.890 1.00 36.22 621 PHE A N 1
ATOM 4930 C CA . PHE A 1 621 ? 134.287 124.209 145.515 1.00 36.22 621 PHE A CA 1
ATOM 4931 C C . PHE A 1 621 ? 133.562 125.142 144.555 1.00 36.22 621 PHE A C 1
ATOM 4932 O O . PHE A 1 621 ? 132.811 126.019 144.995 1.00 36.22 621 PHE A O 1
ATOM 4940 N N . GLY A 1 622 ? 133.736 124.948 143.247 1.00 37.47 622 GLY A N 1
ATOM 4941 C CA . GLY A 1 622 ? 132.867 125.620 142.294 1.00 37.47 622 GLY A CA 1
ATOM 4942 C C . GLY A 1 622 ? 131.423 125.172 142.418 1.00 37.47 622 GLY A C 1
ATOM 4943 O O . GLY A 1 622 ? 130.498 125.986 142.344 1.00 37.47 622 GLY A O 1
ATOM 4944 N N . LEU A 1 623 ? 131.210 123.866 142.609 1.00 40.92 623 LEU A N 1
ATOM 4945 C CA . LEU A 1 623 ? 129.869 123.368 142.907 1.00 40.92 623 LEU A CA 1
ATOM 4946 C C . LEU A 1 623 ? 129.315 124.004 144.172 1.00 40.92 623 LEU A C 1
ATOM 4947 O O . LEU A 1 623 ? 128.136 124.377 144.226 1.00 40.92 623 LEU A O 1
ATOM 4952 N N . LEU A 1 624 ? 130.146 124.109 145.209 1.00 39.72 624 LEU A N 1
ATOM 4953 C CA . LEU A 1 624 ? 129.705 124.737 146.449 1.00 39.72 624 LEU A CA 1
ATOM 4954 C C . LEU A 1 624 ? 129.302 126.185 146.210 1.00 39.72 624 LEU A C 1
ATOM 4955 O O . LEU A 1 624 ? 128.261 126.637 146.702 1.00 39.72 624 LEU A O 1
ATOM 4960 N N . TYR A 1 625 ? 130.107 126.921 145.440 1.00 40.32 625 TYR A N 1
ATOM 4961 C CA . TYR A 1 625 ? 129.761 128.301 145.124 1.00 40.32 625 TYR A CA 1
ATOM 4962 C C . TYR A 1 625 ? 128.438 128.379 144.385 1.00 40.32 625 TYR A C 1
ATOM 4963 O O . TYR A 1 625 ? 127.594 129.216 144.702 1.00 40.32 625 TYR A O 1
ATOM 4972 N N . LEU A 1 626 ? 128.246 127.528 143.375 1.00 46.74 626 LEU A N 1
ATOM 4973 C CA . LEU A 1 626 ? 127.014 127.602 142.596 1.00 46.74 626 LEU A CA 1
ATOM 4974 C C . LEU A 1 626 ? 125.795 127.284 143.455 1.00 46.74 626 LEU A C 1
ATOM 4975 O O . LEU A 1 626 ? 124.792 128.008 143.416 1.00 46.74 626 LEU A O 1
ATOM 4980 N N . CYS A 1 627 ? 125.872 126.220 144.259 1.00 49.87 627 CYS A N 1
ATOM 4981 C CA . CYS A 1 627 ? 124.724 125.823 145.069 1.00 49.87 627 CYS A CA 1
ATOM 4982 C C . CYS A 1 627 ? 124.402 126.873 146.123 1.00 49.87 627 CYS A C 1
ATOM 4983 O O . CYS A 1 627 ? 123.236 127.238 146.310 1.00 49.87 627 CYS A O 1
ATOM 4986 N N . MET A 1 628 ? 125.424 127.382 146.809 1.00 52.42 628 MET A N 1
ATOM 4987 C CA . MET A 1 628 ? 125.214 128.396 147.835 1.00 52.42 628 MET A CA 1
ATOM 4988 C C . MET A 1 628 ? 124.840 129.763 147.255 1.00 52.42 628 MET A C 1
ATOM 4989 O O . MET A 1 628 ? 124.069 130.508 147.879 1.00 52.42 628 MET A O 1
ATOM 4994 N N . LYS A 1 629 ? 125.303 130.088 146.046 1.00 50.42 629 LYS A N 1
ATOM 4995 C CA . LYS A 1 629 ? 124.816 131.280 145.361 1.00 50.42 629 LYS A CA 1
ATOM 4996 C C . LYS A 1 629 ? 123.340 131.149 145.018 1.00 50.42 629 LYS A C 1
ATOM 4997 O O . LYS A 1 629 ? 122.574 132.105 145.180 1.00 50.42 629 LYS A O 1
ATOM 5003 N N . HIS A 1 630 ? 122.921 129.970 144.547 1.00 57.41 630 HIS A N 1
ATOM 5004 C CA . HIS A 1 630 ? 121.499 129.731 144.313 1.00 57.41 630 HIS A CA 1
ATOM 5005 C C . HIS A 1 630 ? 120.708 129.860 145.610 1.00 57.41 630 HIS A C 1
ATOM 5006 O O . HIS A 1 630 ? 119.628 130.472 145.640 1.00 57.41 630 HIS A O 1
ATOM 5013 N N . ILE A 1 631 ? 121.248 129.307 146.698 1.00 56.44 631 ILE A N 1
ATOM 5014 C CA . ILE A 1 631 ? 120.581 129.374 147.993 1.00 56.44 631 ILE A CA 1
ATOM 5015 C C . ILE A 1 631 ? 120.357 130.821 148.405 1.00 56.44 631 ILE A C 1
ATOM 5016 O O . ILE A 1 631 ? 119.275 131.182 148.886 1.00 56.44 631 ILE A O 1
ATOM 5021 N N . THR A 1 632 ? 121.364 131.677 148.224 1.00 56.26 632 THR A N 1
ATOM 5022 C CA . THR A 1 632 ? 121.173 133.056 148.659 1.00 56.26 632 THR A CA 1
ATOM 5023 C C . THR A 1 632 ? 120.256 133.837 147.719 1.00 56.26 632 THR A C 1
ATOM 5024 O O . THR A 1 632 ? 119.389 134.587 148.190 1.00 56.26 632 THR A O 1
ATOM 5028 N N . ASP A 1 633 ? 120.391 133.679 146.393 1.00 59.11 633 ASP A N 1
ATOM 5029 C CA . ASP A 1 633 ? 119.606 134.587 145.563 1.00 59.11 633 ASP A CA 1
ATOM 5030 C C . ASP A 1 633 ? 118.163 134.125 145.427 1.00 59.11 633 ASP A C 1
ATOM 5031 O O . ASP A 1 633 ? 117.322 134.930 145.038 1.00 59.11 633 ASP A O 1
ATOM 5036 N N . ARG A 1 634 ? 117.840 132.869 145.754 1.00 67.26 634 ARG A N 1
ATOM 5037 C CA . ARG A 1 634 ? 116.430 132.485 145.796 1.00 67.26 634 ARG A CA 1
ATOM 5038 C C . ARG A 1 634 ? 115.703 133.207 146.929 1.00 67.26 634 ARG A C 1
ATOM 5039 O O . ARG A 1 634 ? 114.613 133.773 146.735 1.00 67.26 634 ARG A O 1
ATOM 5047 N N . TYR A 1 635 ? 116.304 133.208 148.122 1.00 73.07 635 TYR A N 1
ATOM 5048 C CA . TYR A 1 635 ? 115.756 133.977 149.233 1.00 73.07 635 TYR A CA 1
ATOM 5049 C C . TYR A 1 635 ? 115.714 135.460 148.893 1.00 73.07 635 TYR A C 1
ATOM 5050 O O . TYR A 1 635 ? 114.744 136.156 149.224 1.00 73.07 635 TYR A O 1
ATOM 5059 N N . ASN A 1 636 ? 116.758 135.959 148.226 1.00 69.47 636 ASN A N 1
ATOM 5060 C CA . ASN A 1 636 ? 116.750 137.351 147.792 1.00 69.47 636 ASN A CA 1
ATOM 5061 C C . ASN A 1 636 ? 115.595 137.624 146.834 1.00 69.47 636 ASN A C 1
ATOM 5062 O O . ASN A 1 636 ? 114.899 138.637 146.965 1.00 69.47 636 ASN A O 1
ATOM 5067 N N . MET A 1 637 ? 115.366 136.716 145.880 1.00 72.65 637 MET A N 1
ATOM 5068 C CA . MET A 1 637 ? 114.246 136.830 144.952 1.00 72.65 637 MET A CA 1
ATOM 5069 C C . MET A 1 637 ? 112.938 137.001 145.701 1.00 72.65 637 MET A C 1
ATOM 5070 O O . MET A 1 637 ? 112.173 137.939 145.447 1.00 72.65 637 MET A O 1
ATOM 5075 N N . TYR A 1 638 ? 112.666 136.094 146.636 1.00 76.12 638 TYR A N 1
ATOM 5076 C CA . TYR A 1 638 ? 111.338 136.072 147.234 1.00 76.12 638 TYR A CA 1
ATOM 5077 C C . TYR A 1 638 ? 111.150 137.112 148.330 1.00 76.12 638 TYR A C 1
ATOM 5078 O O . TYR A 1 638 ? 110.004 137.449 148.644 1.00 76.12 638 TYR A O 1
ATOM 5087 N N . TYR A 1 639 ? 112.228 137.638 148.920 1.00 85.96 639 TYR A N 1
ATOM 5088 C CA . TYR A 1 639 ? 112.070 138.516 150.073 1.00 85.96 639 TYR A CA 1
ATOM 5089 C C . TYR A 1 639 ? 112.913 139.785 150.060 1.00 85.96 639 TYR A C 1
ATOM 5090 O O . TYR A 1 639 ? 112.679 140.655 150.907 1.00 85.96 639 TYR A O 1
ATOM 5099 N N . SER A 1 640 ? 113.874 139.931 149.148 1.00 73.32 640 SER A N 1
ATOM 5100 C CA . SER A 1 640 ? 114.694 141.135 149.134 1.00 73.32 640 SER A CA 1
ATOM 5101 C C . SER A 1 640 ? 115.002 141.668 147.741 1.00 73.32 640 SER A C 1
ATOM 5102 O O . SER A 1 640 ? 115.766 142.631 147.630 1.00 73.32 640 SER A O 1
ATOM 5105 N N . TYR A 1 641 ? 114.446 141.085 146.685 1.00 69.77 641 TYR A N 1
ATOM 5106 C CA . TYR A 1 641 ? 114.710 141.514 145.314 1.00 69.77 641 TYR A CA 1
ATOM 5107 C C . TYR A 1 641 ? 113.385 141.956 144.703 1.00 69.77 641 TYR A C 1
ATOM 5108 O O . TYR A 1 641 ? 112.534 141.124 144.377 1.00 69.77 641 TYR A O 1
ATOM 5117 N N . ALA A 1 642 ? 113.214 143.266 144.556 1.00 68.55 642 ALA A N 1
ATOM 5118 C CA . ALA A 1 642 ? 111.982 143.795 143.991 1.00 68.55 642 ALA A CA 1
ATOM 5119 C C . ALA A 1 642 ? 111.840 143.331 142.545 1.00 68.55 642 ALA A C 1
ATOM 5120 O O . ALA A 1 642 ? 112.770 143.513 141.747 1.00 68.55 642 ALA A O 1
ATOM 5122 N N . PRO A 1 643 ? 110.716 142.719 142.175 1.00 64.56 643 PRO A N 1
ATOM 5123 C CA . PRO A 1 643 ? 110.567 142.225 140.801 1.00 64.56 643 PRO A CA 1
ATOM 5124 C C . PRO A 1 643 ? 110.644 143.354 139.782 1.00 64.56 643 PRO A C 1
ATOM 5125 O O . PRO A 1 643 ? 110.103 144.442 139.986 1.00 64.56 643 PRO A O 1
ATOM 5129 N N . THR A 1 644 ? 111.326 143.075 138.672 1.00 64.10 644 THR A N 1
ATOM 5130 C CA . THR A 1 644 ? 111.504 144.034 137.590 1.00 64.10 644 THR A CA 1
ATOM 5131 C C . THR A 1 644 ? 111.957 143.273 136.351 1.00 64.10 644 THR A C 1
ATOM 5132 O O . THR A 1 644 ? 112.829 142.405 136.440 1.00 64.10 644 THR A O 1
ATOM 5136 N N . LYS A 1 645 ? 111.368 143.609 135.205 1.00 59.78 645 LYS A N 1
ATOM 5137 C CA . LYS A 1 645 ? 111.653 142.893 133.968 1.00 59.78 645 LYS A CA 1
ATOM 5138 C C . LYS A 1 645 ? 113.115 143.059 133.566 1.00 59.78 645 LYS A C 1
ATOM 5139 O O . LYS A 1 645 ? 113.798 143.998 133.985 1.00 59.78 645 LYS A O 1
ATOM 5145 N N . LEU A 1 646 ? 113.595 142.132 132.742 1.00 54.30 646 LEU A N 1
ATOM 5146 C CA . LEU A 1 646 ? 114.956 142.162 132.223 1.00 54.30 646 LEU A CA 1
ATOM 5147 C C . LEU A 1 646 ? 114.924 142.221 130.702 1.00 54.30 646 LEU A C 1
ATOM 5148 O O . LEU A 1 646 ? 114.137 141.514 130.065 1.00 54.30 646 LEU A O 1
ATOM 5153 N N . ASN A 1 647 ? 115.777 143.068 130.128 1.00 58.62 647 ASN A N 1
ATOM 5154 C CA . ASN A 1 647 ? 115.919 143.131 128.679 1.00 58.62 647 ASN A CA 1
ATOM 5155 C C . ASN A 1 647 ? 116.495 141.821 128.155 1.00 58.62 647 ASN A C 1
ATOM 5156 O O . ASN A 1 647 ? 117.442 141.274 128.730 1.00 58.62 647 ASN A O 1
ATOM 5161 N N . ALA A 1 648 ? 115.922 141.316 127.060 1.00 51.38 648 ALA A N 1
ATOM 5162 C CA . ALA A 1 648 ? 116.333 140.016 126.539 1.00 51.38 648 ALA A CA 1
ATOM 5163 C C . ALA A 1 648 ? 117.762 140.037 126.015 1.00 51.38 648 ALA A C 1
ATOM 5164 O O . ALA A 1 648 ? 118.430 138.994 125.996 1.00 51.38 648 ALA A O 1
ATOM 5166 N N . GLN A 1 649 ? 118.246 141.204 125.584 1.00 51.66 649 GLN A N 1
ATOM 5167 C CA . GLN A 1 649 ? 119.607 141.295 125.069 1.00 51.66 649 GLN A CA 1
ATOM 5168 C C . GLN A 1 649 ? 120.633 140.933 126.133 1.00 51.66 649 GLN A C 1
ATOM 5169 O O . GLN A 1 649 ? 121.673 140.343 125.818 1.00 51.66 649 GLN A O 1
ATOM 5175 N N . ILE A 1 650 ? 120.353 141.264 127.396 1.00 51.30 650 ILE A N 1
ATOM 5176 C CA . ILE A 1 650 ? 121.286 140.949 128.474 1.00 51.30 650 ILE A CA 1
ATOM 5177 C C . ILE A 1 650 ? 121.498 139.445 128.566 1.00 51.30 650 ILE A C 1
ATOM 5178 O O . ILE A 1 650 ? 122.631 138.964 128.662 1.00 51.30 650 ILE A O 1
ATOM 5183 N N . HIS A 1 651 ? 120.410 138.677 128.512 1.00 51.14 651 HIS A N 1
ATOM 5184 C CA . HIS A 1 651 ? 120.534 137.225 128.599 1.00 51.14 651 HIS A CA 1
ATOM 5185 C C . HIS A 1 651 ? 121.127 136.642 127.322 1.00 51.14 651 HIS A C 1
ATOM 5186 O O . HIS A 1 651 ? 121.933 135.700 127.375 1.00 51.14 651 HIS A O 1
ATOM 5193 N N . MET A 1 652 ? 120.738 137.183 126.164 1.00 49.96 652 MET A N 1
ATOM 5194 C CA . MET A 1 652 ? 121.293 136.700 124.906 1.00 49.96 652 MET A CA 1
ATOM 5195 C C . MET A 1 652 ? 122.789 136.955 124.807 1.00 49.96 652 MET A C 1
ATOM 5196 O O . MET A 1 652 ? 123.481 136.246 124.069 1.00 49.96 652 MET A O 1
ATOM 5201 N N . ALA A 1 653 ? 123.301 137.949 125.531 1.00 45.67 653 ALA A N 1
ATOM 5202 C CA . ALA A 1 653 ? 124.741 138.150 125.622 1.00 45.67 653 ALA A CA 1
ATOM 5203 C C . ALA A 1 653 ? 125.374 137.329 126.736 1.00 45.67 653 ALA A C 1
ATOM 5204 O O . ALA A 1 653 ? 126.523 136.895 126.598 1.00 45.67 653 ALA A O 1
ATOM 5206 N N . ALA A 1 654 ? 124.650 137.110 127.836 1.00 46.22 654 ALA A N 1
ATOM 5207 C CA . ALA A 1 654 ? 125.192 136.331 128.943 1.00 46.22 654 ALA A CA 1
ATOM 5208 C C . ALA A 1 654 ? 125.446 134.890 128.529 1.00 46.22 654 ALA A C 1
ATOM 5209 O O . ALA A 1 654 ? 126.453 134.292 128.925 1.00 46.22 654 ALA A O 1
ATOM 5211 N N . VAL A 1 655 ? 124.542 134.311 127.737 1.00 41.59 655 VAL A N 1
ATOM 5212 C CA . VAL A 1 655 ? 124.796 132.967 127.221 1.00 41.59 655 VAL A CA 1
ATOM 5213 C C . VAL A 1 655 ? 126.042 132.955 126.347 1.00 41.59 655 VAL A C 1
ATOM 5214 O O . VAL A 1 655 ? 126.810 131.982 126.353 1.00 41.59 655 VAL A O 1
ATOM 5218 N N . TYR A 1 656 ? 126.266 134.027 125.583 1.00 43.42 656 TYR A N 1
ATOM 5219 C CA . TYR A 1 656 ? 127.460 134.105 124.747 1.00 43.42 656 TYR A CA 1
ATOM 5220 C C . TYR A 1 656 ? 128.725 134.165 125.595 1.00 43.42 656 TYR A C 1
ATOM 5221 O O . TYR A 1 656 ? 129.723 133.510 125.276 1.00 43.42 656 TYR A O 1
ATOM 5230 N N . GLN A 1 657 ? 128.702 134.934 126.685 1.00 42.06 657 GLN A N 1
ATOM 5231 C CA . GLN A 1 657 ? 129.847 134.923 127.594 1.00 42.06 657 GLN A CA 1
ATOM 5232 C C . GLN A 1 657 ? 130.044 133.542 128.205 1.00 42.06 657 GLN A C 1
ATOM 5233 O O . GLN A 1 657 ? 131.180 133.083 128.372 1.00 42.06 657 GLN A O 1
ATOM 5239 N N . ALA A 1 658 ? 128.947 132.865 128.544 1.00 39.22 658 ALA A N 1
ATOM 5240 C CA . ALA A 1 658 ? 129.052 131.536 129.137 1.00 39.22 658 ALA A CA 1
ATOM 5241 C C . ALA A 1 658 ? 129.730 130.561 128.185 1.00 39.22 658 ALA A C 1
ATOM 5242 O O . ALA A 1 658 ? 130.611 129.793 128.589 1.00 39.22 658 ALA A O 1
ATOM 5244 N N . ILE A 1 659 ? 129.335 130.575 126.910 1.00 38.39 659 ILE A N 1
ATOM 5245 C CA . ILE A 1 659 ? 129.951 129.650 125.961 1.00 38.39 659 ILE A CA 1
ATOM 5246 C C . ILE A 1 659 ? 131.386 130.072 125.660 1.00 38.39 659 ILE A C 1
ATOM 5247 O O . ILE A 1 659 ? 132.261 129.226 125.437 1.00 38.39 659 ILE A O 1
ATOM 5252 N N . PHE A 1 660 ? 131.663 131.379 125.666 1.00 40.43 660 PHE A N 1
ATOM 5253 C CA . PHE A 1 660 ? 133.015 131.842 125.374 1.00 40.43 660 PHE A CA 1
ATOM 5254 C C . PHE A 1 660 ? 133.976 131.646 126.541 1.00 40.43 660 PHE A C 1
ATOM 5255 O O . PHE A 1 660 ? 135.191 131.750 126.345 1.00 40.43 660 PHE A O 1
ATOM 5263 N N . ALA A 1 661 ? 133.465 131.389 127.744 1.00 38.53 661 ALA A N 1
ATOM 5264 C CA . ALA A 1 661 ? 134.344 131.254 128.906 1.00 38.53 661 ALA A CA 1
ATOM 5265 C C . ALA A 1 661 ? 135.387 130.148 128.769 1.00 38.53 661 ALA A C 1
ATOM 5266 O O . ALA A 1 661 ? 136.556 130.397 129.112 1.00 38.53 661 ALA A O 1
ATOM 5268 N N . PRO A 1 662 ? 135.067 128.933 128.304 1.00 36.03 662 PRO A N 1
ATOM 5269 C CA . PRO A 1 662 ? 136.113 127.901 128.194 1.00 36.03 662 PRO A CA 1
ATOM 5270 C C . PRO A 1 662 ? 137.220 128.226 127.202 1.00 36.03 662 PRO A C 1
ATOM 5271 O O . PRO A 1 662 ? 138.238 127.521 127.197 1.00 36.03 662 PRO A O 1
ATOM 5275 N N . LEU A 1 663 ? 137.059 129.240 126.349 1.00 40.91 663 LEU A N 1
ATOM 5276 C CA . LEU A 1 663 ? 138.209 129.702 125.580 1.00 40.91 663 LEU A CA 1
ATOM 5277 C C . LEU A 1 663 ? 139.312 130.216 126.493 1.00 40.91 663 LEU A C 1
ATOM 5278 O O . LEU A 1 663 ? 140.491 130.125 126.144 1.00 40.91 663 LEU A O 1
ATOM 5283 N N . LEU A 1 664 ? 138.959 130.735 127.673 1.00 38.85 664 LEU A N 1
ATOM 5284 C CA . LEU A 1 664 ? 139.983 131.081 128.655 1.00 38.85 664 LEU A CA 1
ATOM 5285 C C . LEU A 1 664 ? 140.746 129.842 129.110 1.00 38.85 664 LEU A C 1
ATOM 5286 O O . LEU A 1 664 ? 141.978 129.865 129.221 1.00 38.85 664 LEU A O 1
ATOM 5291 N N . GLY A 1 665 ? 140.031 128.746 129.367 1.00 39.99 665 GLY A N 1
ATOM 5292 C CA . GLY A 1 665 ? 140.701 127.515 129.754 1.00 39.99 665 GLY A CA 1
ATOM 5293 C C . GLY A 1 665 ? 141.575 126.958 128.648 1.00 39.99 665 GLY A C 1
ATOM 5294 O O . GLY A 1 665 ? 142.678 126.469 128.899 1.00 39.99 665 GLY A O 1
ATOM 5295 N N . LEU A 1 666 ? 141.092 127.025 127.409 1.00 41.95 666 LEU A N 1
ATOM 5296 C CA . LEU A 1 666 ? 141.894 126.556 126.283 1.00 41.95 666 LEU A CA 1
ATOM 5297 C C . LEU A 1 666 ? 143.123 127.436 126.079 1.00 41.95 666 LEU A C 1
ATOM 5298 O O . LEU A 1 666 ? 144.201 126.939 125.729 1.00 41.95 666 LEU A O 1
ATOM 5303 N N . PHE A 1 667 ? 142.980 128.745 126.295 1.00 41.25 667 PHE A N 1
ATOM 5304 C CA . PHE A 1 667 ? 144.128 129.641 126.235 1.00 41.25 667 PHE A CA 1
ATOM 5305 C C . PHE A 1 667 ? 145.142 129.297 127.315 1.00 41.25 667 PHE A C 1
ATOM 5306 O O . PHE A 1 667 ? 146.353 129.325 127.071 1.00 41.25 667 PHE A O 1
ATOM 5314 N N . TRP A 1 668 ? 144.667 128.971 128.518 1.00 41.87 668 TRP A N 1
ATOM 5315 C CA . TRP A 1 668 ? 145.590 128.568 129.574 1.00 41.87 668 TRP A CA 1
ATOM 5316 C C . TRP A 1 668 ? 146.275 127.253 129.233 1.00 41.87 668 TRP A C 1
ATOM 5317 O O . TRP A 1 668 ? 147.452 127.058 129.553 1.00 41.87 668 TRP A O 1
ATOM 5328 N N . MET A 1 669 ? 145.554 126.337 128.586 1.00 43.17 669 MET A N 1
ATOM 5329 C CA . MET A 1 669 ? 146.172 125.087 128.157 1.00 43.17 669 MET A CA 1
ATOM 5330 C C . MET A 1 669 ? 147.252 125.336 127.111 1.00 43.17 669 MET A C 1
ATOM 5331 O O . MET A 1 669 ? 148.315 124.708 127.145 1.00 43.17 669 MET A O 1
ATOM 5336 N N . LEU A 1 670 ? 146.994 126.247 126.171 1.00 43.79 670 LEU A N 1
ATOM 5337 C CA . LEU A 1 670 ? 148.022 126.623 125.202 1.00 43.79 670 LEU A CA 1
ATOM 5338 C C . LEU A 1 670 ? 149.225 127.247 125.897 1.00 43.79 670 LEU A C 1
ATOM 5339 O O . LEU A 1 670 ? 150.379 126.956 125.555 1.00 43.79 670 LEU A O 1
ATOM 5344 N N . PHE A 1 671 ? 148.967 128.025 126.924 1.00 42.38 671 PHE A N 1
ATOM 5345 C CA . PHE A 1 671 ? 150.054 128.730 127.630 1.00 42.38 671 PHE A CA 1
ATOM 5346 C C . PHE A 1 671 ? 150.898 127.649 128.257 1.00 42.38 671 PHE A C 1
ATOM 5347 O O . PHE A 1 671 ? 152.125 127.678 128.112 1.00 42.38 671 PHE A O 1
ATOM 5355 N N . PHE A 1 672 ? 150.273 126.592 128.762 1.00 43.57 672 PHE A N 1
ATOM 5356 C CA . PHE A 1 672 ? 151.055 125.590 129.523 1.00 43.57 672 PHE A CA 1
ATOM 5357 C C . PHE A 1 672 ? 151.767 124.688 128.551 1.00 43.57 672 PHE A C 1
ATOM 5358 O O . PHE A 1 672 ? 152.819 124.133 128.871 1.00 43.57 672 PHE A O 1
ATOM 5366 N N . SER A 1 673 ? 151.179 124.527 127.394 1.00 43.92 673 SER A N 1
ATOM 5367 C CA . SER A 1 673 ? 151.902 123.763 126.385 1.00 43.92 673 SER A CA 1
ATOM 5368 C C . SER A 1 673 ? 153.188 124.477 125.992 1.00 43.92 673 SER A C 1
ATOM 5369 O O . SER A 1 673 ? 154.281 123.906 126.093 1.00 43.92 673 SER A O 1
ATOM 5372 N N . ILE A 1 674 ? 153.078 125.754 125.613 1.00 44.19 674 ILE A N 1
ATOM 5373 C CA . ILE A 1 674 ? 154.249 126.504 125.158 1.00 44.19 674 ILE A CA 1
ATOM 5374 C C . ILE A 1 674 ? 155.309 126.586 126.250 1.00 44.19 674 ILE A C 1
ATOM 5375 O O . ILE A 1 674 ? 156.498 126.359 125.992 1.00 44.19 674 ILE A O 1
ATOM 5380 N N . LEU A 1 675 ? 154.913 126.898 127.485 1.00 42.92 675 LEU A N 1
ATOM 5381 C CA . LEU A 1 675 ? 155.955 126.992 128.504 1.00 42.92 675 LEU A CA 1
ATOM 5382 C C . LEU A 1 675 ? 156.499 125.628 128.913 1.00 42.92 675 LEU A C 1
ATOM 5383 O O . LEU A 1 675 ? 157.679 125.338 128.695 1.00 42.92 675 LEU A O 1
ATOM 5388 N N . ARG A 1 676 ? 155.652 124.784 129.499 1.00 46.83 676 ARG A N 1
ATOM 5389 C CA . ARG A 1 676 ? 156.141 123.563 130.126 1.00 46.83 676 ARG A CA 1
ATOM 5390 C C . ARG A 1 676 ? 156.598 122.541 129.092 1.00 46.83 676 ARG A C 1
ATOM 5391 O O . ARG A 1 676 ? 157.678 121.954 129.225 1.00 46.83 676 ARG A O 1
ATOM 5399 N N . VAL A 1 677 ? 155.795 122.310 128.052 1.00 42.59 677 VAL A N 1
ATOM 540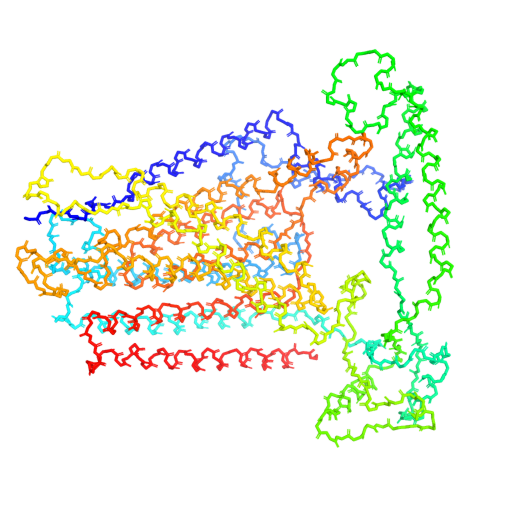0 C CA . VAL A 1 677 ? 156.064 121.177 127.174 1.00 42.59 677 VAL A CA 1
ATOM 5401 C C . VAL A 1 677 ? 157.071 121.550 126.095 1.00 42.59 677 VAL A C 1
ATOM 5402 O O . VAL A 1 677 ? 158.044 120.826 125.855 1.00 42.59 677 VAL A O 1
ATOM 5406 N N . GLY A 1 678 ? 156.859 122.677 125.432 1.00 43.96 678 GLY A N 1
ATOM 5407 C CA . GLY A 1 678 ? 157.713 123.117 124.355 1.00 43.96 678 GLY A CA 1
ATOM 5408 C C . GLY A 1 678 ? 156.896 123.818 123.295 1.00 43.96 678 GLY A C 1
ATOM 5409 O O . GLY A 1 678 ? 155.806 124.318 123.563 1.00 43.96 678 GLY A O 1
ATOM 5410 N N . SER A 1 679 ? 157.431 123.853 122.076 1.00 38.33 679 SER A N 1
ATOM 5411 C CA . SER A 1 679 ? 156.757 124.493 120.954 1.00 38.33 679 SER A CA 1
ATOM 5412 C C . SER A 1 679 ? 156.354 123.492 119.879 1.00 38.33 679 SER A C 1
ATOM 5413 O O . SER A 1 679 ? 155.176 123.402 119.525 1.00 38.33 679 SER A O 1
ATOM 5416 N N . LEU A 1 680 ? 157.306 122.726 119.353 1.00 36.86 680 LEU A N 1
ATOM 5417 C CA . LEU A 1 680 ? 157.027 121.797 118.266 1.00 36.86 680 LEU A CA 1
ATOM 5418 C C . LEU A 1 680 ? 156.512 120.450 118.753 1.00 36.86 680 LEU A C 1
ATOM 5419 O O . LEU A 1 680 ? 156.227 119.581 117.922 1.00 36.86 680 LEU A O 1
ATOM 5424 N N . HIS A 1 681 ? 156.400 120.252 120.065 1.00 37.76 681 HIS A N 1
ATOM 5425 C CA . HIS A 1 681 ? 155.835 119.015 120.587 1.00 37.76 681 HIS A CA 1
ATOM 5426 C C . HIS A 1 681 ? 154.407 118.849 120.086 1.00 37.76 681 HIS A C 1
ATOM 5427 O O . HIS A 1 681 ? 153.643 119.814 120.011 1.00 37.76 681 HIS A O 1
ATOM 5434 N N . SER A 1 682 ? 154.052 117.611 119.732 1.00 38.73 682 SER A N 1
ATOM 5435 C CA . SER A 1 682 ? 152.771 117.367 119.076 1.00 38.73 682 SER A CA 1
ATOM 5436 C C . SER A 1 682 ? 151.595 117.777 119.952 1.00 38.73 682 SER A C 1
ATOM 5437 O O . SER A 1 682 ? 150.542 118.160 119.431 1.00 38.73 682 SER A O 1
ATOM 5440 N N . ILE A 1 683 ? 151.749 117.713 121.275 1.00 39.34 683 ILE A N 1
ATOM 5441 C CA . ILE A 1 683 ? 150.662 118.139 122.150 1.00 39.34 683 ILE A CA 1
ATOM 5442 C C . ILE A 1 683 ? 150.482 119.651 122.111 1.00 39.34 683 ILE A C 1
ATOM 5443 O O . ILE A 1 683 ? 149.358 120.149 122.239 1.00 39.34 683 ILE A O 1
ATOM 5448 N N . THR A 1 684 ? 151.588 120.360 122.026 1.00 40.28 684 THR A N 1
ATOM 5449 C CA . THR A 1 684 ? 151.382 121.815 122.078 1.00 40.28 684 THR A CA 1
ATOM 5450 C C . THR A 1 684 ? 150.421 122.173 120.959 1.00 40.28 684 THR A C 1
ATOM 5451 O O . THR A 1 684 ? 149.809 123.248 121.047 1.00 40.28 684 THR A O 1
ATOM 5455 N N . LEU A 1 685 ? 150.251 121.281 119.979 1.00 39.53 685 LEU A N 1
ATOM 5456 C CA . LEU A 1 685 ? 149.457 121.657 118.786 1.00 39.53 685 LEU A CA 1
ATOM 5457 C C . LEU A 1 685 ? 147.993 121.345 118.993 1.00 39.53 685 LEU A C 1
ATOM 5458 O O . LEU A 1 685 ? 147.210 121.956 118.302 1.00 39.53 685 LEU A O 1
ATOM 5463 N N . PHE A 1 686 ? 147.634 120.390 119.844 1.00 41.29 686 PHE A N 1
ATOM 5464 C CA . PHE A 1 686 ? 146.174 120.182 120.046 1.00 41.29 686 PHE A CA 1
ATOM 5465 C C . PHE A 1 686 ? 145.679 121.392 120.811 1.00 41.29 686 PHE A C 1
ATOM 5466 O O . PHE A 1 686 ? 144.697 121.997 120.442 1.00 41.29 686 PHE A O 1
ATOM 5474 N N . SER A 1 687 ? 146.364 121.703 121.885 1.00 40.13 687 SER A N 1
ATOM 5475 C CA . SER A 1 687 ? 145.986 122.942 122.546 1.00 40.13 687 SER A CA 1
ATOM 5476 C C . SER A 1 687 ? 146.091 123.935 121.418 1.00 40.13 687 SER A C 1
ATOM 5477 O O . SER A 1 687 ? 145.149 124.734 121.244 1.00 40.13 687 SER A O 1
ATOM 5480 N N . MET A 1 688 ? 147.155 123.914 120.616 1.00 44.95 688 MET A N 1
ATOM 5481 C CA . MET A 1 688 ? 147.230 124.964 119.564 1.00 44.95 688 MET A CA 1
ATOM 5482 C C . MET A 1 688 ? 146.014 124.856 118.633 1.00 44.95 688 MET A C 1
ATOM 5483 O O . MET A 1 688 ? 145.496 125.914 118.225 1.00 44.95 688 MET A O 1
ATOM 5488 N N . SER A 1 689 ? 145.554 123.637 118.338 1.00 44.91 689 SER A N 1
ATOM 5489 C CA . SER A 1 689 ? 144.451 123.438 117.358 1.00 44.91 689 SER A CA 1
ATOM 5490 C C . SER A 1 689 ? 143.088 123.734 117.989 1.00 44.91 689 SER A C 1
ATOM 5491 O O . SER A 1 689 ? 142.314 124.488 117.379 1.00 44.91 689 SER A O 1
ATOM 5494 N N . SER A 1 690 ? 142.790 123.059 119.103 1.00 43.99 690 SER A N 1
ATOM 5495 C CA . SER A 1 690 ? 141.490 123.259 119.789 1.00 43.99 690 SER A CA 1
ATOM 5496 C C . SER A 1 690 ? 141.257 124.761 119.938 1.00 43.99 690 SER A C 1
ATOM 5497 O O . SER A 1 690 ? 140.217 125.240 119.478 1.00 43.99 690 SER A O 1
ATOM 5500 N N . LEU A 1 691 ? 142.223 125.472 120.521 1.00 43.34 691 LEU A N 1
ATOM 5501 C CA . LEU A 1 691 ? 142.088 126.946 120.648 1.00 43.34 691 LEU A CA 1
ATOM 5502 C C . LEU A 1 691 ? 141.660 127.533 119.296 1.00 43.34 691 LEU A C 1
ATOM 5503 O O . LEU A 1 691 ? 140.933 128.545 119.311 1.00 43.34 691 LEU A O 1
ATOM 5508 N N . ILE A 1 692 ? 142.068 126.928 118.173 1.00 44.35 692 ILE A N 1
ATOM 5509 C CA . ILE A 1 692 ? 141.593 127.484 116.905 1.00 44.35 692 ILE A CA 1
ATOM 5510 C C . ILE A 1 692 ? 140.202 126.950 116.580 1.00 44.35 692 ILE A C 1
ATOM 5511 O O . ILE A 1 692 ? 139.288 127.706 116.219 1.00 44.35 692 ILE A O 1
ATOM 5516 N N . ILE A 1 693 ? 140.020 125.635 116.714 1.00 40.63 693 ILE A N 1
ATOM 5517 C CA . ILE A 1 693 ? 138.718 125.026 116.473 1.00 40.63 693 ILE A CA 1
ATOM 5518 C C . ILE A 1 693 ? 137.698 125.548 117.474 1.00 40.63 693 ILE A C 1
ATOM 5519 O O . ILE A 1 693 ? 136.534 125.772 117.133 1.00 40.63 693 ILE A O 1
ATOM 5524 N N . SER A 1 694 ? 138.120 125.764 118.721 1.00 42.58 694 SER A N 1
ATOM 5525 C CA . SER A 1 694 ? 137.207 126.277 119.733 1.00 42.58 694 SER A CA 1
ATOM 5526 C C . SER A 1 694 ? 136.735 127.680 119.387 1.00 42.58 694 SER A C 1
ATOM 5527 O O . SER A 1 694 ? 135.553 127.996 119.543 1.00 42.58 694 SER A O 1
ATOM 5530 N N . VAL A 1 695 ? 137.638 128.535 118.907 1.00 42.00 695 VAL A N 1
ATOM 5531 C CA . VAL A 1 695 ? 137.236 129.898 118.574 1.00 42.00 695 VAL A CA 1
ATOM 5532 C C . VAL A 1 695 ? 136.348 129.908 117.331 1.00 42.00 695 VAL A C 1
ATOM 5533 O O . VAL A 1 695 ? 135.364 130.658 117.264 1.00 42.00 695 VAL A O 1
ATOM 5537 N N . VAL A 1 696 ? 136.649 129.057 116.343 1.00 43.03 696 VAL A N 1
ATOM 5538 C CA . VAL A 1 696 ? 135.810 129.023 115.147 1.00 43.03 696 VAL A CA 1
ATOM 5539 C C . VAL A 1 696 ? 134.434 128.450 115.475 1.00 43.03 696 VAL A C 1
ATOM 5540 O O . VAL A 1 696 ? 133.413 128.920 114.959 1.00 43.03 696 VAL A O 1
ATOM 5544 N N . ILE A 1 697 ? 134.375 127.457 116.367 1.00 40.25 697 ILE A N 1
ATOM 5545 C CA . ILE A 1 697 ? 133.100 126.888 116.781 1.00 40.25 697 ILE A CA 1
ATOM 5546 C C . ILE A 1 697 ? 132.323 127.874 117.640 1.00 40.25 697 ILE A C 1
ATOM 5547 O O . ILE A 1 697 ? 131.093 127.935 117.564 1.00 40.25 697 ILE A O 1
ATOM 5552 N N . ALA A 1 698 ? 133.013 128.662 118.467 1.00 40.63 698 ALA A N 1
ATOM 5553 C CA . ALA A 1 698 ? 132.336 129.694 119.242 1.00 40.63 698 ALA A CA 1
ATOM 5554 C C . ALA A 1 698 ? 131.732 130.753 118.333 1.00 40.63 698 ALA A C 1
ATOM 5555 O O . ALA A 1 698 ? 130.599 131.197 118.552 1.00 40.63 698 ALA A O 1
ATOM 5557 N N . PHE A 1 699 ? 132.472 131.170 117.303 1.00 43.50 699 PHE A N 1
ATOM 5558 C CA . PHE A 1 699 ? 131.917 132.119 116.343 1.00 43.50 699 PHE A CA 1
ATOM 5559 C C . PHE A 1 699 ? 130.739 131.513 115.588 1.00 43.50 699 PHE A C 1
ATOM 5560 O O . PHE A 1 699 ? 129.737 132.195 115.328 1.00 43.50 699 PHE A O 1
ATOM 5568 N N . SER A 1 700 ? 130.842 130.232 115.225 1.00 44.94 700 SER A N 1
ATOM 5569 C CA . SER A 1 700 ? 129.729 129.561 114.564 1.00 44.94 700 SER A CA 1
ATOM 5570 C C . SER A 1 700 ? 128.502 129.519 115.463 1.00 44.94 700 SER A C 1
ATOM 5571 O O . SER A 1 700 ? 127.384 129.780 115.012 1.00 44.94 700 SER A O 1
ATOM 5574 N N . GLY A 1 701 ? 128.693 129.205 116.743 1.00 47.42 701 GLY A N 1
ATOM 5575 C CA . GLY A 1 701 ? 127.572 129.187 117.666 1.00 47.42 701 GLY A CA 1
ATOM 5576 C C . GLY A 1 701 ? 126.966 130.562 117.865 1.00 47.42 701 GLY A C 1
ATOM 5577 O O . GLY A 1 701 ? 125.746 130.703 117.974 1.00 47.42 701 GLY A O 1
ATOM 5578 N N . VAL A 1 702 ? 127.806 131.595 117.899 1.00 46.47 702 VAL A N 1
ATOM 5579 C CA . VAL A 1 702 ? 127.300 132.953 118.063 1.00 46.47 702 VAL A CA 1
ATOM 5580 C C . VAL A 1 702 ? 126.450 133.355 116.864 1.00 46.47 702 VAL A C 1
ATOM 5581 O O . VAL A 1 702 ? 125.314 133.827 117.018 1.00 46.47 702 VAL A O 1
ATOM 5585 N N . PHE A 1 703 ? 126.971 133.161 115.648 1.00 53.00 703 PHE A N 1
ATOM 5586 C CA . PHE A 1 703 ? 126.191 133.589 114.492 1.00 53.00 703 PHE A CA 1
ATOM 5587 C C . PHE A 1 703 ? 124.982 132.686 114.290 1.00 53.00 703 PHE A C 1
ATOM 5588 O O . PHE A 1 703 ? 123.965 133.132 113.754 1.00 53.00 703 PHE A O 1
ATOM 5596 N N . LEU A 1 704 ? 125.049 131.437 114.759 1.00 52.41 704 LEU A N 1
ATOM 5597 C CA . LEU A 1 704 ? 123.862 130.593 114.775 1.00 52.41 704 LEU A CA 1
ATOM 5598 C C . LEU A 1 704 ? 122.826 131.115 115.760 1.00 52.41 704 LEU A C 1
ATOM 5599 O O . LEU A 1 704 ? 121.624 131.005 115.507 1.00 52.41 704 LEU A O 1
ATOM 5604 N N . GLY A 1 705 ? 123.270 131.676 116.886 1.00 54.73 705 GLY A N 1
ATOM 5605 C CA . GLY A 1 705 ? 122.333 132.297 117.808 1.00 54.73 705 GLY A CA 1
ATOM 5606 C C . GLY A 1 705 ? 121.646 133.510 117.210 1.00 54.73 705 GLY A C 1
ATOM 5607 O O . GLY A 1 705 ? 120.431 133.681 117.353 1.00 54.73 705 GLY A O 1
ATOM 5608 N N . LYS A 1 706 ? 122.411 134.367 116.529 1.00 54.93 706 LYS A N 1
ATOM 5609 C CA . LYS A 1 706 ? 121.782 135.474 115.805 1.00 54.93 706 LYS A CA 1
ATOM 5610 C C . LYS A 1 706 ? 120.848 134.968 114.708 1.00 54.93 706 LYS A C 1
ATOM 5611 O O . LYS A 1 706 ? 119.795 135.566 114.460 1.00 54.93 706 LYS A O 1
ATOM 5617 N N . LEU A 1 707 ? 121.212 133.873 114.036 1.00 59.60 707 LEU A N 1
ATOM 5618 C CA . LEU A 1 707 ? 120.332 133.310 113.016 1.00 59.60 707 LEU A CA 1
ATOM 5619 C C . LEU A 1 707 ? 119.029 132.806 113.625 1.00 59.60 707 LEU A C 1
ATOM 5620 O O . LEU A 1 707 ? 117.949 133.019 113.062 1.00 59.60 707 LEU A O 1
ATOM 5625 N N . ARG A 1 708 ? 119.111 132.133 114.773 1.00 64.16 708 ARG A N 1
ATOM 5626 C CA . ARG A 1 708 ? 117.906 131.669 115.451 1.00 64.16 708 ARG A CA 1
ATOM 5627 C C . ARG A 1 708 ? 117.060 132.837 115.936 1.00 64.16 708 ARG A C 1
ATOM 5628 O O . ARG A 1 708 ? 115.828 132.754 115.921 1.00 64.16 708 ARG A O 1
ATOM 5636 N N . ILE A 1 709 ? 117.698 133.926 116.367 1.00 64.87 709 ILE A N 1
ATOM 5637 C CA . ILE A 1 709 ? 116.953 135.135 116.712 1.00 64.87 709 ILE A CA 1
ATOM 5638 C C . ILE A 1 709 ? 116.230 135.680 115.485 1.00 64.87 709 ILE A C 1
ATOM 5639 O O . ILE A 1 709 ? 115.063 136.087 115.559 1.00 64.87 709 ILE A O 1
ATOM 5644 N N . ALA A 1 710 ? 116.910 135.691 114.337 1.00 67.65 710 ALA A N 1
ATOM 5645 C CA . ALA A 1 710 ? 116.282 136.156 113.103 1.00 67.65 710 ALA A CA 1
ATOM 5646 C C . ALA A 1 710 ? 115.084 135.290 112.735 1.00 67.65 710 ALA A C 1
ATOM 5647 O O . ALA A 1 710 ? 114.057 135.802 112.273 1.00 67.65 710 ALA A O 1
ATOM 5649 N N . GLN A 1 711 ? 115.202 133.973 112.916 1.00 68.73 711 GLN A N 1
ATOM 5650 C CA . GLN A 1 711 ? 114.057 133.093 112.686 1.00 68.73 711 GLN A CA 1
ATOM 5651 C C . GLN A 1 711 ? 112.920 133.408 113.652 1.00 68.73 711 GLN A C 1
ATOM 5652 O O . GLN A 1 711 ? 111.768 133.581 113.239 1.00 68.73 711 GLN A O 1
ATOM 5658 N N . ARG A 1 712 ? 113.224 133.486 114.945 1.00 69.84 712 ARG A N 1
ATOM 5659 C CA . ARG A 1 712 ? 112.231 133.844 115.957 1.00 69.84 712 ARG A CA 1
ATOM 5660 C C . ARG A 1 712 ? 112.223 135.347 116.216 1.00 69.84 712 ARG A C 1
ATOM 5661 O O . ARG A 1 712 ? 112.255 135.807 117.357 1.00 69.84 712 ARG A O 1
ATOM 5669 N N . TYR A 1 713 ? 112.180 136.126 115.140 1.00 84.75 713 TYR A N 1
ATOM 5670 C CA . TYR A 1 713 ? 112.104 137.580 115.212 1.00 84.75 713 TYR A CA 1
ATOM 5671 C C . TYR A 1 713 ? 110.742 138.128 114.824 1.00 84.75 713 TYR A C 1
ATOM 5672 O O . TYR A 1 713 ? 110.288 139.112 115.413 1.00 84.75 713 TYR A O 1
ATOM 5681 N N . GLU A 1 714 ? 110.079 137.516 113.848 1.00 92.40 714 GLU A N 1
ATOM 5682 C CA . GLU A 1 714 ? 108.764 137.967 113.405 1.00 92.40 714 GLU A CA 1
ATOM 5683 C C . GLU A 1 714 ? 107.653 137.205 114.120 1.00 92.40 714 GLU A C 1
ATOM 5684 O O . GLU A 1 714 ? 107.401 136.036 113.828 1.00 92.40 714 GLU A O 1
#

Foldseek 3Di:
DDFFADFPACVVVLVVVLVVLLVVLLVVVLCCCVPVPPPQFLLLCLQPVPLVCNLPDDDDPCNDDPCPVVVLPPQPDDSPRQFPPPPPAPPHDCCPAFHCQVVLVVLVLVLVLVLLVVVCPCLVPPLQVVQLPAPQDDPRGHLQSRFQLRDDLPDPCLVVLLVVLLVSLVVLLVSLVVSLVPCLDDQQLDLAQKKKKFPWDPVCPDCVLVQQWLCQLDPPWHWPDKFFAWQCLVLVVLVVQLVLLVLLLVVQVVVCVPPRWDKDFPDLCPVVDPDPDCVVTPIDTRNVVSVVSSVVSVVVSVVVVVCRSVGTHRMMMIGIDDSVVVVVLQVQQVCLVVPDDGGGGPCCVSRVSSPIRMDHDHDVVQDDSNLQVLDDPVPPVVVVVVVVVLLVVLCVQLVCLQCQLPATDVPDPDPPPDDDDSCSNAQVSLVSLLVSLLCQLVVLLVVLVVNSDRTVLVSLLCSLVVNLVSLLCSLPDVSQVVLLPSQDPDPQHDQPRPVVDRSLRHSLDCSSSRPSRNLSNLLSSLSNVLSVCLVDVCVVVLVVVCVVRVDSVSVVVVCSNVVQDADPVSSVLSVLLNLLLNCLQRCSRNVVSSVSNSVSSVVSCSRVVCCSSRRHRRDDDDVVSVLVSSLSSSCSNLNNLVSSLSSCCRPNHDPPPSNVSSVVSNVVSVVVSVVSNVVSVVVCVVSND

Secondary structure (DSSP, 8-state):
--SS--TTTTHHHHHHHHHHHHHHHHHHHHHHHHHS-SHHHHHHHHHTS-GGGSSS----TT-S--SHHHHHTTS--SSSTTTSSS---TT-SSHHHH-HHHHHHHHHHHHHHHHHHHHHTHHHHTHHHHHHT--SS-SS-SSSSSSTTSS-SSSSSHHHHHHHHHHHHHHHHHHHHHHHTT------S---SEEEE-S--TT---HHHHHHHHHHHSTT--EEEEEEEE--HHHHHHHHHHHHHHHHHHHHHHHHHHH---EEE--GGGTT-----TTTS-EEEHHHHHHHHHHHHHHHHHHHHHHHTT-EEEEEEEEES-HHHHHHHHHHHTTGGGT------TTHHHH-TTT--EEEPPPTTT--TTTTT---SSTTTHHHHHHHHHHHHHHHHHHHHHHTT-----SSS-TTS----HIIIIIHHHHHHHHHHHHHHHHHHHHHHHH--S-HHHHHHHHHHHHHHHHHIIIIIHHHHTTT-S---SSS-STT--TT--TT--SSS-SSSS-HHHHHHHHHIIIIIHHHHHTTTHHHHHHHHHHHS---THHHHHHHHT-S-B--HHHHHHHHHHHHHHHHHHTTT-TTHHHHHHHHHHHHHHHHHHHHHHTSB-----HHHHHHHHHHHHHTHHHHHHHHHHHIIIII-SSSHHHHHHHHHHHHHHHHHHHHHHHHHHHHHHTT-

Sequence (689 aa):
TVLQGQPFGGIPTVLVLNIILWVFVVLLYSFLRKAAWDYGRLALLIHNDSLTSLIYGEQSEKSSPSEVSLEAERRDRGFSSWFFNSLTMRDRDLINKCGDDARIYITFQYHLIIFVLILCIPSLGIILPVNYIGTVLDWNSHFGRTTIVNVSTESKFLWLHSLFAFLYFLINLAFMGHHCLGFVPKKSLHFTRTLMITYVPTEIQDPEIISKHFHEAYPGCVVTRVHFCYDVRNLIDLDDQRRHAMRGRLYYTAKAKKTGKVMIKTHPCSRLCFCKCWTCFKEVDAEQYYSELEEQLTDEFNAELNRVQLKRLDLIFVTFQDARTVRRIYDDYKYIHCGRHPKQSSVTTIVKNYHWRVAHAPHPKDIIWKHLSIRRFSWWTRFIAINTFLFFLFFFLTTPAIIINTIDIYNVTRPIEKLQSPIVTQFFPSVLLWAFTVTMPLLVYLSAFLEAHWTRSSQNLIIVHKCYIFLVFMVVILPSMGLTSLHVFLRWLFDIYYLEHATIRFQCVFLPDNGAFFINYVITAALLGTGMELMRLGSLCTYCTRLFLSKSEPERVHIRKNQATDFQFGREYAWMLNVFSVVMAYSITCPIIVPFGLLYLCMKHITDRYNMYYSYAPTKLNAQIHMAAVYQAIFAPLLGLFWMLFFSILRVGSLHSITLFSMSSLIISVVIAFSGVFLGKLRIAQRYE

Radius of gyration: 30.48 Å; Cα contacts (8 Å, |Δi|>4): 786; chains: 1; bounding box: 86×74×74 Å